Protein AF-0000000075408766 (afdb_homodimer)

InterPro domains:
  IPR004464 Fructose-1,6-bisphosphatase class 2/Sedoheputulose-1,7-bisphosphatase [PF03320] (15-309)
  IPR004464 Fructose-1,6-bisphosphatase class 2/Sedoheputulose-1,7-bisphosphatase [PIRSF004532] (16-310)
  IPR004464 Fructose-1,6-bisphosphatase class 2/Sedoheputulose-1,7-bisphosphatase [PTHR30447] (15-311)

Structure (mmCIF, N/CA/C/O backbone):
data_AF-0000000075408766-model_v1
#
loop_
_entity.id
_entity.type
_entity.pdbx_description
1 polymer Fructose-1,6-bisphosphatase
#
loop_
_atom_site.group_PDB
_atom_site.id
_atom_site.type_symbol
_atom_site.label_atom_id
_atom_site.label_alt_id
_atom_site.label_comp_id
_atom_site.label_asym_id
_atom_site.label_entity_id
_atom_site.label_seq_id
_atom_site.pdbx_PDB_ins_code
_atom_site.Cartn_x
_atom_site.Cartn_y
_atom_site.Cartn_z
_atom_site.occupancy
_atom_site.B_iso_or_equiv
_atom_site.auth_seq_id
_atom_site.auth_comp_id
_atom_site.auth_asym_id
_atom_site.auth_atom_id
_atom_site.pdbx_PDB_model_num
ATOM 1 N N . MET A 1 1 ? 1.16 -42.844 24.344 1 21.84 1 MET A N 1
ATOM 2 C CA . MET A 1 1 ? 1.312 -42.281 23 1 21.84 1 MET A CA 1
ATOM 3 C C . MET A 1 1 ? 1.013 -40.781 23.016 1 21.84 1 MET A C 1
ATOM 5 O O . MET A 1 1 ? -0.148 -40.375 23.109 1 21.84 1 MET A O 1
ATOM 9 N N . THR A 1 2 ? 1.805 -40.031 23.656 1 26.27 2 THR A N 1
ATOM 10 C CA . THR A 1 2 ? 1.662 -38.656 24.172 1 26.27 2 THR A CA 1
ATOM 11 C C . THR A 1 2 ? 1.447 -37.688 23.031 1 26.27 2 THR A C 1
ATOM 13 O O . THR A 1 2 ? 2.209 -37.688 22.062 1 26.27 2 THR A O 1
ATOM 16 N N . GLN A 1 3 ? 0.254 -37.344 22.75 1 24.95 3 GLN A N 1
ATOM 17 C CA . GLN A 1 3 ? -0.279 -36.469 21.688 1 24.95 3 GLN A CA 1
ATOM 18 C C . GLN A 1 3 ? 0.525 -35.188 21.562 1 24.95 3 GLN A C 1
ATOM 20 O O . GLN A 1 3 ? 0.655 -34.438 22.531 1 24.95 3 GLN A O 1
ATOM 25 N N . LEU A 1 4 ? 1.682 -35.312 20.906 1 26.72 4 LEU A N 1
ATOM 26 C CA . LEU A 1 4 ? 2.504 -34.156 20.594 1 26.72 4 LEU A CA 1
ATOM 27 C C . LEU A 1 4 ? 1.632 -32.938 20.297 1 26.72 4 LEU A C 1
ATOM 29 O O . LEU A 1 4 ? 0.835 -32.969 19.344 1 26.72 4 LEU A O 1
ATOM 33 N N . ARG A 1 5 ? 1.185 -32.375 21.312 1 32.34 5 ARG A N 1
ATOM 34 C CA . ARG A 1 5 ? 0.478 -31.094 21.188 1 32.34 5 ARG A CA 1
ATOM 35 C C . ARG A 1 5 ? 1.081 -30.234 20.094 1 32.34 5 ARG A C 1
ATOM 37 O O . ARG A 1 5 ? 2.291 -29.984 20.078 1 32.34 5 ARG A O 1
ATOM 44 N N . ASP A 1 6 ? 0.644 -30.406 18.812 1 32.69 6 ASP A N 1
ATOM 45 C CA . ASP A 1 6 ? 0.995 -29.781 17.531 1 32.69 6 ASP A CA 1
ATOM 46 C C . ASP A 1 6 ? 1.417 -28.328 17.734 1 32.69 6 ASP A C 1
ATOM 48 O O . ASP A 1 6 ? 0.569 -27.453 17.891 1 32.69 6 ASP A O 1
ATOM 52 N N . VAL A 1 7 ? 2.41 -28.078 18.5 1 34.94 7 VAL A N 1
ATOM 53 C CA . VAL A 1 7 ? 3.066 -26.844 18.922 1 34.94 7 VAL A CA 1
ATOM 54 C C . VAL A 1 7 ? 3.189 -25.891 17.734 1 34.94 7 VAL A C 1
ATOM 56 O O . VAL A 1 7 ? 3.598 -24.734 17.891 1 34.94 7 VAL A O 1
ATOM 59 N N . ARG A 1 8 ? 3.133 -26.281 16.438 1 40.62 8 ARG A N 1
ATOM 60 C CA . ARG A 1 8 ? 3.246 -25.688 15.117 1 40.62 8 ARG A CA 1
ATOM 61 C C . ARG A 1 8 ? 2.062 -24.766 14.828 1 40.62 8 ARG A C 1
ATOM 63 O O . ARG A 1 8 ? 1.98 -24.172 13.75 1 40.62 8 ARG A O 1
ATOM 70 N N . GLN A 1 9 ? 1.035 -24.828 15.422 1 44.72 9 GLN A N 1
ATOM 71 C CA . GLN A 1 9 ? -0.27 -24.188 15.258 1 44.72 9 GLN A CA 1
ATOM 72 C C . GLN A 1 9 ? -0.21 -22.703 15.617 1 44.72 9 GLN A C 1
ATOM 74 O O . GLN A 1 9 ? -1.104 -21.938 15.25 1 44.72 9 GLN A O 1
ATOM 79 N N . GLY A 1 10 ? 0.853 -22.234 16.25 1 50.66 10 GLY A N 1
ATOM 80 C CA . GLY A 1 10 ? 0.817 -20.906 16.859 1 50.66 10 GLY A CA 1
ATOM 81 C C . GLY A 1 10 ? 1.613 -19.875 16.078 1 50.66 10 GLY A C 1
ATOM 82 O O . GLY A 1 10 ? 1.681 -18.703 16.484 1 50.66 10 GLY A O 1
ATOM 83 N N . LEU A 1 11 ? 2.289 -20.359 14.969 1 60.34 11 LEU A N 1
ATOM 84 C CA . LEU A 1 11 ? 3.145 -19.344 14.344 1 60.34 11 LEU A CA 1
ATOM 85 C C . LEU A 1 11 ? 2.385 -18.578 13.273 1 60.34 11 LEU A C 1
ATOM 87 O O . LEU A 1 11 ? 1.728 -19.188 12.422 1 60.34 11 LEU A O 1
ATOM 91 N N . SER A 1 12 ? 2.131 -17.328 13.547 1 75.88 12 SER A N 1
ATOM 92 C CA . SER A 1 12 ? 1.455 -16.484 12.57 1 75.88 12 SER A CA 1
ATOM 93 C C . SER A 1 12 ? 2.459 -15.734 11.703 1 75.88 12 SER A C 1
ATOM 95 O O . SER A 1 12 ? 3.486 -15.266 12.195 1 75.88 12 SER A O 1
ATOM 97 N N . LEU A 1 13 ? 2.303 -15.977 10.352 1 85.44 13 LEU A N 1
ATOM 98 C CA . LEU A 1 13 ? 3.127 -15.273 9.375 1 85.44 13 LEU A CA 1
ATOM 99 C C . LEU A 1 13 ? 2.627 -13.844 9.172 1 85.44 13 LEU A C 1
ATOM 101 O O . LEU A 1 13 ? 1.419 -13.609 9.109 1 85.44 13 LEU A O 1
ATOM 105 N N . CYS A 1 14 ? 3.572 -12.945 9.227 1 93.12 14 CYS A N 1
ATOM 106 C CA . CYS A 1 14 ? 3.27 -11.547 8.945 1 93.12 14 CYS A CA 1
ATOM 107 C C . CYS A 1 14 ? 3.756 -11.148 7.559 1 93.12 14 CYS A C 1
ATOM 109 O O . CYS A 1 14 ? 4.957 -10.969 7.344 1 93.12 14 CYS A O 1
ATOM 111 N N . ALA A 1 15 ? 2.791 -11.023 6.625 1 97.75 15 ALA A N 1
ATOM 112 C CA . ALA A 1 15 ? 3.139 -10.664 5.254 1 97.75 15 ALA A CA 1
ATOM 113 C C . ALA A 1 15 ? 3.887 -9.328 5.211 1 97.75 15 ALA A C 1
ATOM 115 O O . ALA A 1 15 ? 4.816 -9.156 4.418 1 97.75 15 ALA A O 1
ATOM 116 N N . TYR A 1 16 ? 3.479 -8.391 6.07 1 98 16 TYR A N 1
ATOM 117 C CA . TYR A 1 16 ? 4.082 -7.066 6.098 1 98 16 TYR A CA 1
ATOM 118 C C . TYR A 1 16 ? 5.566 -7.148 6.434 1 98 16 TYR A C 1
ATOM 120 O O . TYR A 1 16 ? 6.387 -6.449 5.828 1 98 16 TYR A O 1
ATOM 128 N N . GLU A 1 17 ? 5.902 -7.973 7.352 1 96.44 17 GLU A N 1
ATOM 129 C CA . GLU A 1 17 ? 7.309 -8.148 7.699 1 96.44 17 GLU A CA 1
ATOM 130 C C . GLU A 1 17 ? 8.047 -8.93 6.617 1 96.44 17 GLU A C 1
ATOM 132 O O . GLU A 1 17 ? 9.172 -8.578 6.254 1 96.44 17 GLU A O 1
ATOM 137 N N . LEU A 1 18 ? 7.402 -9.938 6.102 1 96.38 18 LEU A N 1
ATOM 138 C CA . LEU A 1 18 ? 8.016 -10.82 5.117 1 96.38 18 LEU A CA 1
ATOM 139 C C . LEU A 1 18 ? 8.32 -10.07 3.824 1 96.38 18 LEU A C 1
ATOM 141 O O . LEU A 1 18 ? 9.281 -10.391 3.125 1 96.38 18 LEU A O 1
ATOM 145 N N . ARG A 1 19 ? 7.547 -8.984 3.57 1 98.12 19 ARG A N 1
ATOM 146 C CA . ARG A 1 19 ? 7.707 -8.25 2.32 1 98.12 19 ARG A CA 1
ATOM 147 C C . ARG A 1 19 ? 9.102 -7.633 2.219 1 98.12 19 ARG A C 1
ATOM 149 O O . ARG A 1 19 ? 9.594 -7.379 1.119 1 98.12 19 ARG A O 1
ATOM 156 N N . LYS A 1 20 ? 9.703 -7.441 3.381 1 98.06 20 LYS A N 1
ATOM 157 C CA . LYS A 1 20 ? 11.047 -6.867 3.387 1 98.06 20 LYS A CA 1
ATOM 158 C C . LYS A 1 20 ? 12.023 -7.742 2.611 1 98.06 20 LYS A C 1
ATOM 160 O O . LYS A 1 20 ? 12.984 -7.242 2.025 1 98.06 20 LYS A O 1
ATOM 165 N N . ALA A 1 21 ? 11.781 -9.039 2.611 1 97.5 21 ALA A N 1
ATOM 166 C CA . ALA A 1 21 ? 12.656 -9.961 1.885 1 97.5 21 ALA A CA 1
ATOM 167 C C . ALA A 1 21 ? 12.516 -9.773 0.377 1 97.5 21 ALA A C 1
ATOM 169 O O . ALA A 1 21 ? 13.516 -9.734 -0.346 1 97.5 21 ALA A O 1
ATOM 170 N N . SER A 1 22 ? 11.289 -9.672 -0.117 1 98.25 22 SER A N 1
ATOM 171 C CA . S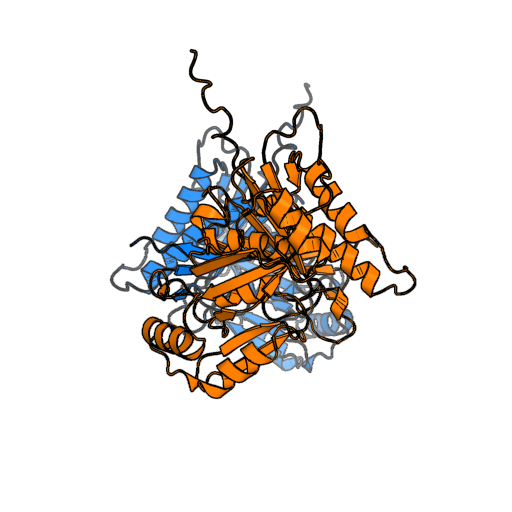ER A 1 22 ? 11.109 -9.43 -1.546 1 98.25 22 SER A CA 1
ATOM 172 C C . SER A 1 22 ? 11.617 -8.055 -1.945 1 98.25 22 SER A C 1
ATOM 174 O O . SER A 1 22 ? 12.18 -7.879 -3.029 1 98.25 22 SER A O 1
ATOM 176 N N . GLU A 1 23 ? 11.406 -7.059 -1.074 1 98.25 23 GLU A N 1
ATOM 177 C CA . GLU A 1 23 ? 11.922 -5.719 -1.347 1 98.25 23 GLU A CA 1
ATOM 178 C C . GLU A 1 23 ? 13.453 -5.727 -1.431 1 98.25 23 GLU A C 1
ATOM 180 O O . GLU A 1 23 ? 14.031 -5.109 -2.328 1 98.25 23 GLU A O 1
ATOM 185 N N . ALA A 1 24 ? 14.062 -6.422 -0.496 1 97 24 ALA A N 1
ATOM 186 C CA . ALA A 1 24 ? 15.523 -6.496 -0.491 1 97 24 ALA A CA 1
ATOM 187 C C . ALA A 1 24 ? 16.047 -7.133 -1.778 1 97 24 ALA A C 1
ATOM 189 O O . ALA A 1 24 ? 17 -6.637 -2.381 1 97 24 ALA A O 1
ATOM 190 N N . ALA A 1 25 ? 15.445 -8.188 -2.17 1 95.56 25 ALA A N 1
ATOM 191 C CA . ALA A 1 25 ? 15.852 -8.875 -3.393 1 95.56 25 ALA A CA 1
ATOM 192 C C . ALA A 1 25 ? 15.648 -7.988 -4.617 1 95.56 25 ALA A C 1
ATOM 194 O O . ALA A 1 25 ? 16.531 -7.891 -5.473 1 95.56 25 ALA A O 1
ATOM 195 N N . ALA A 1 26 ? 14.484 -7.348 -4.699 1 95.31 26 ALA A N 1
ATOM 196 C CA . ALA A 1 26 ? 14.188 -6.484 -5.836 1 95.31 26 ALA A CA 1
ATOM 197 C C . ALA A 1 26 ? 15.195 -5.344 -5.945 1 95.31 26 ALA A C 1
ATOM 199 O O . ALA A 1 26 ? 15.672 -5.035 -7.035 1 95.31 26 ALA A O 1
ATOM 200 N N . ARG A 1 27 ? 15.477 -4.727 -4.852 1 94.12 27 ARG A N 1
ATOM 201 C CA . ARG A 1 27 ? 16.422 -3.613 -4.836 1 94.12 27 ARG A CA 1
ATOM 202 C C . ARG A 1 27 ? 17.812 -4.074 -5.254 1 94.12 27 ARG A C 1
ATOM 204 O O . ARG A 1 27 ? 18.5 -3.385 -6.012 1 94.12 27 ARG A O 1
ATOM 211 N N . ALA A 1 28 ? 18.234 -5.254 -4.77 1 92 28 ALA A N 1
ATOM 212 C CA . ALA A 1 28 ? 19.531 -5.812 -5.164 1 92 28 ALA A CA 1
ATOM 213 C C . ALA A 1 28 ? 19.562 -6.117 -6.656 1 92 28 ALA A C 1
ATOM 215 O O . ALA A 1 28 ? 20.562 -5.848 -7.332 1 92 28 ALA A O 1
ATOM 216 N N . ALA A 1 29 ? 18.469 -6.668 -7.133 1 90.06 29 ALA A N 1
ATOM 217 C CA . ALA A 1 29 ? 18.375 -6.988 -8.555 1 90.06 29 ALA A CA 1
ATOM 218 C C . ALA A 1 29 ? 18.406 -5.727 -9.406 1 90.06 29 ALA A C 1
ATOM 220 O O . ALA A 1 29 ? 19.047 -5.707 -10.469 1 90.06 29 ALA A O 1
ATOM 221 N N . PHE A 1 30 ? 17.781 -4.684 -8.938 1 88.38 30 PHE A N 1
ATOM 222 C CA . PHE A 1 30 ? 17.719 -3.408 -9.648 1 88.38 30 PHE A CA 1
ATOM 223 C C . PHE A 1 30 ? 19.109 -2.816 -9.805 1 88.38 30 PHE A C 1
ATOM 225 O O . PHE A 1 30 ? 19.453 -2.285 -10.859 1 88.38 30 PHE A O 1
ATOM 232 N N . ILE A 1 31 ? 19.906 -2.865 -8.82 1 84.44 31 ILE A N 1
ATOM 233 C CA . ILE A 1 31 ? 21.266 -2.352 -8.859 1 84.44 31 ILE A CA 1
ATOM 234 C C . ILE A 1 31 ? 22.078 -3.1 -9.922 1 84.44 31 ILE A C 1
ATOM 236 O O . ILE A 1 31 ? 22.844 -2.492 -10.664 1 84.44 31 ILE A O 1
ATOM 240 N N . ARG A 1 32 ? 21.844 -4.324 -9.992 1 78.38 32 ARG A N 1
ATOM 241 C CA . ARG A 1 32 ? 22.562 -5.145 -10.969 1 78.38 32 ARG A CA 1
ATOM 242 C C . ARG A 1 32 ? 22.172 -4.781 -12.391 1 78.38 32 ARG A C 1
ATOM 244 O O . ARG A 1 32 ? 23 -4.801 -13.297 1 78.38 32 ARG A O 1
ATOM 251 N N . LEU A 1 33 ? 20.969 -4.574 -12.555 1 73.06 33 LEU A N 1
ATOM 252 C CA . LEU A 1 33 ? 20.469 -4.234 -13.883 1 73.06 33 LEU A CA 1
ATOM 253 C C . LEU A 1 33 ? 21.062 -2.918 -14.359 1 73.06 33 LEU A C 1
ATOM 255 O O . LEU A 1 33 ? 21.219 -2.705 -15.57 1 73.06 33 LEU A O 1
ATOM 259 N N . THR A 1 34 ? 21.391 -2.113 -13.438 1 66.44 34 THR A N 1
ATOM 260 C CA . THR A 1 34 ? 21.891 -0.796 -13.805 1 66.44 34 THR A CA 1
ATOM 261 C C . THR A 1 34 ? 23.422 -0.811 -13.891 1 66.44 34 THR A C 1
ATOM 263 O O . THR A 1 34 ? 24.031 0.172 -14.312 1 66.44 34 THR A O 1
ATOM 266 N N . ARG A 1 35 ? 24.047 -1.905 -13.453 1 66.19 35 ARG A N 1
ATOM 267 C CA . ARG A 1 35 ? 25.484 -2.061 -13.547 1 66.19 35 ARG A CA 1
ATOM 268 C C . ARG A 1 35 ? 25.859 -3.314 -14.328 1 66.19 35 ARG A C 1
ATOM 270 O O . ARG A 1 35 ? 26.156 -4.355 -13.742 1 66.19 35 ARG A O 1
ATOM 277 N N . PRO A 1 36 ? 25.859 -3.236 -15.633 1 56.41 36 PRO A N 1
ATOM 278 C CA . PRO A 1 36 ? 26.016 -4.387 -16.516 1 56.41 36 PRO A CA 1
ATOM 279 C C . PRO A 1 36 ? 27.344 -5.117 -16.297 1 56.41 36 PRO A C 1
ATOM 281 O O . PRO A 1 36 ? 27.5 -6.262 -16.734 1 56.41 36 PRO A O 1
ATOM 284 N N . GLU A 1 37 ? 28.25 -4.402 -15.656 1 57.34 37 GLU A N 1
ATOM 285 C CA . GLU A 1 37 ? 29.547 -5.043 -15.578 1 57.34 37 GLU A CA 1
ATOM 286 C C . GLU A 1 37 ? 29.516 -6.281 -14.68 1 57.34 37 GLU A C 1
ATOM 288 O O . GLU A 1 37 ? 30.453 -7.078 -14.672 1 57.34 37 GLU A O 1
ATOM 293 N N . ARG A 1 38 ? 28.391 -6.328 -14 1 53.91 38 ARG A N 1
ATOM 294 C CA . ARG A 1 38 ? 28.391 -7.492 -13.117 1 53.91 38 ARG A CA 1
ATOM 295 C C . ARG A 1 38 ? 27.891 -8.734 -13.852 1 53.91 38 ARG A C 1
ATOM 297 O O . ARG A 1 38 ? 26.938 -8.656 -14.625 1 53.91 38 ARG A O 1
ATOM 304 N N . GLY A 1 39 ? 28.766 -9.602 -14.219 1 53.25 39 GLY A N 1
ATOM 305 C CA . GLY A 1 39 ? 28.656 -10.852 -14.953 1 53.25 39 GLY A CA 1
ATOM 306 C C . GLY A 1 39 ? 27.375 -11.602 -14.672 1 53.25 39 GLY A C 1
ATOM 307 O O . GLY A 1 39 ? 26.625 -11.258 -13.742 1 53.25 39 GLY A O 1
ATOM 308 N N . PRO A 1 40 ? 27.125 -12.492 -15.602 1 53.72 40 PRO A N 1
ATOM 309 C CA . PRO A 1 40 ? 26.047 -13.477 -15.445 1 53.72 40 PRO A CA 1
ATOM 310 C C . PRO A 1 40 ? 26.188 -14.297 -14.164 1 53.72 40 PRO A C 1
ATOM 312 O O . PRO A 1 40 ? 27.297 -14.531 -13.695 1 53.72 40 PRO A O 1
ATOM 315 N N . GLY A 1 41 ? 25.25 -14.445 -13.336 1 58.12 41 GLY A N 1
ATOM 316 C CA . GLY A 1 41 ? 25.297 -15.32 -12.18 1 58.12 41 GLY A CA 1
ATOM 317 C C . GLY A 1 41 ? 25.234 -14.57 -10.859 1 58.12 41 GLY A C 1
ATOM 318 O O . GLY A 1 41 ? 25.625 -15.094 -9.82 1 58.12 41 GLY A O 1
ATOM 319 N N . ASP A 1 42 ? 25.125 -13.344 -10.992 1 66 42 ASP A N 1
ATOM 320 C CA . ASP A 1 42 ? 25.062 -12.547 -9.766 1 66 42 ASP A CA 1
ATOM 321 C C . ASP A 1 42 ? 23.859 -12.953 -8.906 1 66 42 ASP A C 1
ATOM 323 O O . ASP A 1 42 ? 22.719 -12.844 -9.344 1 66 42 ASP A O 1
ATOM 327 N N . ASP A 1 43 ? 24.172 -13.617 -7.801 1 84.62 43 ASP A N 1
ATOM 328 C CA . ASP A 1 43 ? 23.219 -14.148 -6.84 1 84.62 43 ASP A CA 1
ATOM 329 C C . ASP A 1 43 ? 22.859 -13.102 -5.785 1 84.62 43 ASP A C 1
ATOM 331 O O . ASP A 1 43 ? 22.391 -13.445 -4.695 1 84.62 43 ASP A O 1
ATOM 335 N N . SER A 1 44 ? 23.094 -11.828 -6.223 1 88.38 44 SER A N 1
ATOM 336 C CA . SER A 1 44 ? 22.906 -10.789 -5.223 1 88.38 44 SER A CA 1
ATOM 337 C C . SER A 1 44 ? 21.453 -10.719 -4.758 1 88.38 44 SER A C 1
ATOM 339 O O . SER A 1 44 ? 21.172 -10.516 -3.572 1 88.38 44 SER A O 1
ATOM 341 N N . ALA A 1 45 ? 20.547 -10.859 -5.691 1 91.81 45 ALA A N 1
ATOM 342 C CA . ALA A 1 45 ? 19.141 -10.82 -5.332 1 91.81 45 ALA A CA 1
ATOM 343 C C . ALA A 1 45 ? 18.781 -11.969 -4.395 1 91.81 45 ALA A C 1
ATOM 345 O O . ALA A 1 45 ? 18.109 -11.758 -3.381 1 91.81 45 ALA A O 1
ATOM 346 N N . ARG A 1 46 ? 19.234 -13.133 -4.715 1 91.31 46 ARG A N 1
ATOM 347 C CA . ARG A 1 46 ? 18.984 -14.305 -3.887 1 91.31 46 ARG A CA 1
ATOM 348 C C . ARG A 1 46 ? 19.578 -14.133 -2.496 1 91.31 46 ARG A C 1
ATOM 350 O O . ARG A 1 46 ? 18.922 -14.414 -1.491 1 91.31 46 ARG A O 1
ATOM 357 N N . LEU A 1 47 ? 20.781 -13.703 -2.459 1 92 47 LEU A N 1
ATOM 358 C CA . LEU A 1 47 ? 21.484 -13.523 -1.188 1 92 47 LEU A CA 1
ATOM 359 C C . LEU A 1 47 ? 20.781 -12.477 -0.33 1 92 47 LEU A C 1
ATOM 361 O O . LEU A 1 47 ? 20.656 -12.641 0.886 1 92 47 LEU A O 1
ATOM 365 N N . ALA A 1 48 ? 20.344 -11.438 -0.944 1 94.38 48 ALA A N 1
ATOM 366 C CA . ALA A 1 48 ? 19.656 -10.383 -0.212 1 94.38 48 ALA A CA 1
ATOM 367 C C . ALA A 1 48 ? 18.344 -10.906 0.384 1 94.38 48 ALA A C 1
ATOM 369 O O . ALA A 1 48 ? 18.016 -10.594 1.53 1 94.38 48 ALA A O 1
ATOM 370 N N . MET A 1 49 ? 17.625 -11.656 -0.363 1 95.25 49 MET A N 1
ATOM 371 C CA . MET A 1 49 ? 16.375 -12.25 0.119 1 95.25 49 MET A CA 1
ATOM 372 C C . MET A 1 49 ? 16.641 -13.18 1.296 1 95.25 49 MET A C 1
ATOM 374 O O . MET A 1 49 ? 15.992 -13.07 2.338 1 95.25 49 MET A O 1
ATOM 378 N N . GLU A 1 50 ? 17.609 -14.039 1.144 1 92.12 50 GLU A N 1
ATOM 379 C CA . GLU A 1 50 ? 17.938 -14.992 2.191 1 92.12 50 GLU A CA 1
ATOM 380 C C . GLU A 1 50 ? 18.422 -14.281 3.457 1 92.12 50 GLU A C 1
ATOM 382 O O . GLU A 1 50 ? 18.047 -14.672 4.566 1 92.12 50 GLU A O 1
ATOM 387 N N . ALA A 1 51 ? 19.219 -13.289 3.26 1 93.56 51 ALA A N 1
ATOM 388 C CA . ALA A 1 51 ? 19.719 -12.539 4.406 1 93.56 51 ALA A CA 1
ATOM 389 C C . ALA A 1 51 ? 18.578 -11.93 5.215 1 93.56 51 ALA A C 1
ATOM 391 O O . ALA A 1 51 ? 18.594 -11.961 6.449 1 93.56 51 ALA A O 1
ATOM 392 N N . GLU A 1 52 ? 17.641 -11.375 4.527 1 94.88 52 GLU A N 1
ATOM 393 C CA . GLU A 1 52 ? 16.5 -10.773 5.215 1 94.88 52 GLU A CA 1
ATOM 394 C C . GLU A 1 52 ? 15.672 -11.836 5.93 1 94.88 52 GLU A C 1
ATOM 396 O O . GLU A 1 52 ? 15.203 -11.625 7.051 1 94.88 52 GLU A O 1
ATOM 401 N N . LEU A 1 53 ? 15.445 -12.984 5.293 1 92.94 53 LEU A N 1
ATOM 402 C CA . LEU A 1 53 ? 14.695 -14.07 5.918 1 92.94 53 LEU A CA 1
ATOM 403 C C . LEU A 1 53 ? 15.398 -14.562 7.18 1 92.94 53 LEU A C 1
ATOM 405 O O . LEU A 1 53 ? 14.758 -14.781 8.211 1 92.94 53 LEU A O 1
ATOM 409 N N . ILE A 1 54 ? 16.688 -14.688 7.105 1 90 54 ILE A N 1
ATOM 410 C CA . ILE A 1 54 ? 17.484 -15.086 8.266 1 90 54 ILE A CA 1
ATOM 411 C C . ILE A 1 54 ? 17.359 -14.039 9.367 1 90 54 ILE A C 1
ATOM 413 O O . ILE A 1 54 ? 17.156 -14.383 10.539 1 90 54 ILE A O 1
ATOM 417 N N . HIS A 1 55 ? 17.453 -12.812 8.969 1 91.88 55 HIS A N 1
ATOM 418 C CA . HIS A 1 55 ? 17.328 -11.711 9.922 1 91.88 55 HIS A CA 1
ATOM 419 C C . HIS A 1 55 ? 15.992 -11.766 10.656 1 91.88 55 HIS A C 1
ATOM 421 O O . HIS A 1 55 ? 15.922 -11.461 11.844 1 91.88 55 HIS A O 1
ATOM 427 N N . GLN A 1 56 ? 14.992 -12.219 9.945 1 90.56 56 GLN A N 1
ATOM 428 C CA . GLN A 1 56 ? 13.656 -12.281 10.523 1 90.56 56 GLN A CA 1
ATOM 429 C C . GLN A 1 56 ? 13.469 -13.562 11.328 1 90.56 56 GLN A C 1
ATOM 431 O O . GLN A 1 56 ? 12.391 -13.805 11.875 1 90.56 56 GLN A O 1
ATOM 436 N N . GLY A 1 57 ? 14.422 -14.406 11.328 1 86.88 57 GLY A N 1
ATOM 437 C CA . GLY A 1 57 ? 14.359 -15.633 12.109 1 86.88 57 GLY A CA 1
ATOM 438 C C . GLY A 1 57 ? 13.578 -16.734 11.422 1 86.88 57 GLY A C 1
ATOM 439 O O . GLY A 1 57 ? 13.062 -17.641 12.078 1 86.88 57 GLY A O 1
ATOM 440 N N . ILE A 1 58 ? 13.461 -16.672 10.148 1 88.25 58 ILE A N 1
ATOM 441 C CA . ILE A 1 58 ? 12.711 -17.672 9.406 1 88.25 58 ILE A CA 1
ATOM 442 C C . ILE A 1 58 ? 13.57 -18.922 9.188 1 88.25 58 ILE A C 1
ATOM 444 O O . ILE A 1 58 ? 14.68 -18.828 8.664 1 88.25 58 ILE A O 1
ATOM 448 N N . GLN A 1 59 ? 13.102 -19.984 9.609 1 85.44 59 GLN A N 1
ATOM 449 C CA . GLN A 1 59 ? 13.672 -21.312 9.344 1 85.44 59 GLN A CA 1
ATOM 450 C C . GLN A 1 59 ? 12.797 -22.094 8.375 1 85.44 59 GLN A C 1
ATOM 452 O O . GLN A 1 59 ? 11.68 -22.484 8.711 1 85.44 59 GLN A O 1
ATOM 457 N N . ALA A 1 60 ? 13.43 -22.344 7.199 1 88.25 60 ALA A N 1
ATOM 458 C CA . ALA A 1 60 ? 12.547 -22.922 6.184 1 88.25 60 ALA A CA 1
ATOM 459 C C . ALA A 1 60 ? 13.305 -23.891 5.289 1 88.25 60 ALA A C 1
ATOM 461 O O . ALA A 1 60 ? 14.523 -23.766 5.113 1 88.25 60 ALA A O 1
ATOM 462 N N . ARG A 1 61 ? 12.562 -24.828 4.848 1 85.5 61 ARG A N 1
ATOM 463 C CA . ARG A 1 61 ? 12.992 -25.672 3.748 1 85.5 61 ARG A CA 1
ATOM 464 C C . ARG A 1 61 ? 12.648 -25.047 2.4 1 85.5 61 ARG A C 1
ATOM 466 O O . ARG A 1 61 ? 11.5 -24.688 2.152 1 85.5 61 ARG A O 1
ATOM 473 N N . ILE A 1 62 ? 13.625 -24.906 1.53 1 87.81 62 ILE A N 1
ATOM 474 C CA . ILE A 1 62 ? 13.375 -24.344 0.21 1 87.81 62 ILE A CA 1
ATOM 475 C C . ILE A 1 62 ? 12.883 -25.438 -0.736 1 87.81 62 ILE A C 1
ATOM 477 O O . ILE A 1 62 ? 13.539 -26.469 -0.902 1 87.81 62 ILE A O 1
ATOM 481 N N . ILE A 1 63 ? 11.727 -25.156 -1.318 1 86.88 63 ILE A N 1
ATOM 482 C CA . ILE A 1 63 ? 11.141 -26.094 -2.268 1 86.88 63 ILE A CA 1
ATOM 483 C C . ILE A 1 63 ? 11.672 -25.812 -3.67 1 86.88 63 ILE A C 1
ATOM 485 O O . ILE A 1 63 ? 11.875 -24.656 -4.043 1 86.88 63 ILE A O 1
ATOM 489 N N . ALA A 1 64 ? 11.688 -26.844 -4.664 1 66.31 64 ALA A N 1
ATOM 490 C CA . ALA A 1 64 ? 12 -26.828 -6.09 1 66.31 64 ALA A CA 1
ATOM 491 C C . ALA A 1 64 ? 13.32 -26.109 -6.352 1 66.31 64 ALA A C 1
ATOM 493 O O . ALA A 1 64 ? 13.648 -25.797 -7.5 1 66.31 64 ALA A O 1
ATOM 494 N N . GLY A 1 65 ? 14.086 -25.75 -5.32 1 58.44 65 GLY A N 1
ATOM 495 C CA . GLY A 1 65 ? 15.391 -25.125 -5.48 1 58.44 65 GLY A CA 1
ATOM 496 C C . GLY A 1 65 ? 16.5 -25.875 -4.754 1 58.44 65 GLY A C 1
ATOM 497 O O . GLY A 1 65 ? 16.281 -26.984 -4.273 1 58.44 65 GLY A O 1
ATOM 498 N N . SER A 1 66 ? 17.734 -25.234 -4.941 1 48.59 66 SER A N 1
ATOM 499 C CA . SER A 1 66 ? 18.828 -25.766 -4.145 1 48.59 66 SER A CA 1
ATOM 500 C C . SER A 1 66 ? 18.516 -25.719 -2.654 1 48.59 66 SER A C 1
ATOM 502 O O . SER A 1 66 ? 17.812 -24.812 -2.186 1 48.59 66 SER A O 1
ATOM 504 N N . THR A 1 67 ? 18.266 -26.875 -2.139 1 45.12 67 THR A N 1
ATOM 505 C CA . THR A 1 67 ? 17.953 -27.109 -0.732 1 45.12 67 THR A CA 1
ATOM 506 C C . THR A 1 67 ? 18.734 -26.156 0.163 1 45.12 67 THR A C 1
ATOM 508 O O . THR A 1 67 ? 19.938 -26.375 0.402 1 45.12 67 THR A O 1
ATOM 511 N N . VAL A 1 68 ? 18.719 -24.875 -0.173 1 48.41 68 VAL A N 1
ATOM 512 C CA . VAL A 1 68 ? 19.422 -24.141 0.877 1 48.41 68 VAL A CA 1
ATOM 513 C C . VAL A 1 68 ? 18.516 -23.984 2.094 1 48.41 68 VAL A C 1
ATOM 515 O O . VAL A 1 68 ? 17.312 -23.734 1.955 1 48.41 68 VAL A O 1
ATOM 518 N N . ARG A 1 69 ? 18.922 -24.688 3.096 1 56.66 69 ARG A N 1
ATOM 519 C CA . ARG A 1 69 ? 18.297 -24.531 4.402 1 56.66 69 ARG A CA 1
ATOM 520 C C . ARG A 1 69 ? 18.641 -23.188 5.031 1 56.66 69 ARG A C 1
ATOM 522 O O . ARG A 1 69 ? 19.812 -22.781 5.035 1 56.66 69 ARG A O 1
ATOM 529 N N . LEU A 1 70 ? 17.516 -22.375 5.008 1 63.19 70 LEU A N 1
ATOM 530 C CA . LEU A 1 70 ? 17.75 -21.141 5.742 1 63.19 70 LEU A CA 1
ATOM 531 C C . LEU A 1 70 ? 17.672 -21.359 7.246 1 63.19 70 LEU A C 1
ATOM 533 O O . LEU A 1 70 ? 16.734 -22 7.727 1 63.19 70 LEU A O 1
ATOM 537 N N . GLY A 1 71 ? 18.688 -20.922 7.883 1 58.91 71 GLY A N 1
ATOM 538 C CA . GLY A 1 71 ? 18.734 -20.984 9.336 1 58.91 71 GLY A CA 1
ATOM 539 C C . GLY A 1 71 ? 19.406 -22.234 9.859 1 58.91 71 GLY A C 1
ATOM 540 O O . GLY A 1 71 ? 20.25 -22.828 9.18 1 58.91 71 GLY A O 1
ATOM 541 N N . ASP A 1 72 ? 19.125 -22.453 11.133 1 56.88 72 ASP A N 1
ATOM 542 C CA . ASP A 1 72 ? 19.75 -23.578 11.797 1 56.88 72 ASP A CA 1
ATOM 543 C C . ASP A 1 72 ? 19.203 -24.906 11.266 1 56.88 72 ASP A C 1
ATOM 545 O O . ASP A 1 72 ? 18.031 -25.219 11.445 1 56.88 72 ASP A O 1
ATOM 549 N N . PRO A 1 73 ? 19.984 -25.562 10.406 1 56.78 73 PRO A N 1
ATOM 550 C CA . PRO A 1 73 ? 19.547 -26.828 9.828 1 56.78 73 PRO A CA 1
ATOM 551 C C . PRO A 1 73 ? 18.875 -27.75 10.844 1 56.78 73 PRO A C 1
ATOM 553 O O . PRO A 1 73 ? 18 -28.547 10.484 1 56.78 73 PRO A O 1
ATOM 556 N N . ALA A 1 74 ? 19.312 -27.609 12.102 1 54.72 74 ALA A N 1
ATOM 557 C CA . ALA A 1 74 ? 18.781 -28.484 13.148 1 54.72 74 ALA A CA 1
ATOM 558 C C . ALA A 1 74 ? 17.359 -28.094 13.523 1 54.72 74 ALA A C 1
ATOM 560 O O . ALA A 1 74 ? 16.641 -28.859 14.156 1 54.72 74 ALA A O 1
ATOM 561 N N . ARG A 1 75 ? 16.953 -26.906 13.086 1 55.62 75 ARG A N 1
ATOM 562 C CA . ARG A 1 75 ? 15.656 -26.422 13.516 1 55.62 75 ARG A CA 1
ATOM 563 C C . ARG A 1 75 ? 14.758 -26.109 12.328 1 55.62 75 ARG A C 1
ATOM 565 O O . ARG A 1 75 ? 13.82 -25.328 12.438 1 55.62 75 ARG A O 1
ATOM 572 N N . LEU A 1 76 ? 15.211 -26.641 11.102 1 56.62 76 LEU A N 1
ATOM 573 C CA . LEU A 1 76 ? 14.375 -26.391 9.93 1 56.62 76 LEU A CA 1
ATOM 574 C C . LEU A 1 76 ? 12.977 -26.969 10.125 1 56.62 76 LEU A C 1
ATOM 576 O O . LEU A 1 76 ? 12.656 -28.016 9.578 1 56.62 76 LEU A O 1
ATOM 580 N N . ASP A 1 77 ? 12.352 -26.438 10.984 1 64.44 77 ASP A N 1
ATOM 581 C CA . ASP A 1 77 ? 11.133 -27.188 11.273 1 64.44 77 ASP A CA 1
ATOM 582 C C . ASP A 1 77 ? 9.906 -26.281 11.266 1 64.44 77 ASP A C 1
ATOM 584 O O . ASP A 1 77 ? 8.812 -26.688 11.656 1 64.44 77 ASP A O 1
ATOM 588 N N . GLN A 1 78 ? 10.133 -25.188 10.367 1 82.44 78 GLN A N 1
ATOM 589 C CA . GLN A 1 78 ? 8.898 -24.453 10.648 1 82.44 78 GLN A CA 1
ATOM 590 C C . GLN A 1 78 ? 8.102 -24.203 9.367 1 82.44 78 GLN A C 1
ATOM 592 O O . GLN A 1 78 ? 6.891 -24.422 9.328 1 82.44 78 GLN A O 1
ATOM 597 N N . TRP A 1 79 ? 8.922 -23.922 8.242 1 90.81 79 TRP A N 1
ATOM 598 C CA . TRP A 1 79 ? 8.18 -23.438 7.082 1 90.81 79 TRP A CA 1
ATOM 599 C C . TRP A 1 79 ? 8.672 -24.109 5.805 1 90.81 79 TRP A C 1
ATOM 601 O O . TRP A 1 79 ? 9.828 -24.547 5.727 1 90.81 79 TRP A O 1
ATOM 611 N N . ASP A 1 80 ? 7.84 -24.359 4.852 1 92 80 ASP A N 1
ATOM 612 C CA . ASP A 1 80 ? 8.211 -24.516 3.447 1 92 80 ASP A CA 1
ATOM 613 C C . ASP A 1 80 ? 8.344 -23.156 2.764 1 92 80 ASP A C 1
ATOM 615 O O . ASP A 1 80 ? 7.52 -22.266 2.979 1 92 80 ASP A O 1
ATOM 619 N N . LEU A 1 81 ? 9.422 -23.016 2.051 1 94.12 81 LEU A N 1
ATOM 620 C CA . LEU A 1 81 ? 9.695 -21.766 1.339 1 94.12 81 LEU A CA 1
ATOM 621 C C . LEU A 1 81 ? 9.852 -22.016 -0.156 1 94.12 81 LEU A C 1
ATOM 623 O O . LEU A 1 81 ? 10.57 -22.938 -0.56 1 94.12 81 LEU A O 1
ATOM 627 N N . VAL A 1 82 ? 9.141 -21.328 -0.96 1 95.06 82 VAL A N 1
ATOM 628 C CA . VAL A 1 82 ? 9.414 -21.219 -2.389 1 95.06 82 VAL A CA 1
ATOM 629 C C . VAL A 1 82 ? 9.758 -19.766 -2.734 1 95.06 82 VAL A C 1
ATOM 631 O O . VAL A 1 82 ? 9.117 -18.844 -2.242 1 95.06 82 VAL A O 1
ATOM 634 N N . MET A 1 83 ? 10.805 -19.531 -3.525 1 94.19 83 MET A N 1
ATOM 635 C CA . MET A 1 83 ? 11.203 -18.156 -3.814 1 94.19 83 MET A CA 1
ATOM 636 C C . MET A 1 83 ? 11.758 -18.047 -5.227 1 94.19 83 MET A C 1
ATOM 638 O O . MET A 1 83 ? 12.273 -19.016 -5.781 1 94.19 83 MET A O 1
ATOM 642 N N . ASP A 1 84 ? 11.609 -16.984 -5.801 1 93.12 84 ASP A N 1
ATOM 643 C CA . ASP A 1 84 ? 12.211 -16.531 -7.051 1 93.12 84 ASP A CA 1
ATOM 644 C C . ASP A 1 84 ? 12.633 -15.062 -6.957 1 93.12 84 ASP A C 1
ATOM 646 O O . ASP A 1 84 ? 11.828 -14.1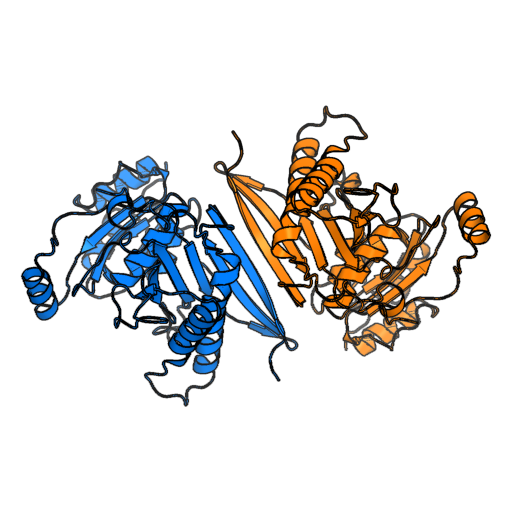64 -7.207 1 93.12 84 ASP A O 1
ATOM 650 N N . PRO A 1 85 ? 13.883 -14.82 -6.648 1 92.81 85 PRO A N 1
ATOM 651 C CA . PRO A 1 85 ? 14.344 -13.453 -6.406 1 92.81 85 PRO A CA 1
ATOM 652 C C . PRO A 1 85 ? 14.406 -12.617 -7.68 1 92.81 85 PRO A C 1
ATOM 654 O O . PRO A 1 85 ? 14.555 -11.391 -7.609 1 92.81 85 PRO A O 1
ATOM 657 N N . THR A 1 86 ? 14.297 -13.242 -8.836 1 90.56 86 THR A N 1
ATOM 658 C CA . THR A 1 86 ? 14.422 -12.492 -10.086 1 90.56 86 THR A CA 1
ATOM 659 C C . THR A 1 86 ? 13.461 -13.039 -11.141 1 90.56 86 THR A C 1
ATOM 661 O O . THR A 1 86 ? 13.859 -13.266 -12.281 1 90.56 86 THR A O 1
ATOM 664 N N . GLU A 1 87 ? 12.258 -13.234 -10.758 1 87.25 87 GLU A N 1
ATOM 665 C CA . GLU A 1 87 ? 11.227 -13.727 -11.664 1 87.25 87 GLU A CA 1
ATOM 666 C C . GLU A 1 87 ? 11.055 -12.805 -12.867 1 87.25 87 GLU A C 1
ATOM 668 O O . GLU A 1 87 ? 10.828 -11.602 -12.711 1 87.25 87 GLU A O 1
ATOM 673 N N . GLY A 1 88 ? 11.242 -13.383 -14.062 1 80.75 88 GLY A N 1
ATOM 674 C CA . GLY A 1 88 ? 11.031 -12.625 -15.289 1 80.75 88 GLY A CA 1
ATOM 675 C C . GLY A 1 88 ? 12.195 -11.711 -15.625 1 80.75 88 GLY A C 1
ATOM 676 O O . GLY A 1 88 ? 12.133 -10.953 -16.594 1 80.75 88 GLY A O 1
ATOM 677 N N . ALA A 1 89 ? 13.289 -11.695 -14.875 1 73.94 89 ALA A N 1
ATOM 678 C CA . ALA A 1 89 ? 14.344 -10.703 -15.023 1 73.94 89 ALA A CA 1
ATOM 679 C C . ALA A 1 89 ? 15.25 -11.031 -16.203 1 73.94 89 ALA A C 1
ATOM 681 O O . ALA A 1 89 ? 15.945 -10.156 -16.719 1 73.94 89 ALA A O 1
ATOM 682 N N . ALA A 1 90 ? 15.188 -12.266 -16.562 1 67.69 90 ALA A N 1
ATOM 683 C CA . ALA A 1 90 ? 16.031 -12.648 -17.688 1 67.69 90 ALA A CA 1
ATOM 684 C C . ALA A 1 90 ? 15.625 -11.906 -18.969 1 67.69 90 ALA A C 1
ATOM 686 O O . ALA A 1 90 ? 16.438 -11.75 -19.891 1 67.69 90 ALA A O 1
ATOM 687 N N . CYS A 1 91 ? 14.477 -11.367 -18.953 1 63 91 CYS A N 1
ATOM 688 C CA . CYS A 1 91 ? 13.977 -10.758 -20.172 1 63 91 CYS A CA 1
ATOM 689 C C . CYS A 1 91 ? 14 -9.242 -20.078 1 63 91 CYS A C 1
ATOM 691 O O . CYS A 1 91 ? 13.367 -8.555 -20.891 1 63 91 CYS A O 1
ATOM 693 N N . LEU A 1 92 ? 14.555 -8.727 -19.078 1 64.5 92 LEU A N 1
ATOM 694 C CA . LEU A 1 92 ? 14.562 -7.281 -18.891 1 64.5 92 LEU A CA 1
ATOM 695 C C . LEU A 1 92 ? 15.125 -6.582 -20.125 1 64.5 92 LEU A C 1
ATOM 697 O O . LEU A 1 92 ? 14.68 -5.484 -20.469 1 64.5 92 LEU A O 1
ATOM 701 N N . THR A 1 93 ? 15.945 -7.309 -20.75 1 56.47 93 THR A N 1
ATOM 702 C CA . THR A 1 93 ? 16.578 -6.719 -21.922 1 56.47 93 THR A CA 1
ATOM 703 C C . THR A 1 93 ? 15.562 -6.594 -23.062 1 56.47 93 THR A C 1
ATOM 705 O O . THR A 1 93 ? 15.766 -5.809 -24 1 56.47 93 THR A O 1
ATOM 708 N N . LYS A 1 94 ? 14.555 -7.344 -23.031 1 56.62 94 LYS A N 1
ATOM 709 C CA . LYS A 1 94 ? 13.602 -7.328 -24.141 1 56.62 94 LYS A CA 1
ATOM 710 C C . LYS A 1 94 ? 12.461 -6.348 -23.859 1 56.62 94 LYS A C 1
ATOM 712 O O . LYS A 1 94 ? 11.453 -6.348 -24.578 1 56.62 94 LYS A O 1
ATOM 717 N N . GLY A 1 95 ? 12.617 -5.445 -22.969 1 55.78 95 GLY A N 1
ATOM 718 C CA . GLY A 1 95 ? 11.594 -4.445 -22.688 1 55.78 95 GLY A CA 1
ATOM 719 C C . GLY A 1 95 ? 10.438 -4.988 -21.875 1 55.78 95 GLY A C 1
ATOM 720 O O . GLY A 1 95 ? 9.555 -4.23 -21.453 1 55.78 95 GLY A O 1
ATOM 721 N N . LEU A 1 96 ? 10.188 -6.324 -22.078 1 56.31 96 LEU A N 1
ATOM 722 C CA . LEU A 1 96 ? 9.016 -6.898 -21.438 1 56.31 96 LEU A CA 1
ATOM 723 C C . LEU A 1 96 ? 9.258 -7.105 -19.953 1 56.31 96 LEU A C 1
ATOM 725 O O . LEU A 1 96 ? 10.273 -7.695 -19.562 1 56.31 96 LEU A O 1
ATOM 729 N N . THR A 1 97 ? 8.461 -6.227 -18.906 1 68 97 THR A N 1
ATOM 730 C CA . THR A 1 97 ? 9.094 -5.859 -17.641 1 68 97 THR A CA 1
ATOM 731 C C . THR A 1 97 ? 8.297 -6.395 -16.453 1 68 97 THR A C 1
ATOM 733 O O . THR A 1 97 ? 8.188 -5.73 -15.422 1 68 97 THR A O 1
ATOM 736 N N . ASN A 1 98 ? 7.816 -7.75 -16.578 1 80.88 98 ASN A N 1
ATOM 737 C CA . ASN A 1 98 ? 7.16 -8.305 -15.391 1 80.88 98 ASN A CA 1
ATOM 738 C C . ASN A 1 98 ? 8.172 -8.859 -14.391 1 80.88 98 ASN A C 1
ATOM 740 O O . ASN A 1 98 ? 7.887 -9.828 -13.688 1 80.88 98 ASN A O 1
ATOM 744 N N . ALA A 1 99 ? 9.312 -8.227 -14.406 1 90.31 99 ALA A N 1
ATOM 745 C CA . ALA A 1 99 ? 10.328 -8.727 -13.484 1 90.31 99 ALA A CA 1
ATOM 746 C C . ALA A 1 99 ? 9.984 -8.359 -12.039 1 90.31 99 ALA A C 1
ATOM 748 O O . ALA A 1 99 ? 9.703 -7.199 -11.742 1 90.31 99 ALA A O 1
ATOM 749 N N . MET A 1 100 ? 10.008 -9.414 -11.227 1 94.94 100 MET A N 1
ATOM 750 C CA . MET A 1 100 ? 9.695 -9.188 -9.82 1 94.94 100 MET A CA 1
ATOM 751 C C . MET A 1 100 ? 10.438 -10.188 -8.938 1 94.94 100 MET A C 1
ATOM 753 O O . MET A 1 100 ? 10.922 -11.211 -9.422 1 94.94 100 MET A O 1
ATOM 757 N N . ALA A 1 101 ? 10.641 -9.844 -7.703 1 95.69 101 ALA A N 1
ATOM 758 C CA . ALA A 1 101 ? 11.086 -10.766 -6.66 1 95.69 101 ALA A CA 1
ATOM 759 C C . ALA A 1 101 ? 9.898 -11.297 -5.855 1 95.69 101 ALA A C 1
ATOM 761 O O . ALA A 1 101 ? 9.07 -10.523 -5.383 1 95.69 101 ALA A O 1
ATOM 762 N N . CYS A 1 102 ? 9.812 -12.602 -5.723 1 97.12 102 CYS A N 1
ATOM 763 C CA . CYS A 1 102 ? 8.648 -13.109 -5.004 1 97.12 102 CYS A CA 1
ATOM 764 C C . CYS A 1 102 ? 9.023 -14.32 -4.156 1 97.12 102 CYS A C 1
ATOM 766 O O . CYS A 1 102 ? 10.023 -14.984 -4.422 1 97.12 102 CYS A O 1
ATOM 768 N N . LEU A 1 103 ? 8.273 -14.562 -3.141 1 96.75 103 LEU A N 1
ATOM 769 C CA . LEU A 1 103 ? 8.414 -15.703 -2.246 1 96.75 103 LEU A CA 1
ATOM 770 C C . LEU A 1 103 ? 7.074 -16.078 -1.619 1 96.75 103 LEU A C 1
ATOM 772 O O . LEU A 1 103 ? 6.145 -15.258 -1.604 1 96.75 103 LEU A O 1
ATOM 776 N N . ALA A 1 104 ? 7.012 -17.281 -1.153 1 97 104 ALA A N 1
ATOM 777 C CA . ALA A 1 104 ? 5.848 -17.75 -0.406 1 97 104 ALA A CA 1
ATOM 778 C C . ALA A 1 104 ? 6.27 -18.703 0.714 1 97 104 ALA A C 1
ATOM 780 O O . ALA A 1 104 ? 7.223 -19.469 0.564 1 97 104 ALA A O 1
ATOM 781 N N . LEU A 1 105 ? 5.605 -18.594 1.812 1 95.38 105 LEU A N 1
ATOM 782 C CA . LEU A 1 105 ? 5.82 -19.453 2.965 1 95.38 105 LEU A CA 1
ATOM 783 C C . LEU A 1 105 ? 4.527 -20.156 3.367 1 95.38 105 LEU A C 1
ATOM 785 O O . LEU A 1 105 ? 3.453 -19.547 3.336 1 95.38 105 LEU A O 1
ATOM 789 N N . ALA A 1 106 ? 4.641 -21.344 3.719 1 94.94 106 ALA A N 1
ATOM 790 C CA . ALA A 1 106 ? 3.586 -22.156 4.305 1 94.94 106 ALA A CA 1
ATOM 791 C C . ALA A 1 106 ? 4.152 -23.141 5.336 1 94.94 106 ALA A C 1
ATOM 793 O O . ALA A 1 106 ? 5.359 -23.391 5.359 1 94.94 106 ALA A O 1
ATOM 794 N N . PRO A 1 107 ? 3.303 -23.641 6.234 1 92.88 107 PRO A N 1
ATOM 795 C CA . PRO A 1 107 ? 3.838 -24.594 7.207 1 92.88 107 PRO A CA 1
ATOM 796 C C . PRO A 1 107 ? 4.559 -25.766 6.543 1 92.88 107 PRO A C 1
ATOM 798 O O . PRO A 1 107 ? 4.141 -26.234 5.484 1 92.88 107 PRO A O 1
ATOM 801 N N . ILE A 1 108 ? 5.605 -26.25 7.211 1 90.25 108 ILE A N 1
ATOM 802 C CA . ILE A 1 108 ? 6.453 -27.312 6.68 1 90.25 108 ILE A CA 1
ATOM 803 C C . ILE A 1 108 ? 5.598 -28.516 6.285 1 90.25 108 ILE A C 1
ATOM 805 O O . ILE A 1 108 ? 4.715 -28.922 7.039 1 90.25 108 ILE A O 1
ATOM 809 N N . GLY A 1 109 ? 5.801 -28.984 5.074 1 91.62 109 GLY A N 1
ATOM 810 C CA . GLY A 1 109 ? 5.105 -30.156 4.59 1 91.62 109 GLY A CA 1
ATOM 811 C C . GLY A 1 109 ? 3.793 -29.844 3.896 1 91.62 109 GLY A C 1
ATOM 812 O O . GLY A 1 109 ? 3.127 -30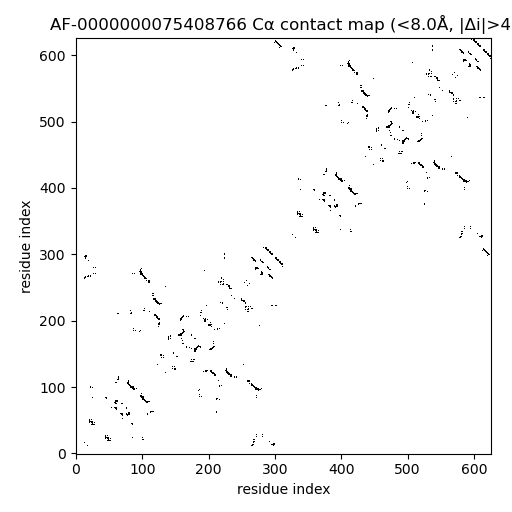.734 3.373 1 91.62 109 GLY A O 1
ATOM 813 N N . SER A 1 110 ? 3.469 -28.594 3.803 1 95.06 110 SER A N 1
ATOM 814 C CA . SER A 1 110 ? 2.15 -28.25 3.277 1 95.06 110 SER A CA 1
ATOM 815 C C . SER A 1 110 ? 2.219 -27.906 1.791 1 95.06 110 SER A C 1
ATOM 817 O O . SER A 1 110 ? 1.19 -27.844 1.115 1 95.06 110 SER A O 1
ATOM 819 N N . LEU A 1 111 ? 3.348 -27.672 1.257 1 95.38 111 LEU A N 1
ATOM 820 C CA . LEU A 1 111 ? 3.482 -27.406 -0.172 1 95.38 111 LEU A CA 1
ATOM 821 C C . LEU A 1 111 ? 3.832 -28.688 -0.929 1 95.38 111 LEU A C 1
ATOM 823 O O . LEU A 1 111 ? 4.625 -29.5 -0.45 1 95.38 111 LEU A O 1
ATOM 827 N N . PHE A 1 112 ? 3.199 -28.812 -2.043 1 95.94 112 PHE A N 1
ATOM 828 C CA . PHE A 1 112 ? 3.576 -29.906 -2.941 1 95.94 112 PHE A CA 1
ATOM 829 C C . PHE A 1 112 ? 5.062 -29.844 -3.273 1 95.94 112 PHE A C 1
ATOM 831 O O . PHE A 1 112 ? 5.605 -28.766 -3.514 1 95.94 112 PHE A O 1
ATOM 838 N N . ASP A 1 113 ? 5.707 -30.969 -3.244 1 92.69 113 ASP A N 1
ATOM 839 C CA . ASP A 1 113 ? 7.113 -31.062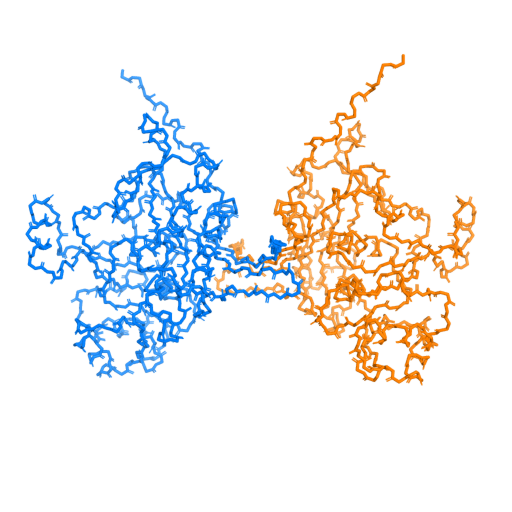 -3.621 1 92.69 113 ASP A CA 1
ATOM 840 C C . ASP A 1 113 ? 7.266 -31.641 -5.023 1 92.69 113 ASP A C 1
ATOM 842 O O . ASP A 1 113 ? 7.043 -32.844 -5.234 1 92.69 113 ASP A O 1
ATOM 846 N N . PRO A 1 114 ? 7.695 -30.828 -5.969 1 93.62 114 PRO A N 1
ATOM 847 C CA . PRO A 1 114 ? 7.812 -31.312 -7.344 1 93.62 114 PRO A CA 1
ATOM 848 C C . PRO A 1 114 ? 9.031 -32.219 -7.555 1 93.62 114 PRO A C 1
ATOM 850 O O . PRO A 1 114 ? 9.203 -32.781 -8.633 1 93.62 114 PRO A O 1
ATOM 853 N N . GLY A 1 115 ? 9.875 -32.312 -6.543 1 90.25 115 GLY A N 1
ATOM 854 C CA . GLY A 1 115 ? 11.062 -33.156 -6.672 1 90.25 115 GLY A CA 1
ATOM 855 C C . GLY A 1 115 ? 11.969 -32.75 -7.812 1 90.25 115 GLY A C 1
ATOM 856 O O . GLY A 1 115 ? 12.367 -31.578 -7.898 1 90.25 115 GLY A O 1
ATOM 857 N N . PRO A 1 116 ? 12.25 -33.719 -8.695 1 90.88 116 PRO A N 1
ATOM 858 C CA . PRO A 1 116 ? 13.18 -33.375 -9.773 1 90.88 116 PRO A CA 1
ATOM 859 C C . PRO A 1 116 ? 12.492 -32.688 -10.953 1 90.88 116 PRO A C 1
ATOM 861 O O . PRO A 1 116 ? 13.148 -32.344 -11.945 1 90.88 116 PRO A O 1
ATOM 864 N N . ALA A 1 117 ? 11.18 -32.562 -10.875 1 93.06 117 ALA A N 1
ATOM 865 C CA . ALA A 1 117 ? 10.461 -31.938 -11.977 1 93.06 117 ALA A CA 1
ATOM 866 C C . ALA A 1 117 ? 10.734 -30.438 -12.023 1 93.06 117 ALA A C 1
ATOM 868 O O . ALA A 1 117 ? 10.633 -29.75 -11.008 1 93.06 117 ALA A O 1
ATOM 869 N N . PHE A 1 118 ? 10.977 -29.938 -13.203 1 92.44 118 PHE A N 1
ATOM 870 C CA . PHE A 1 118 ? 11.258 -28.516 -13.375 1 92.44 118 PHE A CA 1
ATOM 871 C C . PHE A 1 118 ? 10.039 -27.781 -13.914 1 92.44 118 PHE A C 1
ATOM 873 O O . PHE A 1 118 ? 9.883 -26.578 -13.688 1 92.44 118 PHE A O 1
ATOM 880 N N . TYR A 1 119 ? 9.172 -28.516 -14.586 1 95.69 119 TYR A N 1
ATOM 881 C CA . TYR A 1 119 ? 8.086 -27.844 -15.297 1 95.69 119 TYR A CA 1
ATOM 882 C C . TYR A 1 119 ? 6.734 -28.406 -14.883 1 95.69 119 TYR A C 1
ATOM 884 O O . TYR A 1 119 ? 6.629 -29.578 -14.508 1 95.69 119 TYR A O 1
ATOM 892 N N . MET A 1 120 ? 5.82 -27.531 -14.93 1 96.38 120 MET A N 1
ATOM 893 C CA . MET A 1 120 ? 4.426 -27.906 -14.711 1 96.38 120 MET A CA 1
ATOM 894 C C . MET A 1 120 ? 3.51 -27.172 -15.688 1 96.38 120 MET A C 1
ATOM 896 O O . MET A 1 120 ? 3.74 -26 -16 1 96.38 120 MET A O 1
ATOM 900 N N . GLU A 1 121 ? 2.523 -27.875 -16.188 1 98.5 121 GLU A N 1
ATOM 901 C CA . GLU A 1 121 ? 1.456 -27.234 -16.969 1 98.5 121 GLU A CA 1
ATOM 902 C C . GLU A 1 121 ? 0.388 -26.641 -16.062 1 98.5 121 GLU A C 1
ATOM 904 O O . GLU A 1 121 ? 0.004 -27.25 -15.055 1 98.5 121 GLU A O 1
ATOM 909 N N . LYS A 1 122 ? -0.056 -25.469 -16.391 1 98.62 122 LYS A N 1
ATOM 910 C CA . LYS A 1 122 ? -0.958 -24.719 -15.508 1 98.62 122 LYS A CA 1
ATOM 911 C C . LYS A 1 122 ? -2.205 -24.266 -16.266 1 98.62 122 LYS A C 1
ATOM 913 O O . LYS A 1 122 ? -2.133 -23.922 -17.438 1 98.62 122 LYS A O 1
ATOM 918 N N . LEU A 1 123 ? -3.275 -24.297 -15.648 1 98.88 123 LEU A N 1
ATOM 919 C CA . LEU A 1 123 ? -4.531 -23.641 -16.016 1 98.88 123 LEU A CA 1
ATOM 920 C C . LEU A 1 123 ? -5.086 -22.828 -14.859 1 98.88 123 LEU A C 1
ATOM 922 O O . LEU A 1 123 ? -5.5 -23.375 -13.844 1 98.88 123 LEU A O 1
ATOM 926 N N . VAL A 1 124 ? -5.055 -21.516 -14.992 1 98.81 124 VAL A N 1
ATOM 927 C CA . VAL A 1 124 ? -5.469 -20.594 -13.938 1 98.81 124 VAL A CA 1
ATOM 928 C C . VAL A 1 124 ? -6.613 -19.719 -14.438 1 98.81 124 VAL A C 1
ATOM 930 O O . VAL A 1 124 ? -6.617 -19.281 -15.594 1 98.81 124 VAL A O 1
ATOM 933 N N . ALA A 1 125 ? -7.562 -19.453 -13.641 1 98.62 125 ALA A N 1
ATOM 934 C CA . ALA A 1 125 ? -8.742 -18.656 -13.969 1 98.62 125 ALA A CA 1
ATOM 935 C C . ALA A 1 125 ? -9.344 -18.031 -12.711 1 98.62 125 ALA A C 1
ATOM 937 O O . ALA A 1 125 ? -8.914 -18.328 -11.594 1 98.62 125 ALA A O 1
ATOM 938 N N . PRO A 1 126 ? -10.281 -17.156 -12.867 1 97.12 126 PRO A N 1
ATOM 939 C CA . PRO A 1 126 ? -10.93 -16.531 -11.703 1 97.12 126 PRO A CA 1
ATOM 940 C C . PRO A 1 126 ? -11.773 -17.516 -10.906 1 97.12 126 PRO A C 1
ATOM 942 O O . PRO A 1 126 ? -12 -18.641 -11.352 1 97.12 126 PRO A O 1
ATOM 945 N N . PRO A 1 127 ? -12.195 -17.094 -9.734 1 95 127 PRO A N 1
ATOM 946 C CA . PRO A 1 127 ? -12.945 -17.984 -8.844 1 95 127 PRO A CA 1
ATOM 947 C C . PRO A 1 127 ? -14.266 -18.453 -9.445 1 95 127 PRO A C 1
ATOM 949 O O . PRO A 1 127 ? -14.727 -19.547 -9.141 1 95 127 PRO A O 1
ATOM 952 N N . GLN A 1 128 ? -14.82 -17.781 -10.32 1 95.19 128 GLN A N 1
ATOM 953 C CA . GLN A 1 128 ? -16.094 -18.125 -10.953 1 95.19 128 GLN A CA 1
ATOM 954 C C . GLN A 1 128 ? -15.969 -19.422 -11.734 1 95.19 128 GLN A C 1
ATOM 956 O O . GLN A 1 128 ? -16.969 -20.094 -11.984 1 95.19 128 GLN A O 1
ATOM 961 N N . ALA A 1 129 ? -14.797 -19.766 -12.086 1 97.31 129 ALA A N 1
ATOM 962 C CA . ALA A 1 129 ? -14.578 -20.922 -12.953 1 97.31 129 ALA A CA 1
ATOM 963 C C . ALA A 1 129 ? -14.32 -22.188 -12.125 1 97.31 129 ALA A C 1
ATOM 965 O O . ALA A 1 129 ? -14.18 -23.281 -12.68 1 97.31 129 ALA A O 1
ATOM 966 N N . ALA A 1 130 ? -14.344 -22.047 -10.852 1 95.69 130 ALA A N 1
ATOM 967 C CA . ALA A 1 130 ? -14.016 -23.172 -9.984 1 95.69 130 ALA A CA 1
ATOM 968 C C . ALA A 1 130 ? -14.977 -24.344 -10.211 1 95.69 130 ALA A C 1
ATOM 970 O O . ALA A 1 130 ? -16.188 -24.172 -10.195 1 95.69 130 ALA A O 1
ATOM 971 N N . GLY A 1 131 ? -14.391 -25.438 -10.477 1 95.44 131 GLY A N 1
ATOM 972 C CA . GLY A 1 131 ? -15.188 -26.641 -10.625 1 95.44 131 GLY A CA 1
ATOM 973 C C . GLY A 1 131 ? -15.781 -26.797 -12.016 1 95.44 131 GLY A C 1
ATOM 974 O O . GLY A 1 131 ? -16.453 -27.797 -12.305 1 95.44 131 GLY A O 1
ATOM 975 N N . HIS A 1 132 ? -15.453 -25.922 -12.898 1 97.06 132 HIS A N 1
ATOM 976 C CA . HIS A 1 132 ? -16.141 -25.938 -14.18 1 97.06 132 HIS A CA 1
ATOM 977 C C . HIS A 1 132 ? -15.172 -26.156 -15.336 1 97.06 132 HIS A C 1
ATOM 979 O O . HIS A 1 132 ? -15.586 -26.266 -16.484 1 97.06 132 HIS A O 1
ATOM 985 N N . LEU A 1 133 ? -13.945 -26.172 -15.016 1 97.81 133 LEU A N 1
ATOM 986 C CA . LEU A 1 133 ? -12.945 -26.328 -16.062 1 97.81 133 LEU A CA 1
ATOM 987 C C . LEU A 1 133 ? -12.312 -27.719 -16.016 1 97.81 133 LEU A C 1
ATOM 989 O O . LEU A 1 133 ? -11.891 -28.172 -14.953 1 97.81 133 LEU A O 1
ATOM 993 N N . ASP A 1 134 ? -12.32 -28.344 -17.141 1 97.88 134 ASP A N 1
ATOM 994 C CA . ASP A 1 134 ? -11.57 -29.578 -17.344 1 97.88 134 ASP A CA 1
ATOM 995 C C . ASP A 1 134 ? -10.258 -29.312 -18.078 1 97.88 134 ASP A C 1
ATOM 997 O O . ASP A 1 134 ? -10.258 -29.031 -19.281 1 97.88 134 ASP A O 1
ATOM 1001 N N . PRO A 1 135 ? -9.211 -29.453 -17.344 1 97.81 135 PRO A N 1
ATOM 1002 C CA . PRO A 1 135 ? -7.938 -29.094 -17.984 1 97.81 135 PRO A CA 1
ATOM 1003 C C . PRO A 1 135 ? -7.527 -30.078 -19.062 1 97.81 135 PRO A C 1
ATOM 1005 O O . PRO A 1 135 ? -6.621 -29.797 -19.859 1 97.81 135 PRO A O 1
ATOM 1008 N N . THR A 1 136 ? -8.133 -31.203 -19.141 1 97.5 136 THR A N 1
ATOM 1009 C CA . THR A 1 136 ? -7.789 -32.219 -20.125 1 97.5 136 THR A CA 1
ATOM 1010 C C . THR A 1 136 ? -8.602 -32.031 -21.406 1 97.5 136 THR A C 1
ATOM 1012 O O . THR A 1 136 ? -8.289 -32.625 -22.438 1 97.5 136 THR A O 1
ATOM 1015 N N . ALA A 1 137 ? -9.609 -31.234 -21.375 1 98 137 ALA A N 1
ATOM 1016 C CA . ALA A 1 137 ? -10.445 -30.984 -22.547 1 98 137 ALA A CA 1
ATOM 1017 C C . ALA A 1 137 ? -9.688 -30.188 -23.594 1 98 137 ALA A C 1
ATOM 1019 O O . ALA A 1 137 ? -8.719 -29.5 -23.281 1 98 137 ALA A O 1
ATOM 1020 N N . PRO A 1 138 ? -10.141 -30.328 -24.875 1 98.12 138 PRO A N 1
ATOM 1021 C CA . PRO A 1 138 ? -9.555 -29.469 -25.906 1 98.12 138 PRO A CA 1
ATOM 1022 C C . PRO A 1 138 ? -9.664 -27.984 -25.562 1 98.12 138 PRO A C 1
ATOM 1024 O O . PRO A 1 138 ? -10.602 -27.562 -24.875 1 98.12 138 PRO A O 1
ATOM 1027 N N . VAL A 1 139 ? -8.734 -27.219 -26.047 1 98.5 139 VAL A N 1
ATOM 1028 C CA . VAL A 1 139 ? -8.617 -25.797 -25.719 1 98.5 139 VAL A CA 1
ATOM 1029 C C . VAL A 1 139 ? -9.938 -25.078 -26.016 1 98.5 139 VAL A C 1
ATOM 1031 O O . VAL A 1 139 ? -10.406 -24.281 -25.203 1 98.5 139 VAL A O 1
ATOM 1034 N N . ALA A 1 140 ? -10.539 -25.375 -27.141 1 98.38 140 ALA A N 1
ATOM 1035 C CA . ALA A 1 140 ? -11.789 -24.734 -27.516 1 98.38 140 ALA A CA 1
ATOM 1036 C C . ALA A 1 140 ? -12.883 -24.969 -26.484 1 98.38 140 ALA A C 1
ATOM 1038 O O . ALA A 1 140 ? -13.648 -24.062 -26.156 1 98.38 140 ALA A O 1
ATOM 1039 N N . GLU A 1 141 ? -12.914 -26.156 -25.984 1 98.38 141 GLU A N 1
ATOM 1040 C CA . GLU A 1 141 ? -13.906 -26.516 -24.969 1 98.38 141 GLU A CA 1
ATOM 1041 C C . GLU A 1 141 ? -13.617 -25.812 -23.641 1 98.38 141 GLU A C 1
ATOM 1043 O O . GLU A 1 141 ? -14.539 -25.359 -22.969 1 98.38 141 GLU A O 1
ATOM 1048 N N . ARG A 1 142 ? -12.359 -25.734 -23.203 1 98.62 142 ARG A N 1
ATOM 1049 C CA . ARG A 1 142 ? -11.961 -25.016 -22 1 98.62 142 ARG A CA 1
ATOM 1050 C C . ARG A 1 142 ? -12.383 -23.547 -22.078 1 98.62 142 ARG A C 1
ATOM 1052 O O . ARG A 1 142 ? -12.93 -23.016 -21.125 1 98.62 142 ARG A O 1
ATOM 1059 N N . LEU A 1 143 ? -12.172 -22.969 -23.219 1 98.69 143 LEU A N 1
ATOM 1060 C CA . LEU A 1 143 ? -12.469 -21.562 -23.406 1 98.69 143 LEU A CA 1
ATOM 1061 C C . LEU A 1 143 ? -13.977 -21.312 -23.453 1 98.69 143 LEU A C 1
ATOM 1063 O O . LEU A 1 143 ? -14.453 -20.297 -22.953 1 98.69 143 LEU A O 1
ATOM 1067 N N . THR A 1 144 ? -14.688 -22.281 -24.031 1 98.62 144 THR A N 1
ATOM 1068 C CA . THR A 1 144 ? -16.141 -22.172 -24.031 1 98.62 144 THR A CA 1
ATOM 1069 C C . THR A 1 144 ? -16.688 -22.234 -22.609 1 98.62 144 THR A C 1
ATOM 1071 O O . THR A 1 144 ? -17.531 -21.422 -22.234 1 98.62 144 THR A O 1
ATOM 1074 N N . ALA A 1 145 ? -16.188 -23.156 -21.844 1 98.5 145 ALA A N 1
ATOM 1075 C CA . ALA A 1 145 ? -16.609 -23.281 -20.438 1 98.5 145 ALA A CA 1
ATOM 1076 C C . ALA A 1 145 ? -16.266 -22 -19.672 1 98.5 145 ALA A C 1
ATOM 1078 O O . ALA A 1 145 ? -17.078 -21.516 -18.891 1 98.5 145 ALA A O 1
ATOM 1079 N N . LEU A 1 146 ? -15.062 -21.5 -19.891 1 98.5 146 LEU A N 1
ATOM 1080 C CA . LEU A 1 146 ? -14.625 -20.281 -19.219 1 98.5 146 LEU A CA 1
ATOM 1081 C C . LEU A 1 146 ? -15.523 -19.094 -19.594 1 98.5 146 LEU A C 1
ATOM 1083 O O . LEU A 1 146 ? -15.93 -18.312 -18.734 1 98.5 146 LEU A O 1
ATOM 1087 N N . ALA A 1 147 ? -15.789 -18.938 -20.844 1 98.5 147 ALA A N 1
ATOM 1088 C CA . ALA A 1 147 ? -16.672 -17.875 -21.328 1 98.5 147 ALA A CA 1
ATOM 1089 C C . ALA A 1 147 ? -18.016 -17.922 -20.609 1 98.5 147 ALA A C 1
ATOM 1091 O O . ALA A 1 147 ? -18.547 -16.891 -20.203 1 98.5 147 ALA A O 1
ATOM 1092 N N . HIS A 1 148 ? -18.516 -19.156 -20.469 1 98.12 148 HIS A N 1
ATOM 1093 C CA . HIS A 1 148 ? -19.797 -19.328 -19.797 1 98.12 148 HIS A CA 1
ATOM 1094 C C . HIS A 1 148 ? -19.703 -18.938 -18.328 1 98.12 148 HIS A C 1
ATOM 1096 O O . HIS A 1 148 ? -20.562 -18.219 -17.812 1 98.12 148 HIS A O 1
ATOM 1102 N N . CYS A 1 149 ? -18.656 -19.375 -17.656 1 97.31 149 CYS A N 1
ATOM 1103 C CA . CYS A 1 149 ? -18.469 -19.094 -16.25 1 97.31 149 CYS A CA 1
ATOM 1104 C C . CYS A 1 149 ? -18.344 -17.594 -16 1 97.31 149 CYS A C 1
ATOM 1106 O O . CYS A 1 149 ? -18.828 -17.094 -14.984 1 97.31 149 CYS A O 1
ATOM 1108 N N . LEU A 1 150 ? -17.719 -16.875 -16.891 1 97.06 150 LEU A N 1
ATOM 1109 C CA . LEU A 1 150 ? -17.422 -15.453 -16.703 1 97.06 150 LEU A CA 1
ATOM 1110 C C . LEU A 1 150 ? -18.5 -14.586 -17.344 1 97.06 150 LEU A C 1
ATOM 1112 O O . LEU A 1 150 ? -18.453 -13.359 -17.25 1 97.06 150 LEU A O 1
ATOM 1116 N N . ASP A 1 151 ? -19.438 -15.211 -17.984 1 96.56 151 ASP A N 1
ATOM 1117 C CA . ASP A 1 151 ? -20.453 -14.492 -18.75 1 96.56 151 ASP A CA 1
ATOM 1118 C C . ASP A 1 151 ? -19.812 -13.484 -19.703 1 96.56 151 ASP A C 1
ATOM 1120 O O . ASP A 1 151 ? -20.156 -12.297 -19.688 1 96.56 151 ASP A O 1
ATOM 1124 N N . LYS A 1 152 ? -18.875 -13.914 -20.438 1 96.38 152 LYS A N 1
ATOM 1125 C CA . LYS A 1 152 ? -18.094 -13.156 -21.406 1 96.38 152 LYS A CA 1
ATOM 1126 C C . LYS A 1 152 ? -17.969 -13.914 -22.734 1 96.38 152 LYS A C 1
ATOM 1128 O O . LYS A 1 152 ? -17.719 -15.117 -22.734 1 96.38 152 LYS A O 1
ATOM 1133 N N . PRO A 1 153 ? -18.219 -13.203 -23.828 1 97.81 153 PRO A N 1
ATOM 1134 C CA . PRO A 1 153 ? -18 -13.891 -25.109 1 97.81 153 PRO A CA 1
ATOM 1135 C C . PRO A 1 153 ? -16.547 -14.328 -25.297 1 97.81 153 PRO A C 1
ATOM 1137 O O . PRO A 1 153 ? -15.633 -13.664 -24.812 1 97.81 153 PRO A O 1
ATOM 1140 N N . ILE A 1 154 ? -16.328 -15.359 -26.031 1 98.19 154 ILE A N 1
ATOM 1141 C CA . ILE A 1 154 ? -15.023 -15.977 -26.203 1 98.19 154 ILE A CA 1
ATOM 1142 C C . ILE A 1 154 ? -14.047 -14.961 -26.797 1 98.19 154 ILE A C 1
ATOM 1144 O O . ILE A 1 154 ? -12.867 -14.93 -26.422 1 98.19 154 ILE A O 1
ATOM 1148 N N . ASN A 1 155 ? -14.562 -14.062 -27.656 1 98.06 155 ASN A N 1
ATOM 1149 C CA . ASN A 1 155 ? -13.68 -13.125 -28.344 1 98.06 155 ASN A CA 1
ATOM 1150 C C . ASN A 1 155 ? -13.227 -12 -27.406 1 98.06 155 ASN A C 1
ATOM 1152 O O . ASN A 1 155 ? -12.391 -11.18 -27.781 1 98.06 155 ASN A O 1
ATOM 1156 N N . GLN A 1 156 ? -13.75 -11.977 -26.203 1 97.88 156 GLN A N 1
ATOM 1157 C CA . GLN A 1 156 ? -13.336 -10.992 -25.203 1 97.88 156 GLN A CA 1
ATOM 1158 C C . GLN A 1 156 ? -12.461 -11.633 -24.125 1 97.88 156 GLN A C 1
ATOM 1160 O O . GLN A 1 156 ? -12.008 -10.953 -23.203 1 97.88 156 GLN A O 1
ATOM 1165 N N . LEU A 1 157 ? -12.266 -12.922 -24.281 1 98.44 157 LEU A N 1
ATOM 1166 C CA . LEU A 1 157 ? -11.359 -13.594 -23.359 1 98.44 157 LEU A CA 1
ATOM 1167 C C . LEU A 1 157 ? -9.906 -13.32 -23.734 1 98.44 157 LEU A C 1
ATOM 1169 O O . LEU A 1 157 ? -9.547 -13.328 -24.906 1 98.44 157 LEU A O 1
ATOM 1173 N N . THR A 1 158 ? -9.141 -13.047 -22.75 1 98.62 158 THR A N 1
ATOM 1174 C CA . THR A 1 158 ? -7.699 -12.891 -22.922 1 98.62 158 THR A CA 1
ATOM 1175 C C . THR A 1 158 ? -6.938 -13.953 -22.141 1 98.62 158 THR A C 1
ATOM 1177 O O . THR A 1 158 ? -7.09 -14.062 -20.922 1 98.62 158 THR A O 1
ATOM 1180 N N . VAL A 1 159 ? -6.102 -14.688 -22.875 1 98.75 159 VAL A N 1
ATOM 1181 C CA . VAL A 1 159 ? -5.355 -15.781 -22.25 1 98.75 159 VAL A CA 1
ATOM 1182 C C . VAL A 1 159 ? -3.867 -15.43 -22.219 1 98.75 159 VAL A C 1
ATOM 1184 O O . VAL A 1 159 ? -3.277 -15.078 -23.234 1 98.75 159 VAL A O 1
ATOM 1187 N N . TYR A 1 160 ? -3.273 -15.508 -21.031 1 98 160 TYR A N 1
ATOM 1188 C CA . TYR A 1 160 ? -1.837 -15.328 -20.844 1 98 160 TYR A CA 1
ATOM 1189 C C . TYR A 1 160 ? -1.082 -16.609 -21.156 1 98 160 TYR A C 1
ATOM 1191 O O . TYR A 1 160 ? -1.373 -17.672 -20.594 1 98 160 TYR A O 1
ATOM 1199 N N . VAL A 1 161 ? -0.095 -16.547 -22.078 1 98.12 161 VAL A N 1
ATOM 1200 C CA . VAL A 1 161 ? 0.72 -17.703 -22.453 1 98.12 161 VAL A CA 1
ATOM 1201 C C . VAL A 1 161 ? 2.188 -17.297 -22.531 1 98.12 161 VAL A C 1
ATOM 1203 O O . VAL A 1 161 ? 2.51 -16.219 -23.047 1 98.12 161 VAL A O 1
ATOM 1206 N N . LEU A 1 162 ? 3.078 -18.109 -21.984 1 95.25 162 LEU A N 1
ATOM 1207 C CA . LEU A 1 162 ? 4.504 -17.859 -22.172 1 95.25 162 LEU A CA 1
ATOM 1208 C C . LEU A 1 162 ? 4.895 -18.047 -23.641 1 95.25 162 LEU A C 1
ATOM 1210 O O . LEU A 1 162 ? 4.523 -19.047 -24.266 1 95.25 162 LEU A O 1
ATOM 1214 N N . GLU A 1 163 ? 5.598 -17.109 -24.109 1 94.5 163 GLU A N 1
ATOM 1215 C CA . GLU A 1 163 ? 6.086 -17.188 -25.484 1 94.5 163 GLU A CA 1
ATOM 1216 C C . GLU A 1 163 ? 7.27 -18.141 -25.594 1 94.5 163 GLU A C 1
ATOM 1218 O O . GLU A 1 163 ? 8.43 -17.719 -25.516 1 94.5 163 GLU A O 1
ATOM 1223 N N . LYS A 1 164 ? 7.027 -19.375 -25.781 1 95 164 LYS A N 1
ATOM 1224 C CA . LYS A 1 164 ? 7.988 -20.453 -25.922 1 95 164 LYS A CA 1
ATOM 1225 C C . LYS A 1 164 ? 7.621 -21.359 -27.094 1 95 164 LYS A C 1
ATOM 1227 O O . LYS A 1 164 ? 6.445 -21.516 -27.422 1 95 164 LYS A O 1
ATOM 1232 N N . PRO A 1 165 ? 8.586 -21.984 -27.688 1 96.31 165 PRO A N 1
ATOM 1233 C CA . PRO A 1 165 ? 8.281 -22.906 -28.797 1 96.31 165 PRO A CA 1
ATOM 1234 C C . PRO A 1 165 ? 7.285 -24 -28.391 1 96.31 165 PRO A C 1
ATOM 1236 O O . PRO A 1 165 ? 6.43 -24.375 -29.203 1 96.31 165 PRO A O 1
ATOM 1239 N N . ARG A 1 166 ? 7.344 -24.422 -27.219 1 96.75 166 ARG A N 1
ATOM 1240 C CA . ARG A 1 166 ? 6.484 -25.5 -26.75 1 96.75 166 ARG A CA 1
ATOM 1241 C C . ARG A 1 166 ? 5.023 -25.078 -26.719 1 96.75 166 ARG A C 1
ATOM 1243 O O . ARG A 1 166 ? 4.121 -25.906 -26.609 1 96.75 166 ARG A O 1
ATOM 1250 N N . HIS A 1 167 ? 4.734 -23.766 -26.875 1 98.19 167 HIS A N 1
ATOM 1251 C CA . HIS A 1 167 ? 3.369 -23.281 -26.719 1 98.19 167 HIS A CA 1
ATOM 1252 C C . HIS A 1 167 ? 2.773 -22.891 -28.062 1 98.19 167 HIS A C 1
ATOM 1254 O O . HIS A 1 167 ? 1.692 -22.297 -28.125 1 98.19 167 HIS A O 1
ATOM 1260 N N . ARG A 1 168 ? 3.383 -23.203 -29.156 1 98.06 168 ARG A N 1
ATOM 1261 C CA . ARG A 1 168 ? 2.914 -22.812 -30.484 1 98.06 168 ARG A CA 1
ATOM 1262 C C . ARG A 1 168 ? 1.524 -23.375 -30.766 1 98.06 168 ARG A C 1
ATOM 1264 O O . ARG A 1 168 ? 0.621 -22.641 -31.172 1 98.06 168 ARG A O 1
ATOM 1271 N N . ASN A 1 169 ? 1.388 -24.656 -30.562 1 98.25 169 ASN A N 1
ATOM 1272 C CA . ASN A 1 169 ? 0.098 -25.297 -30.812 1 98.25 169 ASN A CA 1
ATOM 1273 C C . ASN A 1 169 ? -0.988 -24.734 -29.906 1 98.25 169 ASN A C 1
ATOM 1275 O O . ASN A 1 169 ? -2.137 -24.578 -30.312 1 98.25 169 ASN A O 1
ATOM 1279 N N . LEU A 1 170 ? -0.634 -24.5 -28.641 1 98.56 170 LEU A N 1
ATOM 1280 C CA . LEU A 1 170 ? -1.576 -23.922 -27.703 1 98.56 170 LEU A CA 1
ATOM 1281 C C . LEU A 1 170 ? -2.066 -22.562 -28.172 1 98.56 170 LEU A C 1
ATOM 1283 O O . LEU A 1 170 ? -3.27 -22.297 -28.188 1 98.56 170 LEU A O 1
ATOM 1287 N N . VAL A 1 171 ? -1.152 -21.703 -28.594 1 98.75 171 VAL A N 1
ATOM 1288 C CA . VAL A 1 171 ? -1.466 -20.375 -29.078 1 98.75 171 VAL A CA 1
ATOM 1289 C C . VAL A 1 171 ? -2.398 -20.469 -30.297 1 98.75 171 VAL A C 1
ATOM 1291 O O . VAL A 1 171 ? -3.414 -19.766 -30.359 1 98.75 171 VAL A O 1
ATOM 1294 N N . GLU A 1 172 ? -2.076 -21.344 -31.203 1 98.62 172 GLU A N 1
ATOM 1295 C CA . GLU A 1 172 ? -2.895 -21.531 -32.406 1 98.62 172 GLU A CA 1
ATOM 1296 C C . GLU A 1 172 ? -4.305 -21.984 -32.031 1 98.62 172 GLU A C 1
ATOM 1298 O O . GLU A 1 172 ? -5.285 -21.5 -32.594 1 98.62 172 GLU A O 1
ATOM 1303 N N . ALA A 1 173 ? -4.398 -22.891 -31.156 1 98.69 173 ALA A N 1
ATOM 1304 C CA . ALA A 1 173 ? -5.691 -23.406 -30.734 1 98.69 173 ALA A CA 1
ATOM 1305 C C . ALA A 1 173 ? -6.539 -22.328 -30.078 1 98.69 173 ALA A C 1
ATOM 1307 O O . ALA A 1 173 ? -7.75 -22.266 -30.281 1 98.69 173 ALA A O 1
ATOM 1308 N N . ILE A 1 174 ? -5.961 -21.484 -29.219 1 98.81 174 ILE A N 1
ATOM 1309 C CA . ILE A 1 174 ? -6.664 -20.375 -28.578 1 98.81 174 ILE A CA 1
ATOM 1310 C C . ILE A 1 174 ? -7.203 -19.422 -29.625 1 98.81 174 ILE A C 1
ATOM 1312 O O . ILE A 1 174 ? -8.375 -19.031 -29.578 1 98.81 174 ILE A O 1
ATOM 1316 N N . GLN A 1 175 ? -6.328 -19.094 -30.547 1 98.44 175 GLN A N 1
ATOM 1317 C CA . GLN A 1 175 ? -6.715 -18.172 -31.609 1 98.44 175 GLN A CA 1
ATOM 1318 C C . GLN A 1 175 ? -7.816 -18.766 -32.469 1 98.44 175 GLN A C 1
ATOM 1320 O O . GLN A 1 175 ? -8.758 -18.078 -32.875 1 98.44 175 GLN A O 1
ATOM 1325 N N . ALA A 1 176 ? -7.676 -20 -32.781 1 98.5 176 ALA A N 1
ATOM 1326 C CA . ALA A 1 176 ? -8.68 -20.688 -33.562 1 98.5 176 ALA A CA 1
ATOM 1327 C C . ALA A 1 176 ? -10.039 -20.703 -32.875 1 98.5 176 ALA A C 1
ATOM 1329 O O . ALA A 1 176 ? -11.078 -20.641 -33.531 1 98.5 176 ALA A O 1
ATOM 1330 N N . ALA A 1 177 ? -10.023 -20.781 -31.594 1 98.44 177 ALA A N 1
ATOM 1331 C CA . ALA A 1 177 ? -11.25 -20.766 -30.812 1 98.44 177 ALA A CA 1
ATOM 1332 C C . ALA A 1 177 ? -11.852 -19.359 -30.766 1 98.44 177 ALA A C 1
ATOM 1334 O O . ALA A 1 177 ? -13.008 -19.188 -30.375 1 98.44 177 ALA A O 1
ATOM 1335 N N . GLY A 1 178 ? -11.047 -18.344 -31.094 1 98.44 178 GLY A N 1
ATOM 1336 C CA . GLY A 1 178 ? -11.539 -16.984 -31.203 1 98.44 178 GLY A CA 1
ATOM 1337 C C . GLY A 1 178 ? -11.133 -16.109 -30.031 1 98.44 178 GLY A C 1
ATOM 1338 O O . GLY A 1 178 ? -11.523 -14.938 -29.953 1 98.44 178 GLY A O 1
ATOM 1339 N N . ALA A 1 179 ? -10.391 -16.656 -29.109 1 98.69 179 ALA A N 1
ATOM 1340 C CA . ALA A 1 179 ? -9.969 -15.891 -27.938 1 98.69 179 ALA A CA 1
ATOM 1341 C C . ALA A 1 179 ? -8.688 -15.117 -28.219 1 98.69 179 ALA A C 1
ATOM 1343 O O . ALA A 1 179 ? -7.973 -15.422 -29.188 1 98.69 179 ALA A O 1
ATOM 1344 N N . ARG A 1 180 ? -8.438 -14.078 -27.422 1 98.38 180 ARG A N 1
ATOM 1345 C CA . ARG A 1 180 ? -7.207 -13.297 -27.516 1 98.38 180 ARG A CA 1
ATOM 1346 C C . ARG A 1 180 ? -6.082 -13.953 -26.719 1 98.38 180 ARG A C 1
ATOM 1348 O O . ARG A 1 180 ? -6.328 -14.586 -25.688 1 98.38 180 ARG A O 1
ATOM 1355 N N . VAL A 1 181 ? -4.855 -13.789 -27.219 1 98.06 181 VAL A N 1
ATOM 1356 C CA . VAL A 1 181 ? -3.682 -14.297 -26.516 1 98.06 181 VAL A CA 1
ATOM 1357 C C . VAL A 1 181 ? -2.719 -13.156 -26.219 1 98.06 181 VAL A C 1
ATOM 1359 O O . VAL A 1 181 ? -2.496 -12.281 -27.062 1 98.06 181 VAL A O 1
ATOM 1362 N N . THR A 1 182 ? -2.289 -13.031 -25.031 1 95.62 182 THR A N 1
ATOM 1363 C CA . THR A 1 182 ? -1.166 -12.164 -24.688 1 95.62 182 THR A CA 1
ATOM 1364 C C . THR A 1 182 ? 0.08 -12.992 -24.375 1 95.62 182 THR A C 1
ATOM 1366 O O . THR A 1 182 ? 0.056 -13.859 -23.5 1 95.62 182 THR A O 1
ATOM 1369 N N . LEU A 1 183 ? 1.148 -12.703 -25.109 1 93.88 183 LEU A N 1
ATOM 1370 C CA . LEU A 1 183 ? 2.381 -13.477 -25.031 1 93.88 183 LEU A CA 1
ATOM 1371 C C . LEU A 1 183 ? 3.453 -12.719 -24.266 1 93.88 183 LEU A C 1
ATOM 1373 O O . LEU A 1 183 ? 3.662 -11.523 -24.484 1 93.88 183 LEU A O 1
ATOM 1377 N N . TYR A 1 184 ? 4.016 -13.422 -23.344 1 90.94 184 TYR A N 1
ATOM 1378 C CA . TYR A 1 184 ? 5.156 -12.875 -22.609 1 90.94 184 TYR A CA 1
ATOM 1379 C C . TYR A 1 184 ? 6.312 -13.867 -22.594 1 90.94 184 TYR A C 1
ATOM 1381 O O . TYR A 1 184 ? 6.098 -15.078 -22.438 1 90.94 184 TYR A O 1
ATOM 1389 N N . PRO A 1 185 ? 7.512 -13.43 -22.672 1 88.62 185 PRO A N 1
ATOM 1390 C CA . PRO A 1 185 ? 8.656 -14.344 -22.703 1 88.62 185 PRO A CA 1
ATOM 1391 C C . PRO A 1 185 ? 8.891 -15.023 -21.359 1 88.62 185 PRO A C 1
ATOM 1393 O O . PRO A 1 185 ? 9.484 -16.109 -21.297 1 88.62 185 PRO A O 1
ATOM 1396 N N . ALA A 1 186 ? 8.57 -14.383 -20.25 1 87.5 186 ALA A N 1
ATOM 1397 C CA . ALA A 1 186 ? 8.695 -14.891 -18.891 1 87.5 186 ALA A CA 1
ATOM 1398 C C . ALA A 1 186 ? 7.672 -14.242 -17.969 1 87.5 186 ALA A C 1
ATOM 1400 O O . ALA A 1 186 ? 6.84 -13.445 -18.406 1 87.5 186 ALA A O 1
ATOM 1401 N N . GLY A 1 187 ? 7.617 -14.727 -16.719 1 89.56 187 GLY A N 1
ATOM 1402 C CA . GLY A 1 187 ? 6.801 -14.031 -15.742 1 89.56 187 GLY A CA 1
ATOM 1403 C C . GLY A 1 187 ? 5.418 -14.633 -15.578 1 89.56 187 GLY A C 1
ATOM 1404 O O . GLY A 1 187 ? 4.43 -13.906 -15.477 1 89.56 187 GLY A O 1
ATOM 1405 N N . ASP A 1 188 ? 5.344 -15.914 -15.594 1 92.81 188 ASP A N 1
ATOM 1406 C CA . ASP A 1 188 ? 4.012 -16.5 -15.547 1 92.81 188 ASP A CA 1
ATOM 1407 C C . ASP A 1 188 ? 3.443 -16.484 -14.133 1 92.81 188 ASP A C 1
ATOM 1409 O O . ASP A 1 188 ? 2.266 -16.781 -13.922 1 92.81 188 ASP A O 1
ATOM 1413 N N . VAL A 1 189 ? 4.289 -16.062 -13.109 1 96.38 189 VAL A N 1
ATOM 1414 C CA . VAL A 1 189 ? 3.717 -15.852 -11.781 1 96.38 189 VAL A CA 1
ATOM 1415 C C . VAL A 1 189 ? 2.74 -14.68 -11.828 1 96.38 189 VAL A C 1
ATOM 1417 O O . VAL A 1 189 ? 1.593 -14.797 -11.398 1 96.38 189 VAL A O 1
ATOM 1420 N N . ALA A 1 190 ? 3.209 -13.562 -12.391 1 95.75 190 ALA A N 1
ATOM 1421 C CA . ALA A 1 190 ? 2.334 -12.398 -12.539 1 95.75 190 ALA A CA 1
ATOM 1422 C C . ALA A 1 190 ? 1.101 -12.742 -13.367 1 95.75 190 ALA A C 1
ATOM 1424 O O . ALA A 1 190 ? -0.018 -12.359 -13.016 1 95.75 190 ALA A O 1
ATOM 1425 N N . GLY A 1 191 ? 1.309 -13.438 -14.453 1 96 191 GLY A N 1
ATOM 1426 C CA . GLY A 1 191 ? 0.195 -13.852 -15.289 1 96 191 GLY A CA 1
ATOM 1427 C C . GLY A 1 191 ? -0.838 -14.672 -14.547 1 96 191 GLY A C 1
ATOM 1428 O O . GLY A 1 191 ? -2.041 -14.461 -14.703 1 96 191 GLY A O 1
ATOM 1429 N N . ALA A 1 192 ? -0.337 -15.609 -13.781 1 97.88 192 ALA A N 1
ATOM 1430 C CA . ALA A 1 192 ? -1.229 -16.484 -13.016 1 97.88 192 ALA A CA 1
ATOM 1431 C C . ALA A 1 192 ? -2.02 -15.688 -11.984 1 97.88 192 ALA A C 1
ATOM 1433 O O . ALA A 1 192 ? -3.221 -15.906 -11.805 1 97.88 192 ALA A O 1
ATOM 1434 N N . ILE A 1 193 ? -1.363 -14.789 -11.32 1 97.5 193 ILE A N 1
ATOM 1435 C CA . ILE A 1 193 ? -2.023 -13.969 -10.312 1 97.5 193 ILE A CA 1
ATOM 1436 C C . ILE A 1 193 ? -3.104 -13.109 -10.969 1 97.5 193 ILE A C 1
ATOM 1438 O O . ILE A 1 193 ? -4.23 -13.039 -10.477 1 97.5 193 ILE A O 1
ATOM 1442 N N . LEU A 1 194 ? -2.795 -12.508 -12.047 1 97.12 194 LEU A N 1
ATOM 1443 C CA . LEU A 1 194 ? -3.76 -11.672 -12.758 1 97.12 194 LEU A CA 1
ATOM 1444 C C . LEU A 1 194 ? -4.945 -12.508 -13.242 1 97.12 194 LEU A C 1
ATOM 1446 O O . LEU A 1 194 ? -6.09 -12.062 -13.164 1 97.12 194 LEU A O 1
ATOM 1450 N N . ALA A 1 195 ? -4.672 -13.734 -13.695 1 97.88 195 ALA A N 1
ATOM 1451 C CA . ALA A 1 195 ? -5.73 -14.625 -14.172 1 97.88 195 ALA A CA 1
ATOM 1452 C C . ALA A 1 195 ? -6.668 -15.016 -13.031 1 97.88 195 ALA A C 1
ATOM 1454 O O . ALA A 1 195 ? -7.863 -15.242 -13.25 1 97.88 195 ALA A O 1
ATOM 1455 N N . ALA A 1 196 ? -6.102 -15.062 -11.836 1 96.69 196 ALA A N 1
ATOM 1456 C CA . ALA A 1 196 ? -6.891 -15.469 -10.672 1 96.69 196 ALA A CA 1
ATOM 1457 C C . ALA A 1 196 ? -7.742 -14.312 -10.156 1 96.69 196 ALA A C 1
ATOM 1459 O O . ALA A 1 196 ? -8.664 -14.516 -9.367 1 96.69 196 ALA A O 1
ATOM 1460 N N . LEU A 1 197 ? -7.457 -13.125 -10.578 1 92.69 197 LEU A N 1
ATOM 1461 C CA . LEU A 1 197 ? -8.141 -11.93 -10.094 1 92.69 197 LEU A CA 1
ATOM 1462 C C . LEU A 1 197 ? -9.227 -11.492 -11.07 1 92.69 197 LEU A C 1
ATOM 1464 O O . LEU A 1 197 ? -8.922 -11.094 -12.203 1 92.69 197 LEU A O 1
ATOM 1468 N N . PRO A 1 198 ? -10.43 -11.422 -10.57 1 87.56 198 PRO A N 1
ATOM 1469 C CA . PRO A 1 198 ? -11.484 -10.945 -11.461 1 87.56 198 PRO A CA 1
ATOM 1470 C C . PRO A 1 198 ? -11.266 -9.508 -11.922 1 87.56 198 PRO A C 1
ATOM 1472 O O . PRO A 1 198 ? -10.891 -8.648 -11.117 1 87.56 198 PRO A O 1
ATOM 1475 N N . GLY A 1 199 ? -11.414 -9.289 -13.219 1 87.19 199 GLY A N 1
ATOM 1476 C CA . GLY A 1 199 ? -11.367 -7.938 -13.758 1 87.19 199 GLY A CA 1
ATOM 1477 C C . GLY A 1 199 ? -9.953 -7.445 -13.992 1 87.19 199 GLY A C 1
ATOM 1478 O O . GLY A 1 199 ? -9.734 -6.25 -14.203 1 87.19 199 GLY A O 1
ATOM 1479 N N . SER A 1 200 ? -8.961 -8.219 -13.906 1 92.38 200 SER A N 1
ATOM 1480 C CA . SER A 1 200 ? -7.562 -7.828 -14.062 1 92.38 200 SER A CA 1
ATOM 1481 C C . SER A 1 200 ? -7.227 -7.555 -15.523 1 92.38 200 SER A C 1
ATOM 1483 O O . SER A 1 200 ? -6.188 -6.961 -15.828 1 92.38 200 SER A O 1
ATOM 1485 N N . GLY A 1 201 ? -8.047 -8.008 -16.422 1 94.5 201 GLY A N 1
ATOM 1486 C CA . GLY A 1 201 ? -7.766 -7.941 -17.844 1 94.5 201 GLY A CA 1
ATOM 1487 C C . GLY A 1 201 ? -7.234 -9.25 -18.406 1 94.5 201 GLY A C 1
ATOM 1488 O O . GLY A 1 201 ? -7.184 -9.43 -19.625 1 94.5 201 GLY A O 1
ATOM 1489 N N . ILE A 1 202 ? -6.793 -10.188 -17.562 1 97.38 202 ILE A N 1
ATOM 1490 C CA . ILE A 1 202 ? -6.398 -11.539 -17.938 1 97.38 202 ILE A CA 1
ATOM 1491 C C . ILE A 1 202 ? -7.438 -12.539 -17.438 1 97.38 202 ILE A C 1
ATOM 1493 O O . ILE A 1 202 ? -7.727 -12.586 -16.234 1 97.38 202 ILE A O 1
ATOM 1497 N N . ASP A 1 203 ? -7.934 -13.352 -18.344 1 98.25 203 ASP A N 1
ATOM 1498 C CA . ASP A 1 203 ? -9.055 -14.211 -17.969 1 98.25 203 ASP A CA 1
ATOM 1499 C C . ASP A 1 203 ? -8.578 -15.625 -17.656 1 98.25 203 ASP A C 1
ATOM 1501 O O . ASP A 1 203 ? -9.297 -16.406 -17.016 1 98.25 203 ASP A O 1
ATOM 1505 N N . ALA A 1 204 ? -7.391 -15.914 -18.172 1 98.75 204 ALA A N 1
ATOM 1506 C CA . ALA A 1 204 ? -6.816 -17.219 -17.875 1 98.75 204 ALA A CA 1
ATOM 1507 C C . ALA A 1 204 ? -5.316 -17.234 -18.172 1 98.75 204 ALA A C 1
ATOM 1509 O O . ALA A 1 204 ? -4.82 -16.406 -18.938 1 98.75 204 ALA A O 1
ATOM 1510 N N . LEU A 1 205 ? -4.66 -18.109 -17.531 1 98.75 205 LEU A N 1
ATOM 1511 C CA . LEU A 1 205 ? -3.312 -18.531 -17.906 1 98.75 205 LEU A CA 1
ATOM 1512 C C . LEU A 1 205 ? -3.289 -20.016 -18.281 1 98.75 205 LEU A C 1
ATOM 1514 O O . LEU A 1 205 ? -3.891 -20.844 -17.594 1 98.75 205 LEU A O 1
ATOM 1518 N N . MET A 1 206 ? -2.682 -20.328 -19.391 1 98.81 206 MET A N 1
ATOM 1519 C CA . MET A 1 206 ? -2.535 -21.703 -19.844 1 98.81 206 MET A CA 1
ATOM 1520 C C . MET A 1 206 ? -1.113 -21.984 -20.328 1 98.81 206 MET A C 1
ATOM 1522 O O . MET A 1 206 ? -0.47 -21.094 -20.891 1 98.81 206 MET A O 1
ATOM 1526 N N . GLY A 1 207 ? -0.702 -23.172 -20.078 1 98.56 207 GLY A N 1
ATOM 1527 C CA . GLY A 1 207 ? 0.566 -23.594 -20.641 1 98.56 207 GLY A CA 1
ATOM 1528 C C . GLY A 1 207 ? 1.545 -24.109 -19.594 1 98.56 207 GLY A C 1
ATOM 1529 O O . GLY A 1 207 ? 1.187 -24.266 -18.422 1 98.56 207 GLY A O 1
ATOM 1530 N N . THR A 1 208 ? 2.734 -24.422 -20.062 1 98.25 208 THR A N 1
ATOM 1531 C CA . THR A 1 208 ? 3.76 -25.031 -19.219 1 98.25 208 THR A CA 1
ATOM 1532 C C . THR A 1 208 ? 4.824 -24 -18.844 1 98.25 208 THR A C 1
ATOM 1534 O O . THR A 1 208 ? 5.316 -23.266 -19.688 1 98.25 208 THR A O 1
ATOM 1537 N N . GLY A 1 209 ? 5.074 -23.891 -17.547 1 95.5 209 GLY A N 1
ATOM 1538 C CA . GLY A 1 209 ? 6.148 -23.078 -17 1 95.5 209 GLY A CA 1
ATOM 1539 C C . GLY A 1 209 ? 6.844 -23.734 -15.82 1 95.5 209 GLY A C 1
ATOM 1540 O O . GLY A 1 209 ? 6.719 -24.938 -15.609 1 95.5 209 GLY A O 1
ATOM 1541 N N . GLY A 1 210 ? 7.645 -22.984 -15.125 1 93.94 210 GLY A N 1
ATOM 1542 C CA . GLY A 1 210 ? 8.391 -23.516 -14 1 93.94 210 GLY A CA 1
ATOM 1543 C C . GLY A 1 210 ? 7.5 -24.016 -12.875 1 93.94 210 GLY A C 1
ATOM 1544 O O . GLY A 1 210 ? 6.477 -23.406 -12.57 1 93.94 210 GLY A O 1
ATOM 1545 N N . ALA A 1 211 ? 7.949 -25.172 -12.273 1 94.69 211 ALA A N 1
ATOM 1546 C CA . ALA A 1 211 ? 7.184 -25.75 -11.172 1 94.69 211 ALA A CA 1
ATOM 1547 C C . ALA A 1 211 ? 7.234 -24.859 -9.938 1 94.69 211 ALA A C 1
ATOM 1549 O O . ALA A 1 211 ? 6.227 -24.688 -9.242 1 94.69 211 ALA A O 1
ATOM 1550 N N . ALA A 1 212 ? 8.406 -24.281 -9.664 1 92.94 212 ALA A N 1
ATOM 1551 C CA . ALA A 1 212 ? 8.531 -23.359 -8.523 1 92.94 212 ALA A CA 1
ATOM 1552 C C . ALA A 1 212 ? 7.613 -22.156 -8.688 1 92.94 212 ALA A C 1
ATOM 1554 O O . ALA A 1 212 ? 6.906 -21.781 -7.758 1 92.94 212 ALA A O 1
ATOM 1555 N N . GLU A 1 213 ? 7.645 -21.625 -9.875 1 94.19 213 GLU A N 1
ATOM 1556 C CA . GLU A 1 213 ? 6.785 -20.484 -10.195 1 94.19 213 GLU A CA 1
ATOM 1557 C C . GLU A 1 213 ? 5.312 -20.859 -10.078 1 94.19 213 GLU A C 1
ATOM 1559 O O . GLU A 1 213 ? 4.492 -20.047 -9.641 1 94.19 213 GLU A O 1
ATOM 1564 N N . GLY A 1 214 ? 5.039 -22.062 -10.492 1 96.38 214 GLY A N 1
ATOM 1565 C CA . GLY A 1 214 ? 3.68 -22.547 -10.312 1 96.38 214 GLY A CA 1
ATOM 1566 C C . GLY A 1 214 ? 3.248 -22.609 -8.859 1 96.38 214 GLY A C 1
ATOM 1567 O O . GLY A 1 214 ? 2.127 -22.219 -8.531 1 96.38 214 GLY A O 1
ATOM 1568 N N . LEU A 1 215 ? 4.105 -23.062 -8.016 1 96.62 215 LEU A N 1
ATOM 1569 C CA . LEU A 1 215 ? 3.797 -23.156 -6.594 1 96.62 215 LEU A CA 1
ATOM 1570 C C . LEU A 1 215 ? 3.635 -21.766 -5.984 1 96.62 215 LEU A C 1
ATOM 1572 O O . LEU A 1 215 ? 2.764 -21.562 -5.137 1 96.62 215 LEU A O 1
ATOM 1576 N N . LEU A 1 216 ? 4.492 -20.828 -6.398 1 96.81 216 LEU A N 1
ATOM 1577 C CA . LEU A 1 216 ? 4.348 -19.438 -5.957 1 96.81 216 LEU A CA 1
ATOM 1578 C C . LEU A 1 216 ? 2.957 -18.906 -6.285 1 96.81 216 LEU A C 1
ATOM 1580 O O . LEU A 1 216 ? 2.256 -18.406 -5.406 1 96.81 216 LEU A O 1
ATOM 1584 N N . ALA A 1 217 ? 2.605 -19.078 -7.5 1 97.69 217 ALA A N 1
ATOM 1585 C CA . ALA A 1 217 ? 1.306 -18.578 -7.957 1 97.69 217 ALA A CA 1
ATOM 1586 C C . ALA A 1 217 ? 0.167 -19.312 -7.242 1 97.69 217 ALA A C 1
ATOM 1588 O O . ALA A 1 217 ? -0.854 -18.688 -6.914 1 97.69 217 ALA A O 1
ATOM 1589 N N . ALA A 1 218 ? 0.329 -20.609 -7.039 1 98.31 218 ALA A N 1
ATOM 1590 C CA . ALA A 1 218 ? -0.691 -21.391 -6.348 1 98.31 218 ALA A CA 1
ATOM 1591 C C . ALA A 1 218 ? -0.903 -20.875 -4.926 1 98.31 218 ALA A C 1
ATOM 1593 O O . ALA A 1 218 ? -2.035 -20.828 -4.438 1 98.31 218 ALA A O 1
ATOM 1594 N N . CYS A 1 219 ? 0.16 -20.531 -4.238 1 97.88 219 CYS A N 1
ATOM 1595 C CA . CYS A 1 219 ? 0.056 -19.969 -2.895 1 97.88 219 CYS A CA 1
ATOM 1596 C C . CYS A 1 219 ? -0.777 -18.703 -2.895 1 97.88 219 CYS A C 1
ATOM 1598 O O . CYS A 1 219 ? -1.67 -18.531 -2.062 1 97.88 219 CYS A O 1
ATOM 1600 N N . ALA A 1 220 ? -0.487 -17.812 -3.822 1 98 220 ALA A N 1
ATOM 1601 C CA . ALA A 1 220 ? -1.258 -16.578 -3.932 1 98 220 ALA A CA 1
ATOM 1602 C C . ALA A 1 220 ? -2.719 -16.875 -4.262 1 98 220 ALA A C 1
ATOM 1604 O O . ALA A 1 220 ? -3.625 -16.312 -3.633 1 98 220 ALA A O 1
ATOM 1605 N N . ALA A 1 221 ? -2.908 -17.75 -5.195 1 97.5 221 ALA A N 1
ATOM 1606 C CA . ALA A 1 221 ? -4.262 -18.094 -5.633 1 97.5 221 ALA A CA 1
ATOM 1607 C C . ALA A 1 221 ? -5.062 -18.734 -4.5 1 97.5 221 ALA A C 1
ATOM 1609 O O . ALA A 1 221 ? -6.266 -18.5 -4.383 1 97.5 221 ALA A O 1
ATOM 1610 N N . LYS A 1 222 ? -4.414 -19.547 -3.713 1 96.69 222 LYS A N 1
ATOM 1611 C CA . LYS A 1 222 ? -5.066 -20.203 -2.582 1 96.69 222 LYS A CA 1
ATOM 1612 C C . LYS A 1 222 ? -5.719 -19.172 -1.657 1 96.69 222 LYS A C 1
ATOM 1614 O O . LYS A 1 222 ? -6.863 -19.359 -1.232 1 96.69 222 LYS A O 1
ATOM 1619 N N . VAL A 1 223 ? -5.051 -18.141 -1.417 1 95.69 223 VAL A N 1
ATOM 1620 C CA . VAL A 1 223 ? -5.52 -17.125 -0.483 1 95.69 223 VAL A CA 1
ATOM 1621 C C . VAL A 1 223 ? -6.578 -16.25 -1.157 1 95.69 223 VAL A C 1
ATOM 1623 O O . VAL A 1 223 ? -7.625 -15.969 -0.571 1 95.69 223 VAL A O 1
ATOM 1626 N N . MET A 1 224 ? -6.355 -15.852 -2.361 1 93.44 224 MET A N 1
ATOM 1627 C CA . MET A 1 224 ? -7.215 -14.898 -3.066 1 93.44 224 MET A CA 1
ATOM 1628 C C . MET A 1 224 ? -8.469 -15.586 -3.586 1 93.44 224 MET A C 1
ATOM 1630 O O . MET A 1 224 ? -9.453 -14.922 -3.924 1 93.44 224 MET A O 1
ATOM 1634 N N . GLY A 1 225 ? -8.445 -16.906 -3.73 1 90.31 225 GLY A N 1
ATOM 1635 C CA . GLY A 1 225 ? -9.602 -17.656 -4.172 1 90.31 225 GLY A CA 1
ATOM 1636 C C . GLY A 1 225 ? -9.641 -17.875 -5.676 1 90.31 225 GLY A C 1
ATOM 1637 O O . GLY A 1 225 ? -10.719 -17.938 -6.27 1 90.31 225 GLY A O 1
ATOM 1638 N N . GLY A 1 226 ? -8.648 -18 -6.332 1 94.69 226 GLY A N 1
ATOM 1639 C CA . GLY A 1 226 ? -8.609 -18.266 -7.762 1 94.69 226 GLY A CA 1
ATOM 1640 C C . GLY A 1 226 ? -8.719 -19.734 -8.102 1 94.69 226 GLY A C 1
ATOM 1641 O O . GLY A 1 226 ? -8.719 -20.578 -7.207 1 94.69 226 GLY A O 1
ATOM 1642 N N . THR A 1 227 ? -9 -20.047 -9.359 1 97.56 227 THR A N 1
ATOM 1643 C CA . THR A 1 227 ? -8.938 -21.406 -9.891 1 97.56 227 THR A CA 1
ATOM 1644 C C . THR A 1 227 ? -7.531 -21.719 -10.391 1 97.56 227 THR A C 1
ATOM 1646 O O . THR A 1 227 ? -6.941 -20.938 -11.141 1 97.56 227 THR A O 1
ATOM 1649 N N . PHE A 1 228 ? -7.051 -22.844 -9.891 1 98.62 228 PHE A N 1
ATOM 1650 C CA . PHE A 1 228 ? -5.688 -23.219 -10.242 1 98.62 228 PHE A CA 1
ATOM 1651 C C . PHE A 1 228 ? -5.559 -24.734 -10.383 1 98.62 228 PHE A C 1
ATOM 1653 O O . PHE A 1 228 ? -5.773 -25.469 -9.422 1 98.62 228 PHE A O 1
ATOM 1660 N N . LEU A 1 229 ? -5.254 -25.141 -11.562 1 98.75 229 LEU A N 1
ATOM 1661 C CA . LEU A 1 229 ? -5 -26.547 -11.875 1 98.75 229 LEU A CA 1
ATOM 1662 C C . LEU A 1 229 ? -3.615 -26.719 -12.5 1 98.75 229 LEU A C 1
ATOM 1664 O O . LEU A 1 229 ? -3.188 -25.891 -13.312 1 98.75 229 LEU A O 1
ATOM 1668 N N . ALA A 1 230 ? -2.938 -27.766 -12.031 1 98.56 230 ALA A N 1
ATOM 1669 C CA . ALA A 1 230 ? -1.593 -27.969 -12.562 1 98.56 230 ALA A CA 1
ATOM 1670 C C . ALA A 1 230 ? -1.227 -29.453 -12.578 1 98.56 230 ALA A C 1
ATOM 1672 O O . ALA A 1 230 ? -1.795 -30.25 -11.828 1 98.56 230 ALA A O 1
ATOM 1673 N N . ARG A 1 231 ? -0.34 -29.828 -13.406 1 98.38 231 ARG A N 1
ATOM 1674 C CA . ARG A 1 231 ? 0.288 -31.141 -13.445 1 98.38 231 ARG A CA 1
ATOM 1675 C C . ARG A 1 231 ? 1.759 -31.031 -13.828 1 98.38 231 ARG A C 1
ATOM 1677 O O . ARG A 1 231 ? 2.15 -30.125 -14.555 1 98.38 231 ARG A O 1
ATOM 1684 N N . LEU A 1 232 ? 2.539 -31.969 -13.289 1 97.31 232 LEU A N 1
ATOM 1685 C CA . LEU A 1 232 ? 3.938 -32 -13.695 1 97.31 232 LEU A CA 1
ATOM 1686 C C . LEU A 1 232 ? 4.059 -32.281 -15.195 1 97.31 232 LEU A C 1
ATOM 1688 O O . LEU A 1 232 ? 3.322 -33.125 -15.734 1 97.31 232 LEU A O 1
ATOM 1692 N N . ASP A 1 233 ? 4.859 -31.5 -15.875 1 97.81 233 ASP A N 1
ATOM 1693 C CA . ASP A 1 233 ? 5.031 -31.625 -17.312 1 97.81 233 ASP A CA 1
ATOM 1694 C C . ASP A 1 233 ? 6.504 -31.516 -17.703 1 97.81 233 ASP A C 1
ATOM 1696 O O . ASP A 1 233 ? 6.922 -30.531 -18.328 1 97.81 233 ASP A O 1
ATOM 1700 N N . PRO A 1 234 ? 7.285 -32.625 -17.406 1 96.69 234 PRO A N 1
ATOM 1701 C CA . PRO A 1 234 ? 8.695 -32.594 -17.812 1 96.69 234 PRO A CA 1
ATOM 1702 C C . PRO A 1 234 ? 8.891 -32.312 -19.297 1 96.69 234 PRO A C 1
ATOM 1704 O O . PRO A 1 234 ? 8.148 -32.844 -20.125 1 96.69 234 PRO A O 1
ATOM 1707 N N . GLN A 1 235 ? 9.836 -31.516 -19.641 1 95.19 235 GLN A N 1
ATOM 1708 C CA . GLN A 1 235 ? 10.023 -31.031 -21 1 95.19 235 GLN A CA 1
ATOM 1709 C C . GLN A 1 235 ? 11.195 -31.75 -21.672 1 95.19 235 GLN A C 1
ATOM 1711 O O . GLN A 1 235 ? 11.227 -31.875 -22.906 1 95.19 235 GLN A O 1
ATOM 1716 N N . LEU A 1 236 ? 12.141 -32.25 -20.922 1 94.81 236 LEU A N 1
ATOM 1717 C CA . LEU A 1 236 ? 13.305 -32.938 -21.453 1 94.81 236 LEU A CA 1
ATOM 1718 C C . LEU A 1 236 ? 13.258 -34.406 -21.094 1 94.81 236 LEU A C 1
ATOM 1720 O O . LEU A 1 236 ? 12.648 -34.812 -20.094 1 94.81 236 LEU A O 1
ATOM 1724 N N . THR A 1 237 ? 13.953 -35.156 -21.906 1 95.62 237 THR A N 1
ATOM 1725 C CA . THR A 1 237 ? 14 -36.594 -21.688 1 95.62 237 THR A CA 1
ATOM 1726 C C . THR A 1 237 ? 14.656 -36.906 -20.344 1 95.62 237 THR A C 1
ATOM 1728 O O . THR A 1 237 ? 14.211 -37.781 -19.609 1 95.62 237 THR A O 1
ATOM 1731 N N . THR A 1 238 ? 15.75 -36.188 -20.031 1 96.25 238 THR A N 1
ATOM 1732 C CA . THR A 1 238 ? 16.453 -36.375 -18.766 1 96.25 238 THR A CA 1
ATOM 1733 C C . THR A 1 238 ? 15.531 -36.062 -17.594 1 96.25 238 THR A C 1
ATOM 1735 O O . THR A 1 238 ? 15.523 -36.781 -16.594 1 96.25 238 THR A O 1
ATOM 1738 N N . GLU A 1 239 ? 14.781 -35.031 -17.734 1 93.88 239 GLU A N 1
ATOM 1739 C CA . GLU A 1 239 ? 13.828 -34.656 -16.688 1 93.88 239 GLU A CA 1
ATOM 1740 C C . GLU A 1 239 ? 12.734 -35.719 -16.531 1 93.88 239 GLU A C 1
ATOM 1742 O O . GLU A 1 239 ? 12.375 -36.062 -15.414 1 93.88 239 GLU A O 1
ATOM 1747 N N . ARG A 1 240 ? 12.242 -36.219 -17.578 1 96.06 240 ARG A N 1
ATOM 1748 C CA . ARG A 1 240 ? 11.195 -37.25 -17.562 1 96.06 240 ARG A CA 1
ATOM 1749 C C . ARG A 1 240 ? 11.656 -38.5 -16.828 1 96.06 240 ARG A C 1
ATOM 1751 O O . ARG A 1 240 ? 10.914 -39.062 -16.016 1 96.06 240 ARG A O 1
ATOM 1758 N N . ARG A 1 241 ? 12.789 -38.938 -17.141 1 96.62 241 ARG A N 1
ATOM 1759 C CA . ARG A 1 241 ? 13.352 -40.094 -16.484 1 96.62 241 ARG A CA 1
ATOM 1760 C C . ARG A 1 241 ? 13.477 -39.875 -14.977 1 96.62 241 ARG A C 1
ATOM 1762 O O . ARG A 1 241 ? 13.102 -40.75 -14.188 1 96.62 241 ARG A O 1
ATOM 1769 N N . ALA A 1 242 ? 14.008 -38.75 -14.602 1 95.25 242 ALA A N 1
ATOM 1770 C CA . ALA A 1 242 ? 14.188 -38.438 -13.188 1 95.25 242 ALA A CA 1
ATOM 1771 C C . ALA A 1 242 ? 12.844 -38.406 -12.461 1 95.25 242 ALA A C 1
ATOM 1773 O O . ALA A 1 242 ? 12.742 -38.875 -11.328 1 95.25 242 ALA A O 1
ATOM 1774 N N . VAL A 1 243 ? 11.836 -37.844 -13.086 1 95.31 243 VAL A N 1
ATOM 1775 C CA . VAL A 1 243 ? 10.5 -37.75 -12.508 1 95.31 243 VAL A CA 1
ATOM 1776 C C . VAL A 1 243 ? 9.898 -39.125 -12.344 1 95.31 243 VAL A C 1
ATOM 1778 O O . VAL A 1 243 ? 9.32 -39.469 -11.305 1 95.31 243 VAL A O 1
ATOM 1781 N N . ASP A 1 244 ? 10.086 -39.969 -13.32 1 95.81 244 ASP A N 1
ATOM 1782 C CA . ASP A 1 244 ? 9.609 -41.344 -13.273 1 95.81 244 ASP A CA 1
ATOM 1783 C C . ASP A 1 244 ? 10.297 -42.125 -12.156 1 95.81 244 ASP A C 1
ATOM 1785 O O . ASP A 1 244 ? 9.633 -42.844 -11.406 1 95.81 244 ASP A O 1
ATOM 1789 N N . GLU A 1 245 ? 11.547 -41.969 -12.102 1 96.75 245 GLU A N 1
ATOM 1790 C CA . GLU A 1 245 ? 12.336 -42.656 -11.086 1 96.75 245 GLU A CA 1
ATOM 1791 C C . GLU A 1 245 ? 11.914 -42.25 -9.68 1 96.75 245 GLU A C 1
ATOM 1793 O O . GLU A 1 245 ? 11.977 -43.031 -8.742 1 96.75 245 GLU A O 1
ATOM 1798 N N . ALA A 1 246 ? 11.516 -41.031 -9.5 1 94.56 246 ALA A N 1
ATOM 1799 C CA . ALA A 1 246 ? 11.086 -40.5 -8.211 1 94.56 246 ALA A CA 1
ATOM 1800 C C . ALA A 1 246 ? 9.656 -40.938 -7.887 1 94.56 246 ALA A C 1
ATOM 1802 O O . ALA A 1 246 ? 9.156 -40.688 -6.793 1 94.56 246 ALA A O 1
ATOM 1803 N N . GLY A 1 247 ? 8.93 -41.562 -8.883 1 95.19 247 GLY A N 1
ATOM 1804 C CA . GLY A 1 247 ? 7.586 -42.094 -8.672 1 95.19 247 GLY A CA 1
ATOM 1805 C C . GLY A 1 247 ? 6.52 -41 -8.727 1 95.19 247 GLY A C 1
ATOM 1806 O O . GLY A 1 247 ? 5.461 -41.156 -8.109 1 95.19 247 GLY A O 1
ATOM 1807 N N . LEU A 1 248 ? 6.844 -39.938 -9.352 1 94.44 248 LEU A N 1
ATOM 1808 C CA . LEU A 1 248 ? 5.898 -38.812 -9.43 1 94.44 248 LEU A CA 1
ATOM 1809 C C . LEU A 1 248 ? 4.949 -39 -10.609 1 94.44 248 LEU A C 1
ATOM 1811 O O . LEU A 1 248 ? 5.367 -39.438 -11.688 1 94.44 248 LEU A O 1
ATOM 1815 N N . ASP A 1 249 ? 3.746 -38.656 -10.383 1 94.25 249 ASP A N 1
ATOM 1816 C CA . ASP A 1 249 ? 2.686 -38.75 -11.375 1 94.25 249 ASP A CA 1
ATOM 1817 C C . ASP A 1 249 ? 2.645 -37.5 -12.266 1 94.25 249 ASP A C 1
ATOM 1819 O O . ASP A 1 249 ? 2.639 -36.375 -11.758 1 94.25 249 ASP A O 1
ATOM 1823 N N . THR A 1 250 ? 2.621 -37.688 -13.602 1 96.44 250 THR A N 1
ATOM 1824 C CA . THR A 1 250 ? 2.609 -36.562 -14.531 1 96.44 250 THR A CA 1
ATOM 1825 C C . THR A 1 250 ? 1.256 -36.469 -15.227 1 96.44 250 THR A C 1
ATOM 1827 O O . THR A 1 250 ? 1.041 -35.562 -16.031 1 96.44 250 THR A O 1
ATOM 1830 N N . SER A 1 251 ? 0.313 -37.344 -14.961 1 95.38 251 SER A N 1
ATOM 1831 C CA . SER A 1 251 ? -0.956 -37.406 -15.68 1 95.38 251 SER A CA 1
ATOM 1832 C C . SER A 1 251 ? -2.076 -36.75 -14.875 1 95.38 251 SER A C 1
ATOM 1834 O O . SER A 1 251 ? -3.064 -36.281 -15.438 1 95.38 251 SER A O 1
ATOM 1836 N N . THR A 1 252 ? -1.943 -36.75 -13.641 1 95.56 252 THR A N 1
ATOM 1837 C CA . THR A 1 252 ? -3.016 -36.281 -12.773 1 95.56 252 THR A CA 1
ATOM 1838 C C . THR A 1 252 ? -2.916 -34.75 -12.555 1 95.56 252 THR A C 1
ATOM 1840 O O . THR A 1 252 ? -1.852 -34.25 -12.203 1 95.56 252 THR A O 1
ATOM 1843 N N . TRP A 1 253 ? -3.986 -34.062 -12.781 1 98.19 253 TRP A N 1
ATOM 1844 C CA . TRP A 1 253 ? -4.086 -32.625 -12.5 1 98.19 253 TRP A CA 1
ATOM 1845 C C . TRP A 1 253 ? -4.41 -32.406 -11.031 1 98.19 253 TRP A C 1
ATOM 1847 O O . TRP A 1 253 ? -5.297 -33.031 -10.469 1 98.19 253 TRP A O 1
ATOM 1857 N N . MET A 1 254 ? -3.662 -31.531 -10.43 1 98.19 254 MET A N 1
ATOM 1858 C CA . MET A 1 254 ? -3.846 -31.156 -9.031 1 98.19 254 MET A CA 1
ATOM 1859 C C . MET A 1 254 ? -4.531 -29.797 -8.914 1 98.19 254 MET A C 1
ATOM 1861 O O . MET A 1 254 ? -4.262 -28.891 -9.703 1 98.19 254 MET A O 1
ATOM 1865 N N . GLY A 1 255 ? -5.406 -29.688 -7.961 1 97.88 255 GLY A N 1
ATOM 1866 C CA . GLY A 1 255 ? -5.977 -28.406 -7.586 1 97.88 255 GLY A CA 1
ATOM 1867 C C . GLY A 1 255 ? -5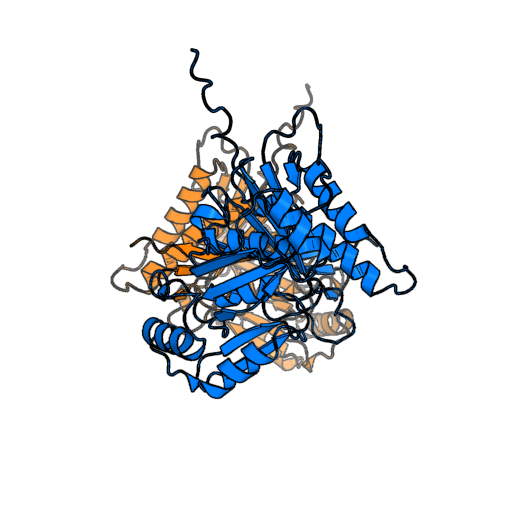.234 -27.734 -6.449 1 97.88 255 GLY A C 1
ATOM 1868 O O . GLY A 1 255 ? -4.168 -28.203 -6.035 1 97.88 255 GLY A O 1
ATOM 1869 N N . LEU A 1 256 ? -5.785 -26.672 -5.98 1 97.5 256 LEU A N 1
ATOM 1870 C CA . LEU A 1 256 ? -5.133 -25.844 -4.973 1 97.5 256 LEU A CA 1
ATOM 1871 C C . LEU A 1 256 ? -4.941 -26.625 -3.672 1 97.5 256 LEU A C 1
ATOM 1873 O O . LEU A 1 256 ? -3.91 -26.484 -3.01 1 97.5 256 LEU A O 1
ATOM 1877 N N . ASP A 1 257 ? -5.883 -27.453 -3.342 1 96.5 257 ASP A N 1
ATOM 1878 C CA . ASP A 1 257 ? -5.824 -28.141 -2.057 1 96.5 257 ASP A CA 1
ATOM 1879 C C . ASP A 1 257 ? -4.746 -29.219 -2.059 1 96.5 257 ASP A C 1
ATOM 1881 O O . ASP A 1 257 ? -4.297 -29.672 -0.999 1 96.5 257 ASP A O 1
ATOM 1885 N N . GLN A 1 258 ? -4.406 -29.672 -3.229 1 97.06 258 GLN A N 1
ATOM 1886 C CA . GLN A 1 258 ? -3.322 -30.641 -3.334 1 97.06 258 GLN A CA 1
ATOM 1887 C C . GLN A 1 258 ? -1.968 -29.938 -3.414 1 97.06 258 GLN A C 1
ATOM 1889 O O . GLN A 1 258 ? -0.977 -30.438 -2.867 1 97.06 258 GLN A O 1
ATOM 1894 N N . LEU A 1 259 ? -1.892 -28.781 -3.992 1 97.81 259 LEU A N 1
ATOM 1895 C CA . LEU A 1 259 ? -0.646 -28.047 -4.188 1 97.81 259 LEU A CA 1
ATOM 1896 C C . LEU A 1 259 ? -0.233 -27.328 -2.91 1 97.81 259 LEU A C 1
ATOM 1898 O O . LEU A 1 259 ? 0.956 -27.234 -2.596 1 97.81 259 LEU A O 1
ATOM 1902 N N . VAL A 1 260 ? -1.18 -26.781 -2.26 1 97.81 260 VAL A N 1
ATOM 1903 C CA . VAL A 1 260 ? -1.005 -26.031 -1.025 1 97.81 260 VAL A CA 1
ATOM 1904 C C . VAL A 1 260 ? -1.979 -26.531 0.035 1 97.81 260 VAL A C 1
ATOM 1906 O O . VAL A 1 260 ? -3.137 -26.109 0.077 1 97.81 260 VAL A O 1
ATOM 1909 N N . ARG A 1 261 ? -1.546 -27.266 0.96 1 97.19 261 ARG A N 1
ATOM 1910 C CA . ARG A 1 261 ? -2.43 -28.016 1.844 1 97.19 261 ARG A CA 1
ATOM 1911 C C . ARG A 1 261 ? -2.705 -27.25 3.131 1 97.19 261 ARG A C 1
ATOM 1913 O O . ARG A 1 261 ? -3.256 -27.797 4.086 1 97.19 261 ARG A O 1
ATOM 1920 N N . SER A 1 262 ? -2.334 -26.016 3.227 1 95 262 SER A N 1
ATOM 1921 C CA . SER A 1 262 ? -2.611 -25.156 4.383 1 95 262 SER A CA 1
ATOM 1922 C C . SER A 1 262 ? -3.225 -23.828 3.957 1 95 262 SER A C 1
ATOM 1924 O O . SER A 1 262 ? -2.955 -23.344 2.859 1 95 262 SER A O 1
ATOM 1926 N N . ASP A 1 263 ? -4.004 -23.297 4.848 1 93.12 263 ASP A N 1
ATOM 1927 C CA . ASP A 1 263 ? -4.551 -21.953 4.621 1 93.12 263 ASP A CA 1
ATOM 1928 C C . ASP A 1 263 ? -3.654 -20.891 5.242 1 93.12 263 ASP A C 1
ATOM 1930 O O . ASP A 1 263 ? -3.848 -19.688 5 1 93.12 263 ASP A O 1
ATOM 1934 N N . ASN A 1 264 ? -2.766 -21.328 6.078 1 94.19 264 ASN A N 1
ATOM 1935 C CA . ASN A 1 264 ? -1.778 -20.406 6.645 1 94.19 264 ASN A CA 1
ATOM 1936 C C . ASN A 1 264 ? -0.617 -20.172 5.684 1 94.19 264 ASN A C 1
ATOM 1938 O O . ASN A 1 264 ? 0.471 -20.734 5.871 1 94.19 264 ASN A O 1
ATOM 1942 N N . VAL A 1 265 ? -0.863 -19.406 4.66 1 96.19 265 VAL A N 1
ATOM 1943 C CA . VAL A 1 265 ? 0.076 -19.172 3.568 1 96.19 265 VAL A CA 1
ATOM 1944 C C . VAL A 1 265 ? 0.259 -17.656 3.371 1 96.19 265 VAL A C 1
ATOM 1946 O O . VAL A 1 265 ? -0.701 -16.891 3.479 1 96.19 265 VAL A O 1
ATOM 1949 N N . VAL A 1 266 ? 1.481 -17.234 3.154 1 97.62 266 VAL A N 1
ATOM 1950 C CA . VAL A 1 266 ? 1.782 -15.859 2.799 1 97.62 266 VAL A CA 1
ATOM 1951 C C . VAL A 1 266 ? 2.578 -15.82 1.496 1 97.62 266 VAL A C 1
ATOM 1953 O O . VAL A 1 266 ? 3.471 -16.641 1.282 1 97.62 266 VAL A O 1
ATOM 1956 N N . PHE A 1 267 ? 2.217 -14.961 0.646 1 98.38 267 PHE A N 1
ATOM 1957 C CA . PHE A 1 267 ? 2.928 -14.672 -0.594 1 98.38 267 PHE A CA 1
ATOM 1958 C C . PHE A 1 267 ? 3.283 -13.188 -0.678 1 98.38 267 PHE A C 1
ATOM 1960 O O . PHE A 1 267 ? 2.443 -12.328 -0.407 1 98.38 267 PHE A O 1
ATOM 1967 N N . CYS A 1 268 ? 4.523 -12.852 -1.016 1 98.69 268 CYS A N 1
ATOM 1968 C CA . CYS A 1 268 ? 4.973 -11.484 -1.235 1 98.69 268 CYS A CA 1
ATOM 1969 C C . CYS A 1 268 ? 5.68 -11.352 -2.58 1 98.69 268 CYS A C 1
ATOM 1971 O O . CYS A 1 268 ? 6.434 -12.242 -2.98 1 98.69 268 CYS A O 1
ATOM 1973 N N . ALA A 1 269 ? 5.449 -10.281 -3.217 1 98.5 269 ALA A N 1
ATOM 1974 C CA . ALA A 1 269 ? 6.137 -9.953 -4.465 1 98.5 269 ALA A CA 1
ATOM 1975 C C . ALA A 1 269 ? 6.461 -8.469 -4.535 1 98.5 269 ALA A C 1
ATOM 1977 O O . ALA A 1 269 ? 5.664 -7.629 -4.113 1 98.5 269 ALA A O 1
ATOM 1978 N N . THR A 1 270 ? 7.621 -8.109 -5.023 1 98.31 270 THR A N 1
ATOM 1979 C CA . THR A 1 270 ? 8.039 -6.73 -5.246 1 98.31 270 THR A CA 1
ATOM 1980 C C . THR A 1 270 ? 8.539 -6.539 -6.676 1 98.31 270 THR A C 1
ATOM 1982 O O . THR A 1 270 ? 9.352 -7.332 -7.164 1 98.31 270 THR A O 1
ATOM 1985 N N . GLY A 1 271 ? 8.047 -5.516 -7.379 1 96.25 271 GLY A N 1
ATOM 1986 C CA . GLY A 1 271 ? 8.438 -5.246 -8.75 1 96.25 271 GLY A CA 1
ATOM 1987 C C . GLY A 1 271 ? 9.883 -4.809 -8.883 1 96.25 271 GLY A C 1
ATOM 1988 O O . GLY A 1 271 ? 10.375 -4.008 -8.086 1 96.25 271 GLY A O 1
ATOM 1989 N N . ILE A 1 272 ? 10.578 -5.402 -9.812 1 93.31 272 ILE A N 1
ATOM 1990 C CA . ILE A 1 272 ? 11.914 -4.973 -10.188 1 93.31 272 ILE A CA 1
ATOM 1991 C C . ILE A 1 272 ? 11.844 -4.004 -11.367 1 93.31 272 ILE A C 1
ATOM 1993 O O . ILE A 1 272 ? 12.414 -2.916 -11.328 1 93.31 272 ILE A O 1
ATOM 1997 N N . ALA A 1 273 ? 11.133 -4.391 -12.375 1 91.06 273 ALA A N 1
ATOM 1998 C CA . ALA A 1 273 ? 10.766 -3.572 -13.531 1 91.06 273 ALA A CA 1
ATOM 1999 C C . ALA A 1 273 ? 9.258 -3.531 -13.719 1 91.06 273 ALA A C 1
ATOM 2001 O O . ALA A 1 273 ? 8.555 -4.496 -13.398 1 91.06 273 ALA A O 1
ATOM 2002 N N . SER A 1 274 ? 8.82 -2.4 -14.266 1 91.31 274 SER A N 1
ATOM 2003 C CA . SER A 1 274 ? 7.375 -2.203 -14.367 1 91.31 274 SER A CA 1
ATOM 2004 C C . SER A 1 274 ? 6.734 -3.258 -15.266 1 91.31 274 SER A C 1
ATOM 2006 O O . SER A 1 274 ? 7.273 -3.59 -16.328 1 91.31 274 SER A O 1
ATOM 2008 N N . GLY A 1 275 ? 5.641 -3.82 -14.758 1 90.19 275 GLY A N 1
ATOM 2009 C CA . GLY A 1 275 ? 4.875 -4.805 -15.508 1 90.19 275 GLY A CA 1
ATOM 2010 C C . GLY A 1 275 ? 3.377 -4.668 -15.312 1 90.19 275 GLY A C 1
ATOM 2011 O O . GLY A 1 275 ? 2.887 -3.598 -14.953 1 90.19 275 GLY A O 1
ATOM 2012 N N . LEU A 1 276 ? 2.693 -5.738 -15.656 1 88.19 276 LEU A N 1
ATOM 2013 C CA . LEU A 1 276 ? 1.235 -5.711 -15.609 1 88.19 276 LEU A CA 1
ATOM 2014 C C . LEU A 1 276 ? 0.742 -5.66 -14.164 1 88.19 276 LEU A C 1
ATOM 2016 O O . LEU A 1 276 ? -0.301 -5.066 -13.883 1 88.19 276 LEU A O 1
ATOM 2020 N N . LEU A 1 277 ? 1.552 -6.262 -13.305 1 94.38 277 LEU A N 1
ATOM 2021 C CA . LEU A 1 277 ? 1.067 -6.457 -11.945 1 94.38 277 LEU A CA 1
ATOM 2022 C C . LEU A 1 277 ? 1.678 -5.434 -10.992 1 94.38 277 LEU A C 1
ATOM 2024 O O . LEU A 1 277 ? 0.973 -4.844 -10.172 1 94.38 277 LEU A O 1
ATOM 2028 N N . LEU A 1 278 ? 2.934 -5.156 -11.148 1 96.5 278 LEU A N 1
ATOM 2029 C CA . LEU A 1 278 ? 3.645 -4.297 -10.211 1 96.5 278 LEU A CA 1
ATOM 2030 C C . LEU A 1 278 ? 4.469 -3.246 -10.953 1 96.5 278 LEU A C 1
ATOM 2032 O O . LEU A 1 278 ? 4.992 -3.514 -12.031 1 96.5 278 LEU A O 1
ATOM 2036 N N . ASP A 1 279 ? 4.609 -2.064 -10.352 1 95.69 279 ASP A N 1
ATOM 2037 C CA . ASP A 1 279 ? 5.531 -1.047 -10.844 1 95.69 279 ASP A CA 1
ATOM 2038 C C . ASP A 1 279 ? 6.977 -1.408 -10.508 1 95.69 279 ASP A C 1
ATOM 2040 O O . ASP A 1 279 ? 7.242 -2.059 -9.492 1 95.69 279 ASP A O 1
ATOM 2044 N N . GLY A 1 280 ? 7.859 -0.993 -11.375 1 93.31 280 GLY A N 1
ATOM 2045 C CA . GLY A 1 280 ? 9.273 -1.193 -11.117 1 93.31 280 GLY A CA 1
ATOM 2046 C C . GLY A 1 280 ? 9.852 -0.192 -10.133 1 93.31 280 GLY A C 1
ATOM 2047 O O . GLY A 1 280 ? 9.195 0.796 -9.789 1 93.31 280 GLY A O 1
ATOM 2048 N N . ILE A 1 281 ? 11.047 -0.479 -9.695 1 93.81 281 ILE A N 1
ATOM 2049 C CA . ILE A 1 281 ? 11.766 0.385 -8.766 1 93.81 281 ILE A CA 1
ATOM 2050 C C . ILE A 1 281 ? 12.07 1.726 -9.438 1 93.81 281 ILE A C 1
ATOM 2052 O O . ILE A 1 281 ? 12.453 1.772 -10.609 1 93.81 281 ILE A O 1
ATOM 2056 N N . GLU A 1 282 ? 11.844 2.771 -8.727 1 93.06 282 GLU A N 1
ATOM 2057 C CA . GLU A 1 282 ? 12.141 4.129 -9.172 1 93.06 282 GLU A CA 1
ATOM 2058 C C . GLU A 1 282 ? 12.977 4.875 -8.141 1 93.06 282 GLU A C 1
ATOM 2060 O O . GLU A 1 282 ? 12.742 4.758 -6.938 1 93.06 282 GLU A O 1
ATOM 2065 N N . ARG A 1 283 ? 13.93 5.602 -8.625 1 91.06 283 ARG A N 1
ATOM 2066 C CA . ARG A 1 283 ? 14.734 6.461 -7.77 1 91.06 283 ARG A CA 1
ATOM 2067 C C . ARG A 1 283 ? 14.578 7.926 -8.156 1 91.06 283 ARG A C 1
ATOM 2069 O O . ARG A 1 283 ? 14.781 8.289 -9.32 1 91.06 283 ARG A O 1
ATOM 2076 N N . ARG A 1 284 ? 14.086 8.648 -7.203 1 87.06 284 ARG A N 1
ATOM 2077 C CA . ARG A 1 284 ? 13.898 10.078 -7.418 1 87.06 284 ARG A CA 1
ATOM 2078 C C . ARG A 1 284 ? 14.117 10.859 -6.125 1 87.06 284 ARG A C 1
ATOM 2080 O O . ARG A 1 284 ? 13.602 10.477 -5.07 1 87.06 284 ARG A O 1
ATOM 2087 N N . ASP A 1 285 ? 14.844 11.992 -6.227 1 81.88 285 ASP A N 1
ATOM 2088 C CA . ASP A 1 285 ? 14.969 12.953 -5.137 1 81.88 285 ASP A CA 1
ATOM 2089 C C . ASP A 1 285 ? 15.445 12.273 -3.855 1 81.88 285 ASP A C 1
ATOM 2091 O O . ASP A 1 285 ? 14.875 12.484 -2.783 1 81.88 285 ASP A O 1
ATOM 2095 N N . GLY A 1 286 ? 16.359 11.328 -3.996 1 87 286 GLY A N 1
ATOM 2096 C CA . GLY A 1 286 ? 16.969 10.695 -2.838 1 87 286 GLY A CA 1
ATOM 2097 C C . GLY A 1 286 ? 16.125 9.594 -2.24 1 87 286 GLY A C 1
ATOM 2098 O O . GLY A 1 286 ? 16.422 9.094 -1.156 1 87 286 GLY A O 1
ATOM 2099 N N . LEU A 1 287 ? 15.039 9.297 -2.961 1 92.12 287 LEU A N 1
ATOM 2100 C CA . LEU A 1 287 ? 14.164 8.227 -2.494 1 92.12 287 LEU A CA 1
ATOM 2101 C C . LEU A 1 287 ? 14.102 7.094 -3.516 1 92.12 287 LEU A C 1
ATOM 2103 O O . LEU A 1 287 ? 14.242 7.328 -4.719 1 92.12 287 LEU A O 1
ATOM 2107 N N . GLU A 1 288 ? 14.023 5.914 -3.021 1 95.25 288 GLU A N 1
ATOM 2108 C CA . GLU A 1 288 ? 13.758 4.719 -3.816 1 95.25 288 GLU A CA 1
ATOM 2109 C C . GLU A 1 288 ? 12.367 4.172 -3.537 1 95.25 288 GLU A C 1
ATOM 2111 O O . GLU A 1 288 ? 12.008 3.912 -2.385 1 95.25 288 GLU A O 1
ATOM 2116 N N . ARG A 1 289 ? 11.633 4.039 -4.586 1 96.81 289 ARG A N 1
ATOM 2117 C CA . ARG A 1 289 ? 10.25 3.588 -4.438 1 96.81 289 ARG A CA 1
ATOM 2118 C C . ARG A 1 289 ? 10.102 2.127 -4.852 1 96.81 289 ARG A C 1
ATOM 2120 O O . ARG A 1 289 ? 10.547 1.735 -5.934 1 96.81 289 ARG A O 1
ATOM 2127 N N . THR A 1 290 ? 9.523 1.292 -4.035 1 98 290 THR A N 1
ATOM 2128 C CA . THR A 1 290 ? 9.195 -0.092 -4.359 1 98 290 THR A CA 1
ATOM 2129 C C . THR A 1 290 ? 7.684 -0.307 -4.332 1 98 290 THR A C 1
ATOM 2131 O O . THR A 1 290 ? 6.957 0.434 -3.668 1 98 290 THR A O 1
ATOM 2134 N N . HIS A 1 291 ? 7.234 -1.203 -5.09 1 98.56 291 HIS A N 1
ATOM 2135 C CA . HIS A 1 291 ? 5.84 -1.614 -5.16 1 98.56 291 HIS A CA 1
ATOM 2136 C C . HIS A 1 291 ? 5.691 -3.111 -4.91 1 98.56 291 HIS A C 1
ATOM 2138 O O . HIS A 1 291 ? 6.309 -3.924 -5.605 1 98.56 291 HIS A O 1
ATOM 2144 N N . SER A 1 292 ? 4.867 -3.465 -3.908 1 98.75 292 SER A N 1
ATOM 2145 C CA . SER A 1 292 ? 4.816 -4.852 -3.453 1 98.75 292 SER A CA 1
ATOM 2146 C C . SER A 1 292 ? 3.379 -5.34 -3.33 1 98.75 292 SER A C 1
ATOM 2148 O O . SER A 1 292 ? 2.484 -4.574 -2.971 1 98.75 292 SER A O 1
ATOM 2150 N N . LEU A 1 293 ? 3.186 -6.578 -3.654 1 98.69 293 LEU A N 1
ATOM 2151 C CA . LEU A 1 293 ? 1.948 -7.305 -3.395 1 98.69 293 LEU A CA 1
ATOM 2152 C C . LEU A 1 293 ? 2.098 -8.211 -2.18 1 98.69 293 LEU A C 1
ATOM 2154 O O . LEU A 1 293 ? 3.047 -8.992 -2.098 1 98.69 293 LEU A O 1
ATOM 2158 N N . LEU A 1 294 ? 1.242 -8.062 -1.183 1 98.75 294 LEU A N 1
ATOM 2159 C CA . LEU A 1 294 ? 1.155 -8.906 0.003 1 98.75 294 LEU A CA 1
ATOM 2160 C C . LEU A 1 294 ? -0.134 -9.719 -0.004 1 98.75 294 LEU A C 1
ATOM 2162 O O . LEU A 1 294 ? -1.226 -9.164 -0.133 1 98.75 294 LEU A O 1
ATOM 2166 N N . VAL A 1 295 ? 0.024 -11.031 0.143 1 98.12 295 VAL A N 1
ATOM 2167 C CA . VAL A 1 295 ? -1.137 -11.914 0.113 1 98.12 295 VAL A CA 1
ATOM 2168 C C . VAL A 1 295 ? -1.113 -12.836 1.328 1 98.12 295 VAL A C 1
ATOM 2170 O O . VAL A 1 295 ? -0.091 -13.461 1.621 1 98.12 295 VAL A O 1
ATOM 2173 N N . GLY A 1 296 ? -2.242 -12.898 2.037 1 97.06 296 GLY A N 1
ATOM 2174 C CA . GLY A 1 296 ? -2.348 -13.797 3.174 1 97.06 296 GLY A CA 1
ATOM 2175 C C . GLY A 1 296 ? -1.873 -13.172 4.473 1 97.06 296 GLY A C 1
ATOM 2176 O O . GLY A 1 296 ? -1.489 -12 4.504 1 97.06 296 GLY A O 1
ATOM 2177 N N . GLY A 1 297 ? -1.954 -13.984 5.617 1 95.19 297 GLY A N 1
ATOM 2178 C CA . GLY A 1 297 ? -1.548 -13.469 6.914 1 95.19 297 GLY A CA 1
ATOM 2179 C C . GLY A 1 297 ? -2.297 -12.211 7.32 1 95.19 297 GLY A C 1
ATOM 2180 O O . GLY A 1 297 ? -3.527 -12.172 7.273 1 95.19 297 GLY A O 1
ATOM 2181 N N . ASP A 1 298 ? -1.547 -11.219 7.715 1 94.5 298 ASP A N 1
ATOM 2182 C CA . ASP A 1 298 ? -2.119 -9.945 8.141 1 94.5 298 ASP A CA 1
ATOM 2183 C C . ASP A 1 298 ? -2.617 -9.141 6.938 1 94.5 298 ASP A C 1
ATOM 2185 O O . ASP A 1 298 ? -3.348 -8.164 7.098 1 94.5 298 ASP A O 1
ATOM 2189 N N . ALA A 1 299 ? -2.324 -9.539 5.766 1 96.31 299 ALA A N 1
ATOM 2190 C CA . ALA A 1 299 ? -2.738 -8.852 4.543 1 96.31 299 ALA A CA 1
ATOM 2191 C C . ALA A 1 299 ? -3.932 -9.555 3.898 1 96.31 299 ALA A C 1
ATOM 2193 O O . ALA A 1 299 ? -4.34 -9.203 2.789 1 96.31 299 ALA A O 1
ATOM 2194 N N . ASN A 1 300 ? -4.547 -10.484 4.531 1 93.81 300 ASN A N 1
ATOM 2195 C CA . ASN A 1 300 ? -5.609 -11.32 3.975 1 93.81 300 ASN A CA 1
ATOM 2196 C C . ASN A 1 300 ? -6.812 -10.484 3.557 1 93.81 300 ASN A C 1
ATOM 2198 O O . ASN A 1 300 ? -7.359 -9.727 4.359 1 93.81 300 ASN A O 1
ATOM 2202 N N . PRO A 1 301 ? -7.324 -10.609 2.303 1 95 301 PRO A N 1
ATOM 2203 C CA . PRO A 1 301 ? -6.762 -11.547 1.323 1 95 301 PRO A CA 1
ATOM 2204 C C . PRO A 1 301 ? -5.543 -10.977 0.598 1 95 301 PRO A C 1
ATOM 2206 O O . PRO A 1 301 ? -4.715 -11.742 0.092 1 95 301 PRO A O 1
ATOM 2209 N N . ARG A 1 302 ? -5.535 -9.617 0.487 1 96.81 302 ARG A N 1
ATOM 2210 C CA . ARG A 1 302 ? -4.367 -9.062 -0.189 1 96.81 302 ARG A CA 1
ATOM 2211 C C . ARG A 1 302 ? -4.23 -7.566 0.095 1 96.81 302 ARG A C 1
ATOM 2213 O O . ARG A 1 302 ? -5.211 -6.898 0.421 1 96.81 302 ARG A O 1
ATOM 2220 N N . GLN A 1 303 ? -3.037 -7.062 -0.08 1 98.44 303 GLN A N 1
ATOM 2221 C CA . GLN A 1 303 ? -2.664 -5.652 -0.002 1 98.44 303 GLN A CA 1
ATOM 2222 C C . GLN A 1 303 ? -1.629 -5.301 -1.065 1 98.44 303 GLN A C 1
ATOM 2224 O O . GLN A 1 303 ? -0.857 -6.16 -1.499 1 98.44 303 GLN A O 1
ATOM 2229 N N . MET A 1 304 ? -1.699 -4.125 -1.542 1 98.56 304 MET A N 1
ATOM 2230 C CA . MET A 1 304 ? -0.642 -3.535 -2.359 1 98.56 304 MET A CA 1
ATOM 2231 C C . MET A 1 304 ? 0.05 -2.396 -1.618 1 98.56 304 MET A C 1
ATOM 2233 O O . MET A 1 304 ? -0.612 -1.515 -1.068 1 98.56 304 MET A O 1
ATOM 2237 N N . LEU A 1 305 ? 1.337 -2.432 -1.628 1 98.81 305 LEU A N 1
ATOM 2238 C CA . LEU A 1 305 ? 2.105 -1.503 -0.808 1 98.81 305 LEU A CA 1
ATOM 2239 C C . LEU A 1 305 ? 3.137 -0.76 -1.65 1 98.81 305 LEU A C 1
ATOM 2241 O O . LEU A 1 305 ? 3.955 -1.384 -2.33 1 98.81 305 LEU A O 1
ATOM 2245 N N . THR A 1 306 ? 3.031 0.548 -1.655 1 98.62 306 THR A N 1
ATOM 2246 C CA . THR A 1 306 ? 4.109 1.388 -2.164 1 98.62 306 THR A CA 1
ATOM 2247 C C . THR A 1 306 ? 4.961 1.927 -1.018 1 98.62 306 THR A C 1
ATOM 2249 O O . THR A 1 306 ? 4.434 2.508 -0.066 1 98.62 306 THR A O 1
ATOM 2252 N N . THR A 1 307 ? 6.238 1.728 -1.097 1 98.19 307 THR A N 1
ATOM 2253 C CA . THR A 1 307 ? 7.152 2.162 -0.047 1 98.19 307 THR A CA 1
ATOM 2254 C C . THR A 1 307 ? 8.203 3.115 -0.605 1 98.19 307 THR A C 1
ATOM 2256 O O . THR A 1 307 ? 8.797 2.848 -1.65 1 98.19 307 THR A O 1
ATOM 2259 N N . TRP A 1 308 ? 8.383 4.258 0.038 1 96.38 308 TRP A N 1
ATOM 2260 C CA . TRP A 1 308 ? 9.516 5.141 -0.234 1 96.38 308 TRP A CA 1
ATOM 2261 C C . TRP A 1 308 ? 10.633 4.926 0.783 1 96.38 308 TRP A C 1
ATOM 2263 O O . TRP A 1 308 ? 10.422 5.102 1.986 1 96.38 308 TRP A O 1
ATOM 2273 N N . HIS A 1 309 ? 11.766 4.465 0.267 1 94.12 309 HIS A N 1
ATOM 2274 C CA . HIS A 1 309 ? 12.961 4.242 1.069 1 94.12 309 HIS A CA 1
ATOM 2275 C C . HIS A 1 309 ? 13.953 5.391 0.914 1 94.12 309 HIS A C 1
ATOM 2277 O O . HIS A 1 309 ? 14.117 5.926 -0.184 1 94.12 309 HIS A O 1
ATOM 2283 N N . ARG A 1 310 ? 14.531 5.812 2.051 1 89.12 310 ARG A N 1
ATOM 2284 C CA . ARG A 1 310 ? 15.641 6.75 1.907 1 89.12 310 ARG A CA 1
ATOM 2285 C C . ARG A 1 310 ? 16.828 6.082 1.229 1 89.12 310 ARG A C 1
ATOM 2287 O O . ARG A 1 310 ? 17.25 4.992 1.626 1 89.12 310 ARG A O 1
ATOM 2294 N N . ALA A 1 311 ? 17.203 6.629 0.106 1 77.31 311 ALA A N 1
ATOM 2295 C CA . ALA A 1 311 ? 18.281 6.035 -0.677 1 77.31 311 ALA A CA 1
ATOM 2296 C C . ALA A 1 311 ? 19.609 6.109 0.076 1 77.31 311 ALA A C 1
ATOM 2298 O O . ALA A 1 311 ? 19.875 7.09 0.775 1 77.31 311 ALA A O 1
ATOM 2299 N N . GLU A 1 312 ? 20.266 4.945 0.451 1 60.94 312 GLU A N 1
ATOM 2300 C CA . GLU A 1 312 ? 21.609 4.969 1.045 1 60.94 312 GLU A CA 1
ATOM 2301 C C . GLU A 1 312 ? 22.594 5.695 0.142 1 60.94 312 GLU A C 1
ATOM 2303 O O . GLU A 1 312 ? 22.547 5.555 -1.082 1 60.94 312 GLU A O 1
ATOM 2308 N N . GLY A 1 313 ? 22.984 7.004 0.517 1 46.91 313 GLY A N 1
ATOM 2309 C CA . GLY A 1 313 ? 24.125 7.613 -0.156 1 46.91 313 GLY A CA 1
ATOM 2310 C C . GLY A 1 313 ? 25.25 6.641 -0.422 1 46.91 313 GLY A C 1
ATOM 2311 O O . GLY A 1 313 ? 25.328 5.578 0.202 1 46.91 313 GLY A O 1
ATOM 2312 N N . MET B 1 1 ? 18.766 11.617 44.094 1 21.81 1 MET B N 1
ATOM 2313 C CA . MET B 1 1 ? 17.875 12.086 43.031 1 21.81 1 MET B CA 1
ATOM 2314 C C . MET B 1 1 ? 17.891 11.133 41.844 1 21.81 1 MET B C 1
ATOM 2316 O O . MET B 1 1 ? 18.859 11.117 41.094 1 21.81 1 MET B O 1
ATOM 2320 N N . THR B 1 2 ? 17.422 9.961 42 1 26.95 2 THR B N 1
ATOM 2321 C CA . THR B 1 2 ? 17.578 8.727 41.25 1 26.95 2 THR B CA 1
ATOM 2322 C C . THR B 1 2 ? 17.016 8.875 39.844 1 26.95 2 THR B C 1
ATOM 2324 O O . THR B 1 2 ? 15.891 9.328 39.656 1 26.95 2 THR B O 1
ATOM 2327 N N . GLN B 1 3 ? 17.812 9.102 38.844 1 25.34 3 GLN B N 1
ATOM 2328 C CA . GLN B 1 3 ? 17.578 9.414 37.438 1 25.34 3 GLN B CA 1
ATOM 2329 C C . GLN B 1 3 ? 16.578 8.445 36.812 1 25.34 3 GLN B C 1
ATOM 2331 O O . GLN B 1 3 ? 16.797 7.234 36.844 1 25.34 3 GLN B O 1
ATOM 2336 N N . LEU B 1 4 ? 15.297 8.742 37.031 1 26.72 4 LEU B N 1
ATOM 2337 C CA . LEU B 1 4 ? 14.219 7.973 36.438 1 26.72 4 LEU B CA 1
ATOM 2338 C C . LEU B 1 4 ? 14.594 7.508 35.031 1 26.72 4 LEU B C 1
ATOM 2340 O O . LEU B 1 4 ? 14.852 8.336 34.156 1 26.72 4 LEU B O 1
ATOM 2344 N N . ARG B 1 5 ? 15.312 6.492 34.969 1 32.38 5 ARG B N 1
ATOM 2345 C CA . ARG B 1 5 ? 15.625 5.82 33.719 1 32.38 5 ARG B CA 1
ATOM 2346 C C . ARG B 1 5 ? 14.43 5.844 32.781 1 32.38 5 ARG B C 1
ATOM 2348 O O . ARG B 1 5 ? 13.328 5.418 33.125 1 32.38 5 ARG B O 1
ATOM 2355 N N . ASP B 1 6 ? 14.234 6.949 31.969 1 32.69 6 ASP B N 1
ATOM 2356 C CA . ASP B 1 6 ? 13.203 7.328 31.016 1 32.69 6 ASP B CA 1
ATOM 2357 C C . ASP B 1 6 ? 12.641 6.098 30.297 1 32.69 6 ASP B C 1
ATOM 2359 O O . ASP B 1 6 ? 13.273 5.559 29.391 1 32.69 6 ASP B O 1
ATOM 2363 N N . VAL B 1 7 ? 12.062 5.203 30.984 1 34.91 7 VAL B N 1
ATOM 2364 C CA . VAL B 1 7 ? 11.453 3.916 30.656 1 34.91 7 VAL B CA 1
ATOM 2365 C C . VAL B 1 7 ? 10.633 4.039 29.375 1 34.91 7 VAL B C 1
ATOM 2367 O O . VAL B 1 7 ? 10.141 3.035 28.844 1 34.91 7 VAL B O 1
ATOM 2370 N N . ARG B 1 8 ? 10.164 5.199 28.891 1 40.88 8 ARG B N 1
ATOM 2371 C CA . ARG B 1 8 ? 9.352 5.668 27.766 1 40.88 8 ARG B CA 1
ATOM 2372 C C . ARG B 1 8 ? 10.086 5.48 26.453 1 40.88 8 ARG B C 1
ATOM 2374 O O . ARG B 1 8 ? 9.562 5.828 25.391 1 40.88 8 ARG B O 1
ATOM 2381 N N . GLN B 1 9 ? 11.258 5.332 26.375 1 44.66 9 GLN B N 1
ATOM 2382 C CA . GLN B 1 9 ? 12.211 5.27 25.266 1 44.66 9 GLN B CA 1
ATOM 2383 C C . GLN B 1 9 ? 12.023 3.994 24.453 1 44.66 9 GLN B C 1
ATOM 2385 O O . GLN B 1 9 ? 12.516 3.898 23.312 1 44.66 9 GLN B O 1
ATOM 2390 N N . GLY B 1 10 ? 11.273 3.018 24.922 1 50.38 10 GLY B N 1
ATOM 2391 C CA . GLY B 1 10 ? 11.312 1.702 24.312 1 50.38 10 GLY B CA 1
ATOM 2392 C C . GLY B 1 10 ? 10.078 1.393 23.484 1 50.38 10 GLY B C 1
ATOM 2393 O O . GLY B 1 10 ? 9.977 0.312 22.891 1 50.38 10 GLY B O 1
ATOM 2394 N N . LEU B 1 11 ? 9.086 2.357 23.5 1 59.59 11 LEU B N 1
ATOM 2395 C CA . LEU B 1 11 ? 7.871 1.941 22.797 1 59.59 11 LEU B CA 1
ATOM 2396 C C . LEU B 1 11 ? 7.926 2.34 21.328 1 59.59 11 LEU B C 1
ATOM 2398 O O . LEU B 1 11 ? 8.25 3.484 21 1 59.59 11 LEU B O 1
ATOM 2402 N N . SER B 1 12 ? 8.023 1.353 20.469 1 75.38 12 SER B N 1
ATOM 2403 C CA . SER B 1 12 ? 8.023 1.617 19.047 1 75.38 12 SER B CA 1
ATOM 2404 C C . SER B 1 12 ? 6.613 1.53 18.469 1 75.38 12 SER B C 1
ATOM 2406 O O . SER B 1 12 ? 5.832 0.656 18.844 1 75.38 12 SER B O 1
ATOM 2408 N N . LEU B 1 13 ? 6.219 2.689 17.828 1 85.25 13 LEU B N 1
ATOM 2409 C CA . LEU B 1 13 ? 4.93 2.748 17.141 1 85.25 13 LEU B CA 1
ATOM 2410 C C . LEU B 1 13 ? 5 2.039 15.797 1 85.25 13 LEU B C 1
ATOM 2412 O O . LEU B 1 13 ? 5.984 2.176 15.062 1 85.25 13 LEU B O 1
ATOM 2416 N N . CYS B 1 14 ? 4.016 1.19 15.586 1 93.06 14 CYS B N 1
ATOM 2417 C CA . CYS B 1 14 ? 3.887 0.513 14.297 1 93.06 14 CYS B CA 1
ATOM 2418 C C . CYS B 1 14 ? 2.781 1.145 13.461 1 93.06 14 CYS B C 1
ATOM 2420 O O . CYS B 1 14 ? 1.596 0.943 13.734 1 93.06 14 CYS B O 1
ATOM 2422 N N . ALA B 1 15 ? 3.203 1.917 12.438 1 97.75 15 ALA B N 1
ATOM 2423 C CA . ALA B 1 15 ? 2.232 2.58 11.57 1 97.75 15 ALA B CA 1
ATOM 2424 C C . ALA B 1 15 ? 1.295 1.565 10.922 1 97.75 15 ALA B C 1
ATOM 2426 O O . ALA B 1 15 ? 0.101 1.83 10.758 1 97.75 15 ALA B O 1
ATOM 2427 N N . TYR B 1 16 ? 1.835 0.399 10.562 1 98 16 TYR B N 1
ATOM 2428 C CA . TYR B 1 16 ? 1.054 -0.634 9.891 1 98 16 TYR B CA 1
ATOM 2429 C C . TYR B 1 16 ? -0.09 -1.114 10.781 1 98 16 TYR B C 1
ATOM 2431 O O . TYR B 1 16 ? -1.209 -1.318 10.305 1 98 16 TYR B O 1
ATOM 2439 N N . GLU B 1 17 ? 0.175 -1.271 12.008 1 96.44 17 GLU B N 1
ATOM 2440 C CA . GLU B 1 17 ? -0.877 -1.676 12.938 1 96.44 17 GLU B CA 1
ATOM 2441 C C . GLU B 1 17 ? -1.845 -0.528 13.211 1 96.44 17 GLU B C 1
ATOM 2443 O O . GLU B 1 17 ? -3.061 -0.729 13.242 1 96.44 17 GLU B O 1
ATOM 2448 N N . LEU B 1 18 ? -1.297 0.642 13.367 1 96.31 18 LEU B N 1
ATOM 2449 C CA . LEU B 1 18 ? -2.086 1.817 13.719 1 96.31 18 LEU B CA 1
ATOM 2450 C C . LEU B 1 18 ? -3.062 2.17 12.602 1 96.31 18 LEU B C 1
ATOM 2452 O O . LEU B 1 18 ? -4.148 2.689 12.859 1 96.31 18 LEU B O 1
ATOM 2456 N N . ARG B 1 19 ? -2.705 1.768 11.359 1 98.12 19 ARG B N 1
ATOM 2457 C CA . ARG B 1 19 ? -3.531 2.133 10.211 1 98.12 19 ARG B CA 1
ATOM 2458 C C . ARG B 1 19 ? -4.922 1.519 10.32 1 98.12 19 ARG B C 1
ATOM 2460 O O . ARG B 1 19 ? -5.883 2.033 9.742 1 98.12 19 ARG B O 1
ATOM 2467 N N . LYS B 1 20 ? -5 0.447 11.078 1 98.06 20 LYS B N 1
ATOM 2468 C CA . LYS B 1 20 ? -6.293 -0.209 11.258 1 98.06 20 LYS B CA 1
ATOM 2469 C C . LYS B 1 20 ? -7.312 0.743 11.875 1 98.06 20 LYS B C 1
ATOM 2471 O O . LYS B 1 20 ? -8.508 0.634 11.609 1 98.06 20 LYS B O 1
ATOM 2476 N N . ALA B 1 21 ? -6.844 1.667 12.688 1 97.44 21 ALA B N 1
ATOM 2477 C CA . ALA B 1 21 ? -7.742 2.635 13.32 1 97.44 21 ALA B CA 1
ATOM 2478 C C . ALA B 1 21 ? -8.305 3.611 12.289 1 97.44 21 ALA B C 1
ATOM 2480 O O . ALA B 1 21 ? -9.5 3.9 12.289 1 97.44 21 ALA B O 1
ATOM 2481 N N . SER B 1 22 ? -7.457 4.133 11.414 1 98.19 22 SER B N 1
ATOM 2482 C CA . SER B 1 22 ? -7.961 5.027 10.375 1 98.19 22 SER B CA 1
ATOM 2483 C C . SER B 1 22 ? -8.852 4.281 9.391 1 98.19 22 SER B C 1
ATOM 2485 O O . SER B 1 22 ? -9.852 4.828 8.914 1 98.19 22 SER B O 1
ATOM 2487 N N . GLU B 1 23 ? -8.492 3.031 9.078 1 98.25 23 GLU B N 1
ATOM 2488 C CA . GLU B 1 23 ? -9.328 2.223 8.195 1 98.25 23 GLU B CA 1
ATOM 2489 C C . GLU B 1 23 ? -10.703 1.982 8.812 1 98.25 23 GLU B C 1
ATOM 2491 O O . GLU B 1 23 ? -11.727 2.092 8.125 1 98.25 23 GLU B O 1
ATOM 2496 N N . ALA B 1 24 ? -10.711 1.66 10.094 1 97 24 ALA B N 1
ATOM 2497 C CA . ALA B 1 24 ? -11.977 1.421 10.781 1 97 24 ALA B CA 1
ATOM 2498 C C . ALA B 1 24 ? -12.867 2.662 10.742 1 97 24 ALA B C 1
ATOM 2500 O O . ALA B 1 24 ? -14.062 2.568 10.461 1 97 24 ALA B O 1
ATOM 2501 N N . ALA B 1 25 ? -12.297 3.773 11.023 1 95.5 25 ALA B N 1
ATOM 2502 C CA . ALA B 1 25 ? -13.039 5.027 11.008 1 95.5 25 ALA B CA 1
ATOM 2503 C C . ALA B 1 25 ? -13.57 5.34 9.609 1 95.5 25 ALA B C 1
ATOM 2505 O O . ALA B 1 25 ? -14.734 5.711 9.445 1 95.5 25 ALA B O 1
ATOM 2506 N N . ALA B 1 26 ? -12.711 5.199 8.602 1 95.25 26 ALA B N 1
ATOM 2507 C CA . ALA B 1 26 ? -13.109 5.488 7.227 1 95.25 26 ALA B CA 1
ATOM 2508 C C . ALA B 1 26 ? -14.273 4.598 6.793 1 95.25 26 ALA B C 1
ATOM 2510 O O . ALA B 1 26 ? -15.227 5.07 6.172 1 95.25 26 ALA B O 1
ATOM 2511 N N . ARG B 1 27 ? -14.164 3.342 7.086 1 94 27 ARG B N 1
ATOM 2512 C CA . ARG B 1 27 ? -15.211 2.395 6.707 1 94 27 ARG B CA 1
ATOM 2513 C C . ARG B 1 27 ? -16.531 2.727 7.406 1 94 27 ARG B C 1
ATOM 2515 O O . ARG B 1 27 ? -17.594 2.67 6.789 1 94 27 ARG B O 1
ATOM 2522 N N . ALA B 1 28 ? -16.453 3.094 8.703 1 91.88 28 ALA B N 1
ATOM 2523 C CA . ALA B 1 28 ? -17.656 3.496 9.438 1 91.88 28 ALA B CA 1
ATOM 2524 C C . ALA B 1 28 ? -18.266 4.758 8.836 1 91.88 28 ALA B C 1
ATOM 2526 O O . ALA B 1 28 ? -19.5 4.859 8.703 1 91.88 28 ALA B O 1
ATOM 2527 N N . ALA B 1 29 ? -17.391 5.688 8.492 1 89.81 29 ALA B N 1
ATOM 2528 C CA . ALA B 1 29 ? -17.859 6.934 7.891 1 89.81 29 ALA B CA 1
ATOM 2529 C C . ALA B 1 29 ? -18.516 6.68 6.539 1 89.81 29 ALA B C 1
ATOM 2531 O O . ALA B 1 29 ? -19.531 7.301 6.207 1 89.81 29 ALA B O 1
ATOM 2532 N N . PHE B 1 30 ? -17.969 5.766 5.781 1 88.25 30 PHE B N 1
ATOM 2533 C CA . PHE B 1 30 ? -18.469 5.426 4.461 1 88.25 30 PHE B CA 1
ATOM 2534 C C . PHE B 1 30 ? -19.891 4.859 4.555 1 88.25 30 PHE B C 1
ATOM 2536 O O . PHE B 1 30 ? -20.75 5.191 3.74 1 88.25 30 PHE B O 1
ATOM 2543 N N . ILE B 1 31 ? -20.141 4.035 5.473 1 84.25 31 ILE B N 1
ATOM 2544 C CA . ILE B 1 31 ? -21.453 3.449 5.676 1 84.25 31 ILE B CA 1
ATOM 2545 C C . ILE B 1 31 ? -22.484 4.551 5.965 1 84.25 31 ILE B C 1
ATOM 2547 O O . ILE B 1 31 ? -23.594 4.52 5.453 1 84.25 31 ILE B O 1
ATOM 2551 N N . ARG B 1 32 ? -22.078 5.477 6.703 1 78.25 32 ARG B N 1
ATOM 2552 C CA . ARG B 1 32 ? -22.969 6.578 7.062 1 78.25 32 ARG B CA 1
ATOM 2553 C C . ARG B 1 32 ? -23.312 7.422 5.836 1 78.25 32 ARG B C 1
ATOM 2555 O O . ARG B 1 32 ? -24.438 7.914 5.711 1 78.25 32 ARG B O 1
ATOM 2562 N N . LEU B 1 33 ? -22.359 7.625 5.078 1 72.88 33 LEU B N 1
ATOM 2563 C CA . LEU B 1 33 ? -22.562 8.438 3.885 1 72.88 33 LEU B CA 1
ATOM 2564 C C . LEU B 1 33 ? -23.562 7.773 2.943 1 72.88 33 LEU B C 1
ATOM 2566 O O . LEU B 1 33 ? -24.266 8.453 2.193 1 72.88 33 LEU B O 1
ATOM 2570 N N . THR B 1 34 ? -23.594 6.508 3.016 1 66.25 34 THR B N 1
ATOM 2571 C CA . THR B 1 34 ? -24.469 5.777 2.1 1 66.25 34 THR B CA 1
ATOM 2572 C C . THR B 1 34 ? -25.844 5.547 2.723 1 66.25 34 THR B C 1
ATOM 2574 O O . THR B 1 34 ? -26.75 5.059 2.057 1 66.25 34 THR B O 1
ATOM 2577 N N . ARG B 1 35 ? -25.984 5.848 4.012 1 66.19 35 ARG B N 1
ATOM 2578 C CA . ARG B 1 35 ? -27.266 5.734 4.703 1 66.19 35 ARG B CA 1
ATOM 2579 C C . ARG B 1 35 ? -27.672 7.066 5.312 1 66.19 35 ARG B C 1
ATOM 2581 O O . ARG B 1 35 ? -27.469 7.297 6.508 1 66.19 35 ARG B O 1
ATOM 2588 N N . PRO B 1 36 ? -28.25 7.941 4.535 1 56.25 36 PRO B N 1
ATOM 2589 C CA . PRO B 1 36 ? -28.547 9.32 4.934 1 56.25 36 PRO B CA 1
ATOM 2590 C C . PRO B 1 36 ? -29.469 9.391 6.152 1 56.25 36 PRO B C 1
ATOM 2592 O O . PRO B 1 36 ? -29.562 10.438 6.801 1 56.25 36 PRO B O 1
ATOM 2595 N N . GLU B 1 37 ? -30.125 8.281 6.383 1 57.47 37 GLU B N 1
ATOM 2596 C CA . GLU B 1 37 ? -31.109 8.391 7.449 1 57.47 37 GLU B CA 1
ATOM 2597 C C . GLU B 1 37 ? -30.453 8.594 8.805 1 57.47 37 GLU B C 1
ATOM 2599 O O . GLU B 1 37 ? -31.109 8.938 9.789 1 57.47 37 GLU B O 1
ATOM 2604 N N . ARG B 1 38 ? -29.156 8.352 8.719 1 54.09 38 ARG B N 1
ATOM 2605 C CA . ARG B 1 38 ? -28.547 8.516 10.039 1 54.09 38 ARG B CA 1
ATOM 2606 C C . ARG B 1 38 ? -28.172 9.969 10.297 1 54.09 38 ARG B C 1
ATOM 2608 O O . ARG B 1 38 ? -27.672 10.656 9.406 1 54.09 38 ARG B O 1
ATOM 2615 N N . GLY B 1 39 ? -28.938 10.641 11.078 1 53.69 39 GLY B N 1
ATOM 2616 C CA . GLY B 1 39 ? -28.922 12.023 11.523 1 53.69 39 GLY B CA 1
ATOM 2617 C C . GLY B 1 39 ? -27.516 12.594 11.664 1 53.69 39 GLY B C 1
ATOM 2618 O O . GLY B 1 39 ? -26.531 11.852 11.617 1 53.69 39 GLY B O 1
ATOM 2619 N N . PRO B 1 40 ? -27.531 13.891 11.68 1 53.75 40 PRO B N 1
ATOM 2620 C CA . PRO B 1 40 ? -26.328 14.664 12.008 1 53.75 40 PRO B CA 1
ATOM 2621 C C . PRO B 1 40 ? -25.734 14.281 13.359 1 53.75 40 PRO B C 1
ATOM 2623 O O . PRO B 1 40 ? -26.469 13.875 14.266 1 53.75 40 PRO B O 1
ATOM 2626 N N . GLY B 1 41 ? -24.516 13.992 13.531 1 58.03 41 GLY B N 1
ATOM 2627 C CA . GLY B 1 41 ? -23.891 13.742 14.812 1 58.03 41 GLY B CA 1
ATOM 2628 C C . GLY B 1 41 ? -23.406 12.312 14.977 1 58.03 41 GLY B C 1
ATOM 2629 O O . GLY B 1 41 ? -23.203 11.836 16.094 1 58.03 41 GLY B O 1
ATOM 2630 N N . ASP B 1 42 ? -23.594 11.609 13.984 1 66.19 42 ASP B N 1
ATOM 2631 C CA . ASP B 1 42 ? -23.172 10.211 14.062 1 66.19 42 ASP B CA 1
ATOM 2632 C C . ASP B 1 42 ? -21.672 10.109 14.312 1 66.19 42 ASP B C 1
ATOM 2634 O O . ASP B 1 42 ? -20.875 10.578 13.508 1 66.19 42 ASP B O 1
ATOM 2638 N N . ASP B 1 43 ? -21.344 9.695 15.539 1 84.56 43 ASP B N 1
ATOM 2639 C CA . ASP B 1 43 ? -19.984 9.562 16.031 1 84.56 43 ASP B CA 1
ATOM 2640 C C . ASP B 1 43 ? -19.406 8.18 15.711 1 84.56 43 ASP B C 1
ATOM 2642 O O . ASP B 1 43 ? -18.469 7.723 16.359 1 84.56 43 ASP B O 1
ATOM 2646 N N . SER B 1 44 ? -20.047 7.594 14.672 1 88.31 44 SER B N 1
ATOM 2647 C CA . SER B 1 44 ? -19.656 6.215 14.398 1 88.31 44 SER B CA 1
ATOM 2648 C C . SER B 1 44 ? -18.203 6.129 13.984 1 88.31 44 SER B C 1
ATOM 2650 O O . SER B 1 44 ? -17.484 5.203 14.375 1 88.31 44 SER B O 1
ATOM 2652 N N . ALA B 1 45 ? -17.781 7.062 13.18 1 91.62 45 ALA B N 1
ATOM 2653 C CA . ALA B 1 45 ? -16.391 7.062 12.734 1 91.62 45 ALA B CA 1
ATOM 2654 C C . ALA B 1 45 ? -15.438 7.238 13.922 1 91.62 45 ALA B C 1
ATOM 2656 O O . ALA B 1 45 ? -14.453 6.512 14.047 1 91.62 45 ALA B O 1
ATOM 2657 N N . ARG B 1 46 ? -15.75 8.164 14.773 1 91.25 46 ARG B N 1
ATOM 2658 C CA . ARG B 1 46 ? -14.938 8.414 15.953 1 91.25 46 ARG B CA 1
ATOM 2659 C C . ARG B 1 46 ? -14.898 7.188 16.859 1 91.25 46 ARG B C 1
ATOM 2661 O O . ARG B 1 46 ? -13.828 6.789 17.328 1 91.25 46 ARG B O 1
ATOM 2668 N N . LEU B 1 47 ? -16.031 6.629 17.094 1 92 47 LEU B N 1
ATOM 2669 C CA . LEU B 1 47 ? -16.125 5.469 17.969 1 92 47 LEU B CA 1
ATOM 2670 C C . LEU B 1 47 ? -15.352 4.285 17.406 1 92 47 LEU B C 1
ATOM 2672 O O . LEU B 1 47 ? -14.688 3.555 18.141 1 92 47 LEU B O 1
ATOM 2676 N N . ALA B 1 48 ? -15.438 4.109 16.141 1 94.38 48 ALA B N 1
ATOM 2677 C CA . ALA B 1 48 ? -14.719 3.018 15.484 1 94.38 48 ALA B CA 1
ATOM 2678 C C . ALA B 1 48 ? -13.211 3.201 15.625 1 94.38 48 ALA B C 1
ATOM 2680 O O . ALA B 1 48 ? -12.484 2.244 15.891 1 94.38 48 ALA B O 1
ATOM 2681 N N . MET B 1 49 ? -12.75 4.387 15.438 1 95.25 49 MET B N 1
ATOM 2682 C CA . MET B 1 49 ? -11.328 4.688 15.586 1 95.25 49 MET B CA 1
ATOM 2683 C C . MET B 1 49 ? -10.859 4.426 17.016 1 95.25 49 MET B C 1
ATOM 2685 O O . MET B 1 49 ? -9.867 3.736 17.234 1 95.25 49 MET B O 1
ATOM 2689 N N . GLU B 1 50 ? -11.609 4.918 17.953 1 92.19 50 GLU B N 1
ATOM 2690 C CA . GLU B 1 50 ? -11.266 4.75 19.359 1 92.19 50 GLU B CA 1
ATOM 2691 C C . GLU B 1 50 ? -11.281 3.275 19.766 1 92.19 50 GLU B C 1
ATOM 2693 O O . GLU B 1 50 ? -10.398 2.816 20.484 1 92.19 50 GLU B O 1
ATOM 2698 N N . ALA B 1 51 ? -12.258 2.586 19.281 1 93.62 51 ALA B N 1
ATOM 2699 C CA . ALA B 1 51 ? -12.359 1.166 19.609 1 93.62 51 ALA B CA 1
ATOM 2700 C C . ALA B 1 51 ? -11.133 0.404 19.125 1 93.62 51 ALA B C 1
ATOM 2702 O O . ALA B 1 51 ? -10.602 -0.455 19.844 1 93.62 51 ALA B O 1
ATOM 2703 N N . GLU B 1 52 ? -10.711 0.706 17.953 1 94.88 52 GLU B N 1
ATOM 2704 C CA . GLU B 1 52 ? -9.531 0.04 17.406 1 94.88 52 GLU B CA 1
ATOM 2705 C C . GLU B 1 52 ? -8.281 0.413 18.203 1 94.88 52 GLU B C 1
ATOM 2707 O O . GLU B 1 52 ? -7.43 -0.439 18.469 1 94.88 52 GLU B O 1
ATOM 2712 N N . LEU B 1 53 ? -8.133 1.684 18.578 1 92.94 53 LEU B N 1
ATOM 2713 C CA . LEU B 1 53 ? -6.988 2.119 19.375 1 92.94 53 LEU B CA 1
ATOM 2714 C C . LEU B 1 53 ? -6.965 1.407 20.719 1 92.94 53 LEU B C 1
ATOM 2716 O O . LEU B 1 53 ? -5.91 0.952 21.172 1 92.94 53 LEU B O 1
ATOM 2720 N N . ILE B 1 54 ? -8.109 1.282 21.312 1 90 54 ILE B N 1
ATOM 2721 C CA . ILE B 1 54 ? -8.227 0.571 22.578 1 90 54 ILE B CA 1
ATOM 2722 C C . ILE B 1 54 ? -7.84 -0.895 22.391 1 90 54 ILE B C 1
ATOM 2724 O O . ILE B 1 54 ? -7.098 -1.46 23.203 1 90 54 ILE B O 1
ATOM 2728 N N . HIS B 1 55 ? -8.336 -1.459 21.344 1 91.88 55 HIS B N 1
ATOM 2729 C CA . HIS B 1 55 ? -8.031 -2.852 21.031 1 91.88 55 HIS B CA 1
ATOM 2730 C C . HIS B 1 55 ? -6.531 -3.072 20.891 1 91.88 55 HIS B C 1
ATOM 2732 O O . HIS B 1 55 ? -6.012 -4.113 21.312 1 91.88 55 HIS B O 1
ATOM 2738 N N . GLN B 1 56 ? -5.867 -2.072 20.406 1 90.56 56 GLN B N 1
ATOM 2739 C CA . GLN B 1 56 ? -4.426 -2.174 20.188 1 90.56 56 GLN B CA 1
ATOM 2740 C C . GLN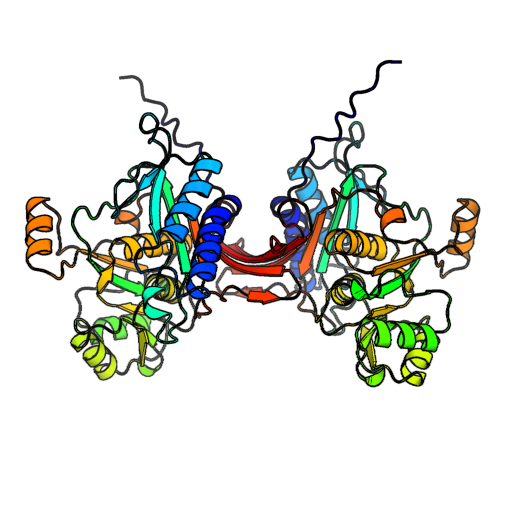 B 1 56 ? -3.658 -1.846 21.469 1 90.56 56 GLN B C 1
ATOM 2742 O O . GLN B 1 56 ? -2.426 -1.868 21.484 1 90.56 56 GLN B O 1
ATOM 2747 N N . GLY B 1 57 ? -4.332 -1.463 22.484 1 86.88 57 GLY B N 1
ATOM 2748 C CA . GLY B 1 57 ? -3.701 -1.18 23.766 1 86.88 57 GLY B CA 1
ATOM 2749 C C . GLY B 1 57 ? -3.094 0.209 23.828 1 86.88 57 GLY B C 1
ATOM 2750 O O . GLY B 1 57 ? -2.174 0.449 24.625 1 86.88 57 GLY B O 1
ATOM 2751 N N . ILE B 1 58 ? -3.555 1.09 23.016 1 88.12 58 ILE B N 1
ATOM 2752 C CA . ILE B 1 58 ? -3.012 2.445 23 1 88.12 58 ILE B CA 1
ATOM 2753 C C . ILE B 1 58 ? -3.621 3.262 24.141 1 88.12 58 ILE B C 1
ATOM 2755 O O . ILE B 1 58 ? -4.844 3.35 24.266 1 88.12 58 ILE B O 1
ATOM 2759 N N . GLN B 1 59 ? -2.822 3.789 24.922 1 85.31 59 GLN B N 1
ATOM 2760 C CA . GLN B 1 59 ? -3.182 4.754 25.969 1 85.31 59 GLN B CA 1
ATOM 2761 C C . GLN B 1 59 ? -2.672 6.148 25.609 1 85.31 59 GLN B C 1
ATOM 2763 O O . GLN B 1 59 ? -1.463 6.383 25.578 1 85.31 59 GLN B O 1
ATOM 2768 N N . ALA B 1 60 ? -3.672 7.02 25.406 1 88.25 60 ALA B N 1
ATOM 2769 C CA . ALA B 1 60 ? -3.223 8.305 24.875 1 88.25 60 ALA B CA 1
ATOM 2770 C C . ALA B 1 60 ? -4.078 9.453 25.406 1 88.25 60 ALA B C 1
ATOM 2772 O O . ALA B 1 60 ? -5.246 9.25 25.75 1 88.25 60 ALA B O 1
ATOM 2773 N N . ARG B 1 61 ? -3.428 10.539 25.5 1 85.5 61 ARG B N 1
ATOM 2774 C CA . ARG B 1 61 ? -4.113 11.812 25.688 1 85.5 61 ARG B CA 1
ATOM 2775 C C . ARG B 1 61 ? -4.516 12.414 24.359 1 85.5 61 ARG B C 1
ATOM 2777 O O . ARG B 1 61 ? -3.678 12.586 23.469 1 85.5 61 ARG B O 1
ATOM 2784 N N . ILE B 1 62 ? -5.785 12.75 24.188 1 87.81 62 ILE B N 1
ATOM 2785 C CA . ILE B 1 62 ? -6.242 13.359 22.953 1 87.81 62 ILE B CA 1
ATOM 2786 C C . ILE B 1 62 ? -6.004 14.867 23 1 87.81 62 ILE B C 1
ATOM 2788 O O . ILE B 1 62 ? -6.453 15.547 23.922 1 87.81 62 ILE B O 1
ATOM 2792 N N . ILE B 1 63 ? -5.281 15.328 21.969 1 86.62 63 ILE B N 1
ATOM 2793 C CA . ILE B 1 63 ? -4.996 16.75 21.859 1 86.62 63 ILE B CA 1
ATOM 2794 C C . ILE B 1 63 ? -6.129 17.453 21.125 1 86.62 63 ILE B C 1
ATOM 2796 O O . ILE B 1 63 ? -6.703 16.906 20.188 1 86.62 63 ILE B O 1
ATOM 2800 N N . ALA B 1 64 ? -6.348 18.859 21.312 1 66.19 64 ALA B N 1
ATOM 2801 C CA . ALA B 1 64 ? -7.238 19.812 20.656 1 66.19 64 ALA B CA 1
ATOM 2802 C C . ALA B 1 64 ? -8.664 19.266 20.578 1 66.19 64 ALA B C 1
ATOM 2804 O O . ALA B 1 64 ? -9.508 19.828 19.891 1 66.19 64 ALA B O 1
ATOM 2805 N N . GLY B 1 65 ? -8.969 18.109 21.203 1 58.31 65 GLY B N 1
ATOM 2806 C CA . GLY B 1 65 ? -10.32 17.562 21.234 1 58.31 65 GLY B CA 1
ATOM 2807 C C . GLY B 1 65 ? -10.828 17.328 22.641 1 58.31 65 GLY B C 1
ATOM 2808 O O . GLY B 1 65 ? -10.211 17.781 23.609 1 58.31 65 GLY B O 1
ATOM 2809 N N . SER B 1 66 ? -12.125 16.797 22.625 1 48.16 66 SER B N 1
ATOM 2810 C CA . SER B 1 66 ? -12.633 16.359 23.922 1 48.16 66 SER B CA 1
ATOM 2811 C C . SER B 1 66 ? -11.703 15.32 24.562 1 48.16 66 SER B C 1
ATOM 2813 O O . SER B 1 66 ? -11.109 14.5 23.859 1 48.16 66 SER B O 1
ATOM 2815 N N . THR B 1 67 ? -10.992 15.789 25.531 1 44.53 67 THR B N 1
ATOM 2816 C CA . THR B 1 67 ? -10.055 14.977 26.297 1 44.53 67 THR B CA 1
ATOM 2817 C C . THR B 1 67 ? -10.602 13.562 26.5 1 44.53 67 THR B C 1
ATOM 2819 O O . THR B 1 67 ? -11.523 13.352 27.281 1 44.53 67 THR B O 1
ATOM 2822 N N . VAL B 1 68 ? -10.953 12.914 25.406 1 48.06 68 VAL B N 1
ATOM 2823 C CA . VAL B 1 68 ? -11.281 11.547 25.766 1 48.06 68 VAL B CA 1
ATOM 2824 C C . VAL B 1 68 ? -10 10.742 25.953 1 48.06 68 VAL B C 1
ATOM 2826 O O . VAL B 1 68 ? -9.055 10.875 25.172 1 48.06 68 VAL B O 1
ATOM 2829 N N . ARG B 1 69 ? -9.805 10.406 27.188 1 56.47 69 ARG B N 1
ATOM 2830 C CA . ARG B 1 69 ? -8.727 9.492 27.547 1 56.47 69 ARG B CA 1
ATOM 2831 C C . ARG B 1 69 ? -9.039 8.07 27.078 1 56.47 69 ARG B C 1
ATOM 2833 O O . ARG B 1 69 ? -10.148 7.578 27.281 1 56.47 69 ARG B O 1
ATOM 2840 N N . LEU B 1 70 ? -8.203 7.781 26.016 1 63.19 70 LEU B N 1
ATOM 2841 C CA . LEU B 1 70 ? -8.352 6.379 25.625 1 63.19 70 LEU B CA 1
ATOM 2842 C C . LEU B 1 70 ? -7.582 5.473 26.578 1 63.19 70 LEU B C 1
ATOM 2844 O O . LEU B 1 70 ? -6.418 5.738 26.891 1 63.19 70 LEU B O 1
ATOM 2848 N N . GLY B 1 71 ? -8.312 4.52 27.062 1 58.88 71 GLY B N 1
ATOM 2849 C CA . GLY B 1 71 ? -7.699 3.514 27.922 1 58.88 71 GLY B CA 1
ATOM 2850 C C . GLY B 1 71 ? -7.812 3.836 29.406 1 58.88 71 GLY B C 1
ATOM 2851 O O . GLY B 1 71 ? -8.727 4.555 29.812 1 58.88 71 GLY B O 1
ATOM 2852 N N . ASP B 1 72 ? -6.93 3.129 30.109 1 56.72 72 ASP B N 1
ATOM 2853 C CA . ASP B 1 72 ? -6.961 3.275 31.562 1 56.72 72 ASP B CA 1
ATOM 2854 C C . ASP B 1 72 ? -6.434 4.645 31.984 1 56.72 72 ASP B C 1
ATOM 2856 O O . ASP B 1 72 ? -5.258 4.953 31.781 1 56.72 72 ASP B O 1
ATOM 2860 N N . PRO B 1 73 ? -7.348 5.547 32.344 1 56.59 73 PRO B N 1
ATOM 2861 C CA . PRO B 1 73 ? -6.949 6.898 32.75 1 56.59 73 PRO B CA 1
ATOM 2862 C C . PRO B 1 73 ? -5.723 6.902 33.656 1 56.59 73 PRO B C 1
ATOM 2864 O O . PRO B 1 73 ? -4.945 7.859 33.656 1 56.59 73 PRO B O 1
ATOM 2867 N N . ALA B 1 74 ? -5.57 5.812 34.438 1 54.38 74 ALA B N 1
ATOM 2868 C CA . ALA B 1 74 ? -4.461 5.742 35.375 1 54.38 74 ALA B CA 1
ATOM 2869 C C . ALA B 1 74 ? -3.139 5.492 34.656 1 54.38 74 ALA B C 1
ATOM 2871 O O . ALA B 1 74 ? -2.066 5.695 35.219 1 54.38 74 ALA B O 1
ATOM 2872 N N . ARG B 1 75 ? -3.244 5.113 33.406 1 55.69 75 ARG B N 1
ATOM 2873 C CA . ARG B 1 75 ? -2.02 4.734 32.719 1 55.69 75 ARG B CA 1
ATOM 2874 C C . ARG B 1 75 ? -1.819 5.586 31.469 1 55.69 75 ARG B C 1
ATOM 2876 O O . ARG B 1 75 ? -1.106 5.188 30.547 1 55.69 75 ARG B O 1
ATOM 2883 N N . LEU B 1 76 ? -2.656 6.707 31.391 1 56.5 76 LEU B N 1
ATOM 2884 C CA . LEU B 1 76 ? -2.506 7.57 30.219 1 56.5 76 LEU B CA 1
ATOM 2885 C C . LEU B 1 76 ? -1.084 8.109 30.125 1 56.5 76 LEU B C 1
ATOM 2887 O O . LEU B 1 76 ? -0.845 9.289 30.406 1 56.5 76 LEU B O 1
ATOM 2891 N N . ASP B 1 77 ? -0.278 7.289 29.969 1 64.19 77 ASP B N 1
ATOM 2892 C CA . ASP B 1 77 ? 1.062 7.848 30.125 1 64.19 77 ASP B CA 1
ATOM 2893 C C . ASP B 1 77 ? 1.951 7.477 28.938 1 64.19 77 ASP B C 1
ATOM 2895 O O . ASP B 1 77 ? 3.16 7.715 28.969 1 64.19 77 ASP B O 1
ATOM 2899 N N . GLN B 1 78 ? 1.149 7.328 27.781 1 82.12 78 GLN B N 1
ATOM 2900 C CA . GLN B 1 78 ? 2.207 6.879 26.875 1 82.12 78 GLN B CA 1
ATOM 2901 C C . GLN B 1 78 ? 2.301 7.781 25.641 1 82.12 78 GLN B C 1
ATOM 2903 O O . GLN B 1 78 ? 3.393 8.195 25.266 1 82.12 78 GLN B O 1
ATOM 2908 N N . TRP B 1 79 ? 1.048 8.227 25.172 1 90.69 79 TRP B N 1
ATOM 2909 C CA . TRP B 1 79 ? 1.103 8.875 23.859 1 90.69 79 TRP B CA 1
ATOM 2910 C C . TRP B 1 79 ? 0.251 10.141 23.844 1 90.69 79 TRP B C 1
ATOM 2912 O O . TRP B 1 79 ? -0.713 10.258 24.609 1 90.69 79 TRP B O 1
ATOM 2922 N N . ASP B 1 80 ? 0.63 11.156 23.141 1 92 80 ASP B N 1
ATOM 2923 C CA . ASP B 1 80 ? -0.269 12.188 22.625 1 92 80 ASP B CA 1
ATOM 2924 C C . ASP B 1 80 ? -0.951 11.734 21.344 1 92 80 ASP B C 1
ATOM 2926 O O . ASP B 1 80 ? -0.311 11.141 20.469 1 92 80 ASP B O 1
ATOM 2930 N N . LEU B 1 81 ? -2.24 11.938 21.312 1 94.12 81 LEU B N 1
ATOM 2931 C CA . LEU B 1 81 ? -3.033 11.555 20.156 1 94.12 81 LEU B CA 1
ATOM 2932 C C . LEU B 1 81 ? -3.77 12.758 19.578 1 94.12 81 LEU B C 1
ATOM 2934 O O . LEU B 1 81 ? -4.387 13.523 20.312 1 94.12 81 LEU B O 1
ATOM 2938 N N . VAL B 1 82 ? -3.617 13.008 18.312 1 95 82 VAL B N 1
ATOM 2939 C CA . VAL B 1 82 ? -4.496 13.898 17.562 1 95 82 VAL B CA 1
ATOM 2940 C C . VAL B 1 82 ? -5.238 13.102 16.5 1 95 82 VAL B C 1
ATOM 2942 O O . VAL B 1 82 ? -4.648 12.25 15.828 1 95 82 VAL B O 1
ATOM 2945 N N . MET B 1 83 ? -6.543 13.297 16.344 1 94.19 83 MET B N 1
ATOM 2946 C CA . MET B 1 83 ? -7.293 12.5 15.383 1 94.19 83 MET B CA 1
ATOM 2947 C C . MET B 1 83 ? -8.414 13.312 14.758 1 94.19 83 MET B C 1
ATOM 2949 O O . MET B 1 83 ? -8.914 14.266 15.367 1 94.19 83 MET B O 1
ATOM 2953 N N . ASP B 1 84 ? -8.742 13.039 13.617 1 93 84 ASP B N 1
ATOM 2954 C CA . ASP B 1 84 ? -9.906 13.5 12.859 1 93 84 ASP B CA 1
ATOM 2955 C C . ASP B 1 84 ? -10.523 12.367 12.055 1 93 84 ASP B C 1
ATOM 2957 O O . ASP B 1 84 ? -10.109 12.102 10.922 1 93 84 ASP B O 1
ATOM 2961 N N . PRO B 1 85 ? -11.539 11.734 12.594 1 92.69 85 PRO B N 1
ATOM 2962 C CA . PRO B 1 85 ? -12.117 10.547 11.961 1 92.69 85 PRO B CA 1
ATOM 2963 C C . PRO B 1 85 ? -12.883 10.875 10.68 1 92.69 85 PRO B C 1
ATOM 2965 O O . PRO B 1 85 ? -13.219 9.977 9.914 1 92.69 85 PRO B O 1
ATOM 2968 N N . THR B 1 86 ? -13.156 12.148 10.438 1 90.44 86 THR B N 1
ATOM 2969 C CA . THR B 1 86 ? -13.953 12.508 9.273 1 90.44 86 THR B CA 1
ATOM 2970 C C . THR B 1 86 ? -13.461 13.812 8.656 1 90.44 86 THR B C 1
ATOM 2972 O O . THR B 1 86 ? -14.258 14.711 8.367 1 90.44 86 THR B O 1
ATOM 2975 N N . GLU B 1 87 ? -12.203 13.922 8.484 1 87.12 87 GLU B N 1
ATOM 2976 C CA . GLU B 1 87 ? -11.586 15.102 7.891 1 87.12 87 GLU B CA 1
ATOM 2977 C C . GLU B 1 87 ? -12.141 15.375 6.496 1 87.12 87 GLU B C 1
ATOM 2979 O O . GLU B 1 87 ? -12.109 14.5 5.629 1 87.12 87 GLU B O 1
ATOM 2984 N N . GLY B 1 88 ? -12.703 16.578 6.332 1 80.44 88 GLY B N 1
ATOM 2985 C CA . GLY B 1 88 ? -13.211 16.984 5.031 1 80.44 88 GLY B CA 1
ATOM 2986 C C . GLY B 1 88 ? -14.562 16.375 4.695 1 80.44 88 GLY B C 1
ATOM 2987 O O . GLY B 1 88 ? -15.078 16.578 3.596 1 80.44 88 GLY B O 1
ATOM 2988 N N . ALA B 1 89 ? -15.195 15.617 5.559 1 73.88 89 ALA B N 1
ATOM 2989 C CA . ALA B 1 89 ? -16.391 14.844 5.23 1 73.88 89 ALA B CA 1
ATOM 2990 C C . ALA B 1 89 ? -17.625 15.734 5.195 1 73.88 89 ALA B C 1
ATOM 2992 O O . ALA B 1 89 ? -18.641 15.375 4.59 1 73.88 89 ALA B O 1
ATOM 2993 N N . ALA B 1 90 ? -17.484 16.828 5.871 1 67.25 90 ALA B N 1
ATOM 2994 C CA . ALA B 1 90 ? -18.656 17.719 5.887 1 67.25 90 ALA B CA 1
ATOM 2995 C C . ALA B 1 90 ? -18.984 18.203 4.48 1 67.25 90 ALA B C 1
ATOM 2997 O O . ALA B 1 90 ? -20.125 18.594 4.211 1 67.25 90 ALA B O 1
ATOM 2998 N N . CYS B 1 91 ? -18.078 18.078 3.633 1 62.56 91 CYS B N 1
ATOM 2999 C CA . CYS B 1 91 ? -18.281 18.641 2.303 1 62.56 91 CYS B CA 1
ATOM 3000 C C . CYS B 1 91 ? -18.578 17.531 1.288 1 62.56 91 CYS B C 1
ATOM 3002 O O . CYS B 1 91 ? -18.531 17.781 0.079 1 62.56 91 CYS B O 1
ATOM 3004 N N . LEU B 1 92 ? -18.719 16.359 1.745 1 64.31 92 LEU B N 1
ATOM 3005 C CA . LEU B 1 92 ? -18.953 15.258 0.821 1 64.31 92 LEU B CA 1
ATOM 3006 C C . LEU B 1 92 ? -20.141 15.547 -0.093 1 64.31 92 LEU B C 1
ATOM 3008 O O . LEU B 1 92 ? -20.141 15.148 -1.261 1 64.31 92 LEU B O 1
ATOM 3012 N N . THR B 1 93 ? -21 16.281 0.477 1 56.22 93 THR B N 1
ATOM 3013 C CA . THR B 1 93 ? -22.203 16.594 -0.3 1 56.22 93 THR B CA 1
ATOM 3014 C C . THR B 1 93 ? -21.859 17.516 -1.462 1 56.22 93 THR B C 1
ATOM 3016 O O . THR B 1 93 ? -22.609 17.609 -2.439 1 56.22 93 THR B O 1
ATOM 3019 N N . LYS B 1 94 ? -20.844 18.219 -1.317 1 56.56 94 LYS B N 1
ATOM 3020 C CA . LYS B 1 94 ? -20.5 19.172 -2.361 1 56.56 94 LYS B CA 1
ATOM 3021 C C . LYS B 1 94 ? -19.594 18.547 -3.41 1 56.56 94 LYS B C 1
ATOM 3023 O O . LYS B 1 94 ? -19.031 19.25 -4.258 1 56.56 94 LYS B O 1
ATOM 3028 N N . GLY B 1 95 ? -19.547 17.297 -3.422 1 55.44 95 GLY B N 1
ATOM 3029 C CA . GLY B 1 95 ? -18.719 16.625 -4.418 1 55.44 95 GLY B CA 1
ATOM 3030 C C . GLY B 1 95 ? -17.234 16.656 -4.086 1 55.44 95 GLY B C 1
ATOM 3031 O O . GLY B 1 95 ? -16.422 16.094 -4.824 1 55.44 95 GLY B O 1
ATOM 3032 N N . LEU B 1 96 ? -16.938 17.672 -3.221 1 56.47 96 LEU B N 1
ATOM 3033 C CA . LEU B 1 96 ? -15.516 17.875 -2.98 1 56.47 96 LEU B CA 1
ATOM 3034 C C . LEU B 1 96 ? -14.969 16.797 -2.049 1 56.47 96 LEU B C 1
ATOM 3036 O O . LEU B 1 96 ? -15.594 16.469 -1.038 1 56.47 96 LEU B O 1
ATOM 3040 N N . THR B 1 97 ? -13.805 15.859 -2.551 1 67.12 97 THR B N 1
ATOM 3041 C CA . THR B 1 97 ? -13.617 14.43 -2.299 1 67.12 97 THR B CA 1
ATOM 3042 C C . THR B 1 97 ? -12.352 14.188 -1.486 1 67.12 97 THR B C 1
ATOM 3044 O O . THR B 1 97 ? -11.812 13.078 -1.485 1 67.12 97 THR B O 1
ATOM 3047 N N . ASN B 1 98 ? -11.891 15.203 -0.595 1 80.5 98 ASN B N 1
ATOM 3048 C CA . ASN B 1 98 ? -10.688 14.891 0.17 1 80.5 98 ASN B CA 1
ATOM 3049 C C . ASN B 1 98 ? -11.023 14.367 1.562 1 80.5 98 ASN B C 1
ATOM 3051 O O . ASN B 1 98 ? -10.266 14.57 2.512 1 80.5 98 ASN B O 1
ATOM 3055 N N . ALA B 1 99 ? -12.188 13.711 1.603 1 90.19 99 ALA B N 1
ATOM 3056 C CA . ALA B 1 99 ? -12.57 13.203 2.918 1 90.19 99 ALA B CA 1
ATOM 3057 C C . ALA B 1 99 ? -11.711 12 3.309 1 90.19 99 ALA B C 1
ATOM 3059 O O . ALA B 1 99 ? -11.562 11.062 2.527 1 90.19 99 ALA B O 1
ATOM 3060 N N . MET B 1 100 ? -11.172 12.125 4.523 1 94.81 100 MET B N 1
ATOM 3061 C CA . MET B 1 100 ? -10.336 11.031 5.016 1 94.81 100 MET B CA 1
ATOM 3062 C C . MET B 1 100 ? -10.414 10.93 6.535 1 94.81 100 MET B C 1
ATOM 3064 O O . MET B 1 100 ? -10.844 11.867 7.207 1 94.81 100 MET B O 1
ATOM 3068 N N . ALA B 1 101 ? -10.117 9.789 7.051 1 95.62 101 ALA B N 1
ATOM 3069 C CA . ALA B 1 101 ? -9.883 9.578 8.477 1 95.62 101 ALA B CA 1
ATOM 3070 C C . ALA B 1 101 ? -8.383 9.594 8.789 1 95.62 101 ALA B C 1
ATOM 3072 O O . ALA B 1 101 ? -7.602 8.898 8.133 1 95.62 101 ALA B O 1
ATOM 3073 N N . CYS B 1 102 ? -7.996 10.383 9.758 1 97.06 102 CYS B N 1
ATOM 3074 C CA . CYS B 1 102 ? -6.562 10.438 10.016 1 97.06 102 CYS B CA 1
ATOM 3075 C C . CYS B 1 102 ? -6.281 10.586 11.508 1 97.06 102 CYS B C 1
ATOM 3077 O O . CYS B 1 102 ? -7.145 11.031 12.266 1 97.06 102 CYS B O 1
ATOM 3079 N N . LEU B 1 103 ? -5.137 10.18 11.922 1 96.69 103 LEU B N 1
ATOM 3080 C CA . LEU B 1 103 ? -4.648 10.281 13.289 1 96.69 103 LEU B CA 1
ATOM 3081 C C . LEU B 1 103 ? -3.125 10.344 13.32 1 96.69 103 LEU B C 1
ATOM 3083 O O . LEU B 1 103 ? -2.463 9.969 12.352 1 96.69 103 LEU B O 1
ATOM 3087 N N . ALA B 1 104 ? -2.633 10.836 14.406 1 96.94 104 ALA B N 1
ATOM 3088 C CA . ALA B 1 104 ? -1.194 10.852 14.656 1 96.94 104 ALA B CA 1
ATOM 3089 C C . ALA B 1 104 ? -0.894 10.609 16.141 1 96.94 104 ALA B C 1
ATOM 3091 O O . ALA B 1 104 ? -1.65 11.039 17.016 1 96.94 104 ALA B O 1
ATOM 3092 N N . LEU B 1 105 ? 0.143 9.891 16.391 1 95.31 105 LEU B N 1
ATOM 3093 C CA . LEU B 1 105 ? 0.624 9.609 17.734 1 95.31 105 LEU B CA 1
ATOM 3094 C C . LEU B 1 105 ? 2.074 10.047 17.891 1 95.31 105 LEU B C 1
ATOM 3096 O O . LEU B 1 105 ? 2.887 9.875 16.984 1 95.31 105 LEU B O 1
ATOM 3100 N N . ALA B 1 106 ? 2.355 10.57 18.969 1 94.88 106 ALA B N 1
ATOM 3101 C CA . ALA B 1 106 ? 3.701 10.906 19.422 1 94.88 106 ALA B CA 1
ATOM 3102 C C . ALA B 1 106 ? 3.836 10.719 20.938 1 94.88 106 ALA B C 1
ATOM 3104 O O . ALA B 1 106 ? 2.834 10.633 21.656 1 94.88 106 ALA B O 1
ATOM 3105 N N . PRO B 1 107 ? 5.082 10.586 21.422 1 92.75 107 PRO B N 1
ATOM 3106 C CA . PRO B 1 107 ? 5.223 10.438 22.875 1 92.75 107 PRO B CA 1
ATOM 3107 C C . PRO B 1 107 ? 4.527 11.555 23.656 1 92.75 107 PRO B C 1
ATOM 3109 O O . PRO B 1 107 ? 4.535 12.711 23.219 1 92.75 107 PRO B O 1
ATOM 3112 N N . ILE B 1 108 ? 3.986 11.203 24.828 1 90.25 108 ILE B N 1
ATOM 3113 C CA . ILE B 1 108 ? 3.221 12.125 25.656 1 90.25 108 ILE B CA 1
ATOM 3114 C C . ILE B 1 108 ? 4.043 13.383 25.922 1 90.25 108 ILE B C 1
ATOM 3116 O O . ILE B 1 108 ? 5.227 13.297 26.25 1 90.25 108 ILE B O 1
ATOM 3120 N N . GLY B 1 109 ? 3.428 14.516 25.672 1 91.56 109 GLY B N 1
ATOM 3121 C CA . GLY B 1 109 ? 4.066 15.797 25.953 1 91.56 109 GLY B CA 1
ATOM 3122 C C . GLY B 1 109 ? 4.855 16.328 24.766 1 91.56 109 GLY B C 1
ATOM 3123 O O . GLY B 1 109 ? 5.395 17.438 24.828 1 91.56 109 GLY B O 1
ATOM 3124 N N . SER B 1 110 ? 4.855 15.617 23.688 1 95 110 SER B N 1
ATOM 3125 C CA . SER B 1 110 ? 5.723 16.016 22.594 1 95 110 SER B CA 1
ATOM 3126 C C . SER B 1 110 ? 4.957 16.844 21.562 1 95 110 SER B C 1
ATOM 3128 O O . SER B 1 110 ? 5.559 17.484 20.703 1 95 110 SER B O 1
ATOM 3130 N N . LEU B 1 111 ? 3.674 16.844 21.578 1 95.38 111 LEU B N 1
ATOM 3131 C CA . LEU B 1 111 ? 2.887 17.656 20.656 1 95.38 111 LEU B CA 1
ATOM 3132 C C . LEU B 1 111 ? 2.504 18.984 21.297 1 95.38 111 LEU B C 1
ATOM 3134 O O . LEU B 1 111 ? 2.174 19.031 22.484 1 95.38 111 LEU B O 1
ATOM 3138 N N . PHE B 1 112 ? 2.613 20 20.5 1 95.88 112 PHE B N 1
ATOM 3139 C CA . PHE B 1 112 ? 2.109 21.281 20.938 1 95.88 112 PHE B CA 1
ATOM 3140 C C . PHE B 1 112 ? 0.645 21.188 21.344 1 95.88 112 PHE B C 1
ATOM 3142 O O . PHE B 1 112 ? -0.148 20.516 20.672 1 95.88 112 PHE B O 1
ATOM 3149 N N . ASP B 1 113 ? 0.311 21.797 22.438 1 92.56 113 ASP B N 1
ATOM 3150 C CA . ASP B 1 113 ? -1.071 21.859 22.906 1 92.56 113 ASP B CA 1
ATOM 3151 C C . ASP B 1 113 ? -1.693 23.219 22.609 1 92.56 113 ASP B C 1
ATOM 3153 O O . ASP B 1 113 ? -1.349 24.219 23.25 1 92.56 113 ASP B O 1
ATOM 3157 N N . PRO B 1 114 ? -2.639 23.25 21.688 1 93.56 114 PRO B N 1
ATOM 3158 C CA . PRO B 1 114 ? -3.238 24.547 21.328 1 93.56 114 PRO B CA 1
ATOM 3159 C C . PRO B 1 114 ? -4.223 25.047 22.375 1 93.56 114 PRO B C 1
ATOM 3161 O O . PRO B 1 114 ? -4.723 26.172 22.266 1 93.56 114 PRO B O 1
ATOM 3164 N N . GLY B 1 115 ? -4.512 24.234 23.375 1 90.19 115 GLY B N 1
ATOM 3165 C CA . GLY B 1 115 ? -5.441 24.656 24.422 1 90.19 115 GLY B CA 1
ATOM 3166 C C . GLY B 1 115 ? -6.812 25.016 23.875 1 90.19 115 GLY B C 1
ATOM 3167 O O . GLY B 1 115 ? -7.438 24.219 23.172 1 90.19 115 GLY B O 1
ATOM 3168 N N . PRO B 1 116 ? -7.234 26.25 24.203 1 90.69 116 PRO B N 1
ATOM 3169 C CA . PRO B 1 116 ? -8.586 26.625 23.781 1 90.69 116 PRO B CA 1
ATOM 3170 C C . PRO B 1 116 ? -8.625 27.141 22.344 1 90.69 116 PRO B C 1
ATOM 3172 O O . PRO B 1 116 ? -9.695 27.484 21.828 1 90.69 116 PRO B O 1
ATOM 3175 N N . ALA B 1 117 ? -7.461 27.234 21.734 1 92.94 117 ALA B N 1
ATOM 3176 C CA . ALA B 1 117 ? -7.434 27.734 20.359 1 92.94 117 ALA B CA 1
ATOM 3177 C C . ALA B 1 117 ? -7.992 26.703 19.375 1 92.94 117 ALA B C 1
ATOM 3179 O O . ALA B 1 117 ? -7.609 25.531 19.422 1 92.94 117 ALA B O 1
ATOM 3180 N N . PHE B 1 118 ? -8.805 27.172 18.469 1 92.19 118 PHE B N 1
ATOM 3181 C CA . PHE B 1 118 ? -9.414 26.281 17.484 1 92.19 118 PHE B CA 1
ATOM 3182 C C . PHE B 1 118 ? -8.719 26.406 16.141 1 92.19 118 PHE B C 1
ATOM 3184 O O . PHE B 1 118 ? -8.727 25.469 15.344 1 92.19 118 PHE B O 1
ATOM 3191 N N . TYR B 1 119 ? -8.094 27.562 15.914 1 95.62 119 TYR B N 1
ATOM 3192 C CA . TYR B 1 119 ? -7.582 27.828 14.57 1 95.62 119 TYR B CA 1
ATOM 3193 C C . TYR B 1 119 ? -6.102 28.172 14.617 1 95.62 119 TYR B C 1
ATOM 3195 O O . TYR B 1 119 ? -5.613 28.719 15.609 1 95.62 119 TYR B O 1
ATOM 3203 N N . MET B 1 120 ? -5.496 27.797 13.562 1 96.38 120 MET B N 1
ATOM 3204 C CA . MET B 1 120 ? -4.102 28.156 13.344 1 96.38 120 MET B CA 1
ATOM 3205 C C . MET B 1 120 ? -3.857 28.547 11.891 1 96.38 120 MET B C 1
ATOM 3207 O O . MET B 1 120 ? -4.426 27.938 10.984 1 96.38 120 MET B O 1
ATOM 3211 N N . GLU B 1 121 ? -3.072 29.578 11.695 1 98.5 121 GLU B N 1
ATOM 3212 C CA . GLU B 1 121 ? -2.592 29.922 10.359 1 98.5 121 GLU B CA 1
ATOM 3213 C C . GLU B 1 121 ? -1.377 29.078 9.977 1 98.5 121 GLU B C 1
ATOM 3215 O O . GLU B 1 121 ? -0.489 28.844 10.805 1 98.5 121 GLU B O 1
ATOM 3220 N N . LYS B 1 122 ? -1.357 28.609 8.766 1 98.62 122 LYS B N 1
ATOM 3221 C CA . LYS B 1 122 ? -0.334 27.656 8.328 1 98.62 122 LYS B CA 1
ATOM 3222 C C . LYS B 1 122 ? 0.349 28.125 7.051 1 98.62 122 LYS B C 1
ATOM 3224 O O . LYS B 1 122 ? -0.292 28.734 6.184 1 98.62 122 LYS B O 1
ATOM 3229 N N . LEU B 1 123 ? 1.558 27.906 6.941 1 98.88 123 LEU B N 1
ATOM 3230 C CA . LEU B 1 123 ? 2.375 28 5.734 1 98.88 123 LEU B CA 1
ATOM 3231 C C . LEU B 1 123 ? 3.201 26.719 5.555 1 98.88 123 LEU B C 1
ATOM 3233 O O . LEU B 1 123 ? 4.113 26.453 6.34 1 98.88 123 LEU B O 1
ATOM 3237 N N . VAL B 1 124 ? 2.857 25.938 4.551 1 98.81 124 VAL B N 1
ATOM 3238 C CA . VAL B 1 124 ? 3.496 24.641 4.309 1 98.81 124 VAL B CA 1
ATOM 3239 C C . VAL B 1 124 ? 4.113 24.625 2.912 1 98.81 124 VAL B C 1
ATOM 3241 O O . VAL B 1 124 ? 3.533 25.156 1.962 1 98.81 124 VAL B O 1
ATOM 3244 N N . ALA B 1 125 ? 5.234 24.078 2.76 1 98.62 125 ALA B N 1
ATOM 3245 C CA . ALA B 1 125 ? 5.969 24 1.499 1 98.62 125 ALA B CA 1
ATOM 3246 C C . ALA B 1 125 ? 6.922 22.812 1.492 1 98.62 125 ALA B C 1
ATOM 3248 O O . ALA B 1 125 ? 7.078 22.125 2.508 1 98.62 125 ALA B O 1
ATOM 3249 N N . PRO B 1 126 ? 7.504 22.5 0.363 1 97.19 126 PRO B N 1
ATOM 3250 C CA . PRO B 1 126 ? 8.445 21.391 0.287 1 97.19 126 PRO B CA 1
ATOM 3251 C C . PRO B 1 126 ? 9.734 21.641 1.068 1 97.19 126 PRO B C 1
ATOM 3253 O O . PRO B 1 126 ? 9.961 22.766 1.531 1 97.19 126 PRO B O 1
ATOM 3256 N N . PRO B 1 127 ? 10.531 20.609 1.234 1 95 127 PRO B N 1
ATOM 3257 C CA . PRO B 1 127 ? 11.75 20.719 2.039 1 95 127 PRO B CA 1
ATOM 3258 C C . PRO B 1 127 ? 12.742 21.734 1.472 1 95 127 PRO B C 1
ATOM 3260 O O . PRO B 1 127 ? 13.508 22.344 2.225 1 95 127 PRO B O 1
ATOM 3263 N N . GLN B 1 128 ? 12.719 22.016 0.265 1 95.25 128 GLN B N 1
ATOM 3264 C CA . GLN B 1 128 ? 13.633 22.953 -0.385 1 95.25 128 GLN B CA 1
ATOM 3265 C C . GLN B 1 128 ? 13.445 24.359 0.158 1 95.25 128 GLN B C 1
ATOM 3267 O O . GLN B 1 128 ? 14.359 25.188 0.066 1 95.25 128 GLN B O 1
ATOM 3272 N N . ALA B 1 129 ? 12.328 24.609 0.724 1 97.31 129 ALA B N 1
ATOM 3273 C CA . ALA B 1 129 ? 11.992 25.953 1.165 1 97.31 129 ALA B CA 1
ATOM 3274 C C . ALA B 1 129 ? 12.375 26.156 2.627 1 97.31 129 ALA B C 1
ATOM 3276 O O . ALA B 1 129 ? 12.227 27.266 3.162 1 97.31 129 ALA B O 1
ATOM 3277 N N . ALA B 1 130 ? 12.922 25.172 3.225 1 95.62 130 ALA B N 1
ATOM 3278 C CA . ALA B 1 130 ? 13.234 25.234 4.648 1 95.62 130 ALA B CA 1
ATOM 3279 C C . ALA B 1 130 ? 14.211 26.375 4.938 1 95.62 130 ALA B C 1
ATOM 3281 O O . ALA B 1 130 ? 15.25 26.484 4.289 1 95.62 130 ALA B O 1
ATOM 3282 N N . GLY B 1 131 ? 13.789 27.203 5.832 1 95.44 131 GLY B N 1
ATOM 3283 C CA . GLY B 1 131 ? 14.672 28.266 6.262 1 95.44 131 GLY B CA 1
ATOM 3284 C C . GLY B 1 131 ? 14.625 29.484 5.344 1 95.44 131 GLY B C 1
ATOM 3285 O O . GLY B 1 131 ? 15.281 30.484 5.613 1 95.44 131 GLY B O 1
ATOM 3286 N N . HIS B 1 132 ? 13.773 29.453 4.375 1 97.06 132 HIS B N 1
ATOM 3287 C CA . HIS B 1 132 ? 13.844 30.516 3.3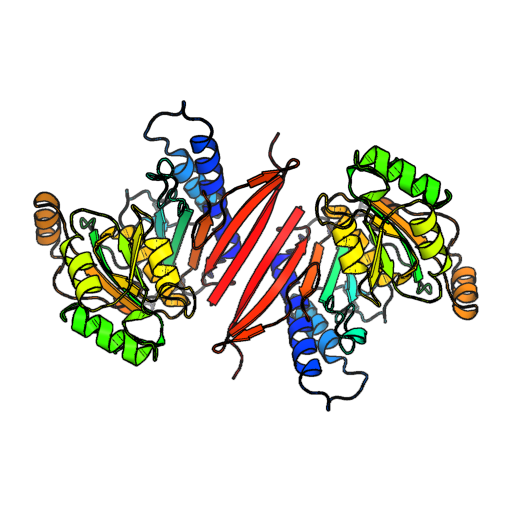79 1 97.06 132 HIS B CA 1
ATOM 3288 C C . HIS B 1 132 ? 12.531 31.281 3.311 1 97.06 132 HIS B C 1
ATOM 3290 O O . HIS B 1 132 ? 12.422 32.281 2.574 1 97.06 132 HIS B O 1
ATOM 3296 N N . LEU B 1 133 ? 11.586 30.828 4.027 1 97.81 133 LEU B N 1
ATOM 3297 C CA . LEU B 1 133 ? 10.281 31.484 3.984 1 97.81 133 LEU B CA 1
ATOM 3298 C C . LEU B 1 133 ? 10.023 32.25 5.273 1 97.81 133 LEU B C 1
ATOM 3300 O O . LEU B 1 133 ? 10.203 31.734 6.371 1 97.81 133 LEU B O 1
ATOM 3304 N N . ASP B 1 134 ? 9.68 33.5 5.094 1 97.88 134 ASP B N 1
ATOM 3305 C CA . ASP B 1 134 ? 9.18 34.312 6.188 1 97.88 134 ASP B CA 1
ATOM 3306 C C . ASP B 1 134 ? 7.656 34.406 6.16 1 97.88 134 ASP B C 1
ATOM 3308 O O . ASP B 1 134 ? 7.078 35.062 5.301 1 97.88 134 ASP B O 1
ATOM 3312 N N . PRO B 1 135 ? 7.07 33.75 7.117 1 97.81 135 PRO B N 1
ATOM 3313 C CA . PRO B 1 135 ? 5.609 33.719 7.062 1 97.81 135 PRO B CA 1
ATOM 3314 C C . PRO B 1 135 ? 4.973 35.094 7.348 1 97.81 135 PRO B C 1
ATOM 3316 O O . PRO B 1 135 ? 3.781 35.281 7.102 1 97.81 135 PRO B O 1
ATOM 3319 N N . THR B 1 136 ? 5.711 36 7.848 1 97.5 136 THR B N 1
ATOM 3320 C CA . THR B 1 136 ? 5.184 37.344 8.172 1 97.5 136 THR B CA 1
ATOM 3321 C C . THR B 1 136 ? 5.301 38.281 6.98 1 97.5 136 THR B C 1
ATOM 3323 O O . THR B 1 136 ? 4.699 39.344 6.969 1 97.5 136 THR B O 1
ATOM 3326 N N . ALA B 1 137 ? 6.043 37.906 5.988 1 98 137 ALA B N 1
ATOM 3327 C CA . ALA B 1 137 ? 6.223 38.75 4.801 1 98 137 ALA B CA 1
ATOM 3328 C C . ALA B 1 137 ? 4.941 38.812 3.977 1 98 137 ALA B C 1
ATOM 3330 O O . ALA B 1 137 ? 4.082 37.938 4.082 1 98 137 ALA B O 1
ATOM 3331 N N . PRO B 1 138 ? 4.82 39.906 3.188 1 98.12 138 PRO B N 1
ATOM 3332 C CA . PRO B 1 138 ? 3.689 39.938 2.256 1 98.12 138 PRO B CA 1
ATOM 3333 C C . PRO B 1 138 ? 3.637 38.719 1.344 1 98.12 138 PRO B C 1
ATOM 3335 O O . PRO B 1 138 ? 4.676 38.125 1.021 1 98.12 138 PRO B O 1
ATOM 3338 N N . VAL B 1 139 ? 2.449 38.375 0.921 1 98.5 139 VAL B N 1
ATOM 3339 C CA . VAL B 1 139 ? 2.207 37.156 0.145 1 98.5 139 VAL B CA 1
ATOM 3340 C C . VAL B 1 139 ? 3.102 37.156 -1.093 1 98.5 139 VAL B C 1
ATOM 3342 O O . VAL B 1 139 ? 3.709 36.125 -1.419 1 98.5 139 VAL B O 1
ATOM 3345 N N . ALA B 1 140 ? 3.207 38.25 -1.769 1 98.38 140 ALA B N 1
ATOM 3346 C CA . ALA B 1 140 ? 4.016 38.344 -2.982 1 98.38 140 ALA B CA 1
ATOM 3347 C C . ALA B 1 140 ? 5.469 38 -2.701 1 98.38 140 ALA B C 1
ATOM 3349 O O . ALA B 1 140 ? 6.113 37.312 -3.5 1 98.38 140 ALA B O 1
ATOM 3350 N N . GLU B 1 141 ? 5.957 38.438 -1.597 1 98.38 141 GLU B N 1
ATOM 3351 C CA . GLU B 1 141 ? 7.336 38.156 -1.215 1 98.38 141 GLU B CA 1
ATOM 3352 C C . GLU B 1 141 ? 7.516 36.688 -0.851 1 98.38 141 GLU B C 1
ATOM 3354 O O . GLU B 1 141 ? 8.523 36.062 -1.198 1 98.38 141 GLU B O 1
ATOM 3359 N N . ARG B 1 142 ? 6.574 36.062 -0.122 1 98.62 142 ARG B N 1
ATOM 3360 C CA . ARG B 1 142 ? 6.598 34.656 0.2 1 98.62 142 ARG B CA 1
ATOM 3361 C C . ARG B 1 142 ? 6.652 33.812 -1.066 1 98.62 142 ARG B C 1
ATOM 3363 O O . ARG B 1 142 ? 7.445 32.844 -1.158 1 98.62 142 ARG B O 1
ATOM 3370 N N . LEU B 1 143 ? 5.863 34.188 -2.025 1 98.69 143 LEU B N 1
ATOM 3371 C CA . LEU B 1 143 ? 5.762 33.406 -3.266 1 98.69 143 LEU B CA 1
ATOM 3372 C C . LEU B 1 143 ? 7.023 33.594 -4.109 1 98.69 143 LEU B C 1
ATOM 3374 O O . LEU B 1 143 ? 7.453 32.625 -4.773 1 98.69 143 LEU B O 1
ATOM 3378 N N . THR B 1 144 ? 7.59 34.781 -4.059 1 98.62 144 THR B N 1
ATOM 3379 C CA . THR B 1 144 ? 8.852 35 -4.754 1 98.62 144 THR B CA 1
ATOM 3380 C C . THR B 1 144 ? 9.953 34.125 -4.164 1 98.62 144 THR B C 1
ATOM 3382 O O . THR B 1 144 ? 10.703 33.5 -4.898 1 98.62 144 THR B O 1
ATOM 3385 N N . ALA B 1 145 ? 10.031 34.125 -2.854 1 98.5 145 ALA B N 1
ATOM 3386 C CA . ALA B 1 145 ? 11.016 33.281 -2.176 1 98.5 145 ALA B CA 1
ATOM 3387 C C . ALA B 1 145 ? 10.797 31.797 -2.508 1 98.5 145 ALA B C 1
ATOM 3389 O O . ALA B 1 145 ? 11.758 31.078 -2.779 1 98.5 145 ALA B O 1
ATOM 3390 N N . LEU B 1 146 ? 9.547 31.375 -2.484 1 98.5 146 LEU B N 1
ATOM 3391 C CA . LEU B 1 146 ? 9.211 29.984 -2.795 1 98.5 146 LEU B CA 1
ATOM 3392 C C . LEU B 1 146 ? 9.602 29.641 -4.227 1 98.5 146 LEU B C 1
ATOM 3394 O O . LEU B 1 146 ? 10.18 28.578 -4.48 1 98.5 146 LEU B O 1
ATOM 3398 N N . ALA B 1 147 ? 9.266 30.484 -5.141 1 98.5 147 ALA B N 1
ATOM 3399 C CA . ALA B 1 147 ? 9.625 30.281 -6.543 1 98.5 147 ALA B CA 1
ATOM 3400 C C . ALA B 1 147 ? 11.125 30.078 -6.707 1 98.5 147 ALA B C 1
ATOM 3402 O O . ALA B 1 147 ? 11.562 29.203 -7.449 1 98.5 147 ALA B O 1
ATOM 3403 N N . HIS B 1 148 ? 11.859 30.891 -5.961 1 98.12 148 HIS B N 1
ATOM 3404 C CA . HIS B 1 148 ? 13.32 30.781 -6.004 1 98.12 148 HIS B CA 1
ATOM 3405 C C . HIS B 1 148 ? 13.789 29.453 -5.438 1 98.12 148 HIS B C 1
ATOM 3407 O O . HIS B 1 148 ? 14.633 28.781 -6.035 1 98.12 148 HIS B O 1
ATOM 3413 N N . CYS B 1 149 ? 13.25 29.078 -4.309 1 97.31 149 CYS B N 1
ATOM 3414 C CA . CYS B 1 149 ? 13.633 27.844 -3.643 1 97.31 149 CYS B CA 1
ATOM 3415 C C . CYS B 1 149 ? 13.336 26.625 -4.527 1 97.31 149 CYS B C 1
ATOM 3417 O O . CYS B 1 149 ? 14.094 25.656 -4.527 1 97.31 149 CYS B O 1
ATOM 3419 N N . LEU B 1 150 ? 12.258 26.656 -5.262 1 97.06 150 LEU B N 1
ATOM 3420 C CA . LEU B 1 150 ? 11.805 25.516 -6.047 1 97.06 150 LEU B CA 1
ATOM 3421 C C . LEU B 1 150 ? 12.305 25.609 -7.484 1 97.06 150 LEU B C 1
ATOM 3423 O O . LEU B 1 150 ? 12.062 24.703 -8.289 1 97.06 150 LEU B O 1
ATOM 3427 N N . ASP B 1 151 ? 12.969 26.656 -7.801 1 96.62 151 ASP B N 1
ATOM 3428 C CA . ASP B 1 151 ? 13.391 26.922 -9.172 1 96.62 151 ASP B CA 1
ATOM 3429 C C . ASP B 1 151 ? 12.219 26.797 -10.141 1 96.62 151 ASP B C 1
ATOM 3431 O O . ASP B 1 151 ? 12.297 26.062 -11.125 1 96.62 151 ASP B O 1
ATOM 3435 N N . LYS B 1 152 ? 11.164 27.422 -9.828 1 96.31 152 LYS B N 1
ATOM 3436 C CA . LYS B 1 152 ? 9.906 27.453 -10.57 1 96.31 152 LYS B CA 1
ATOM 3437 C C . LYS B 1 152 ? 9.383 28.875 -10.711 1 96.31 152 LYS B C 1
ATOM 3439 O O . LYS B 1 152 ? 9.375 29.641 -9.742 1 96.31 152 LYS B O 1
ATOM 3444 N N . PRO B 1 153 ? 8.992 29.234 -11.945 1 97.75 153 PRO B N 1
ATOM 3445 C CA . PRO B 1 153 ? 8.383 30.562 -12.062 1 97.75 153 PRO B CA 1
ATOM 3446 C C . PRO B 1 153 ? 7.109 30.703 -11.234 1 97.75 153 PRO B C 1
ATOM 3448 O O . PRO B 1 153 ? 6.383 29.734 -11.039 1 97.75 153 PRO B O 1
ATOM 3451 N N . ILE B 1 154 ? 6.805 31.875 -10.812 1 98.19 154 ILE B N 1
ATOM 3452 C CA . ILE B 1 154 ? 5.699 32.156 -9.898 1 98.19 154 ILE B CA 1
ATOM 3453 C C . ILE B 1 154 ? 4.383 31.703 -10.523 1 98.19 154 ILE B C 1
ATOM 3455 O O . ILE B 1 154 ? 3.5 31.188 -9.836 1 98.19 154 ILE B O 1
ATOM 3459 N N . ASN B 1 155 ? 4.293 31.812 -11.859 1 98 155 ASN B N 1
ATOM 3460 C CA . ASN B 1 155 ? 3.035 31.5 -12.531 1 98 155 ASN B CA 1
ATOM 3461 C C . ASN B 1 155 ? 2.811 29.984 -12.617 1 98 155 ASN B C 1
ATOM 3463 O O . ASN B 1 155 ? 1.746 29.547 -13.047 1 98 155 ASN B O 1
ATOM 3467 N N . GLN B 1 156 ? 3.789 29.219 -12.188 1 97.88 156 GLN B N 1
ATOM 3468 C CA . GLN B 1 156 ? 3.66 27.766 -12.156 1 97.88 156 GLN B CA 1
ATOM 3469 C C . GLN B 1 156 ? 3.479 27.25 -10.727 1 97.88 156 GLN B C 1
ATOM 3471 O O . GLN B 1 156 ? 3.344 26.047 -10.508 1 97.88 156 GLN B O 1
ATOM 3476 N N . LEU B 1 157 ? 3.498 28.188 -9.82 1 98.44 157 LEU B N 1
ATOM 3477 C CA . LEU B 1 157 ? 3.227 27.812 -8.438 1 98.44 157 LEU B CA 1
ATOM 3478 C C . LEU B 1 157 ? 1.732 27.594 -8.211 1 98.44 157 LEU B C 1
ATOM 3480 O O . LEU B 1 157 ? 0.912 28.375 -8.719 1 98.44 157 LEU B O 1
ATOM 3484 N N . THR B 1 158 ? 1.422 26.562 -7.535 1 98.62 158 THR B N 1
ATOM 3485 C CA . THR B 1 158 ? 0.048 26.297 -7.125 1 98.62 158 THR B CA 1
ATOM 3486 C C . THR B 1 158 ? -0.073 26.312 -5.602 1 98.62 158 THR B C 1
ATOM 3488 O O . THR B 1 158 ? 0.606 25.547 -4.918 1 98.62 158 THR B O 1
ATOM 3491 N N . VAL B 1 159 ? -0.976 27.156 -5.121 1 98.75 159 VAL B N 1
ATOM 3492 C CA . VAL B 1 159 ? -1.15 27.312 -3.68 1 98.75 159 VAL B CA 1
ATOM 3493 C C . VAL B 1 159 ? -2.51 26.75 -3.264 1 98.75 159 VAL B C 1
ATOM 3495 O O . VAL B 1 159 ? -3.541 27.125 -3.828 1 98.75 159 VAL B O 1
ATOM 3498 N N . TYR B 1 160 ? -2.506 25.844 -2.295 1 97.94 160 TYR B N 1
ATOM 3499 C CA . TYR B 1 160 ? -3.723 25.297 -1.697 1 97.94 160 TYR B CA 1
ATOM 3500 C C . TYR B 1 160 ? -4.27 26.25 -0.634 1 97.94 160 TYR B C 1
ATOM 3502 O O . TYR B 1 160 ? -3.559 26.609 0.304 1 97.94 160 TYR B O 1
ATOM 3510 N N . VAL B 1 161 ? -5.547 26.656 -0.758 1 98.06 161 VAL B N 1
ATOM 3511 C CA . VAL B 1 161 ? -6.199 27.547 0.202 1 98.06 161 VAL B CA 1
ATOM 3512 C C . VAL B 1 161 ? -7.605 27.031 0.498 1 98.06 161 VAL B C 1
ATOM 3514 O O . VAL B 1 161 ? -8.32 26.609 -0.411 1 98.06 161 VAL B O 1
ATOM 3517 N N . LEU B 1 162 ? -7.996 27.016 1.773 1 95.12 162 LEU B N 1
ATOM 3518 C CA . LEU B 1 162 ? -9.383 26.703 2.109 1 95.12 162 LEU B CA 1
ATOM 3519 C C . LEU B 1 162 ? -10.32 27.797 1.6 1 95.12 162 LEU B C 1
ATOM 3521 O O . LEU B 1 162 ? -10.062 28.984 1.799 1 95.12 162 LEU B O 1
ATOM 3525 N N . GLU B 1 163 ? -11.336 27.359 0.97 1 94.44 163 GLU B N 1
ATOM 3526 C CA . GLU B 1 163 ? -12.344 28.281 0.477 1 94.44 163 GLU B CA 1
ATOM 3527 C C . GLU B 1 163 ? -13.242 28.781 1.608 1 94.44 163 GLU B C 1
ATOM 3529 O O . GLU B 1 163 ? -14.32 28.219 1.836 1 94.44 163 GLU B O 1
ATOM 3534 N N . LYS B 1 164 ? -12.859 29.797 2.271 1 94.94 164 LYS B N 1
ATOM 3535 C CA . LYS B 1 164 ? -13.547 30.438 3.381 1 94.94 164 LYS B CA 1
ATOM 3536 C C . LYS B 1 164 ? -13.555 31.953 3.217 1 94.94 164 LYS B C 1
ATOM 3538 O O . LYS B 1 164 ? -12.633 32.531 2.629 1 94.94 164 LYS B O 1
ATOM 3543 N N . PRO B 1 165 ? -14.539 32.625 3.75 1 96.25 165 PRO B N 1
ATOM 3544 C CA . PRO B 1 165 ? -14.555 34.094 3.662 1 96.25 165 PRO B CA 1
ATOM 3545 C C . PRO B 1 165 ? -13.289 34.719 4.227 1 96.25 165 PRO B C 1
ATOM 3547 O O . PRO B 1 165 ? -12.805 35.719 3.684 1 96.25 165 PRO B O 1
ATOM 3550 N N . ARG B 1 166 ? -12.742 34.156 5.211 1 96.69 166 ARG B N 1
ATOM 3551 C CA . ARG B 1 166 ? -11.57 34.719 5.871 1 96.69 166 ARG B CA 1
ATOM 3552 C C . ARG B 1 166 ? -10.359 34.688 4.949 1 96.69 166 ARG B C 1
ATOM 3554 O O . ARG B 1 166 ? -9.344 35.344 5.223 1 96.69 166 ARG B O 1
ATOM 3561 N N . HIS B 1 167 ? -10.43 33.969 3.814 1 98.19 167 HIS B N 1
ATOM 3562 C CA . HIS B 1 167 ? -9.266 33.812 2.959 1 98.19 167 HIS B CA 1
ATOM 3563 C C . HIS B 1 167 ? -9.398 34.625 1.676 1 98.19 167 HIS B C 1
ATOM 3565 O O . HIS B 1 167 ? -8.586 34.469 0.756 1 98.19 167 HIS B O 1
ATOM 3571 N N . ARG B 1 168 ? -10.344 35.5 1.564 1 98.06 168 ARG B N 1
ATOM 3572 C CA . ARG B 1 168 ? -10.578 36.25 0.346 1 98.06 168 ARG B CA 1
ATOM 3573 C C . ARG B 1 168 ? -9.367 37.125 -0.008 1 98.06 168 ARG B C 1
ATOM 3575 O O . ARG B 1 168 ? -8.891 37.094 -1.146 1 98.06 168 ARG B O 1
ATOM 3582 N N . ASN B 1 169 ? -8.898 37.875 0.956 1 98.19 169 ASN B N 1
ATOM 3583 C CA . ASN B 1 169 ? -7.75 38.719 0.714 1 98.19 169 ASN B CA 1
ATOM 3584 C C . ASN B 1 169 ? -6.508 37.906 0.357 1 98.19 169 ASN B C 1
ATOM 3586 O O . ASN B 1 169 ? -5.703 38.344 -0.476 1 98.19 169 ASN B O 1
ATOM 3590 N N . LEU B 1 170 ? -6.332 36.781 1.042 1 98.56 170 LEU B N 1
ATOM 3591 C CA . LEU B 1 170 ? -5.207 35.906 0.748 1 98.56 170 LEU B CA 1
ATOM 3592 C C . LEU B 1 170 ? -5.254 35.438 -0.7 1 98.56 170 LEU B C 1
ATOM 3594 O O . LEU B 1 170 ? -4.25 35.5 -1.412 1 98.56 170 LEU B O 1
ATOM 3598 N N . VAL B 1 171 ? -6.406 35 -1.145 1 98.75 171 VAL B N 1
ATOM 3599 C CA . VAL B 1 171 ? -6.609 34.5 -2.506 1 98.75 171 VAL B CA 1
ATOM 3600 C C . VAL B 1 171 ? -6.285 35.594 -3.504 1 98.75 171 VAL B C 1
ATOM 3602 O O . VAL B 1 171 ? -5.559 35.375 -4.477 1 98.75 171 VAL B O 1
ATOM 3605 N N . GLU B 1 172 ? -6.793 36.781 -3.26 1 98.56 172 GLU B N 1
ATOM 3606 C CA . GLU B 1 172 ? -6.543 37.938 -4.137 1 98.56 172 GLU B CA 1
ATOM 3607 C C . GLU B 1 172 ? -5.055 38.25 -4.219 1 98.56 172 GLU B C 1
ATOM 3609 O O . GLU B 1 172 ? -4.535 38.531 -5.297 1 98.56 172 GLU B O 1
ATOM 3614 N N . ALA B 1 173 ? -4.418 38.25 -3.119 1 98.69 173 ALA B N 1
ATOM 3615 C CA . ALA B 1 173 ? -2.99 38.562 -3.066 1 98.69 173 ALA B CA 1
ATOM 3616 C C . ALA B 1 173 ? -2.182 37.531 -3.852 1 98.69 173 ALA B C 1
ATOM 3618 O O . ALA B 1 173 ? -1.219 37.875 -4.535 1 98.69 173 ALA B O 1
ATOM 3619 N N . ILE B 1 174 ? -2.49 36.219 -3.732 1 98.81 174 ILE B N 1
ATOM 3620 C CA . ILE B 1 174 ? -1.808 35.156 -4.457 1 98.81 174 ILE B CA 1
ATOM 3621 C C . ILE B 1 174 ? -1.978 35.375 -5.961 1 98.81 174 ILE B C 1
ATOM 3623 O O . ILE B 1 174 ? -1.004 35.312 -6.715 1 98.81 174 ILE B O 1
ATOM 3627 N N . GLN B 1 175 ? -3.203 35.625 -6.328 1 98.44 175 GLN B N 1
ATOM 3628 C CA . GLN B 1 175 ? -3.504 35.844 -7.738 1 98.44 175 GLN B CA 1
ATOM 3629 C C . GLN B 1 175 ? -2.791 37.094 -8.273 1 98.44 175 GLN B C 1
ATOM 3631 O O . GLN B 1 175 ? -2.266 37.062 -9.383 1 98.44 175 GLN B O 1
ATOM 3636 N N . ALA B 1 176 ? -2.799 38.094 -7.492 1 98.44 176 ALA B N 1
ATOM 3637 C CA . ALA B 1 176 ? -2.127 39.344 -7.879 1 98.44 176 ALA B CA 1
ATOM 3638 C C . ALA B 1 176 ? -0.631 39.094 -8.078 1 98.44 176 ALA B C 1
ATOM 3640 O O . ALA B 1 176 ? -0.008 39.75 -8.93 1 98.44 176 ALA B O 1
ATOM 3641 N N . ALA B 1 177 ? -0.075 38.25 -7.301 1 98.44 177 ALA B N 1
ATOM 3642 C CA . ALA B 1 177 ? 1.344 37.906 -7.414 1 98.44 177 ALA B CA 1
ATOM 3643 C C . ALA B 1 177 ? 1.611 37.062 -8.648 1 98.44 177 ALA B C 1
ATOM 3645 O O . ALA B 1 177 ? 2.764 36.875 -9.055 1 98.44 177 ALA B O 1
ATOM 3646 N N . GLY B 1 178 ? 0.557 36.469 -9.203 1 98.44 178 GLY B N 1
ATOM 3647 C CA . GLY B 1 178 ? 0.676 35.719 -10.445 1 98.44 178 GLY B CA 1
ATOM 3648 C C . GLY B 1 178 ? 0.639 34.219 -10.242 1 98.44 178 GLY B C 1
ATOM 3649 O O . GLY B 1 178 ? 0.781 33.438 -11.195 1 98.44 178 GLY B O 1
ATOM 3650 N N . ALA B 1 179 ? 0.504 33.781 -9.008 1 98.69 179 ALA B N 1
ATOM 3651 C CA . ALA B 1 179 ? 0.482 32.344 -8.734 1 98.69 179 ALA B CA 1
ATOM 3652 C C . ALA B 1 179 ? -0.927 31.781 -8.883 1 98.69 179 ALA B C 1
ATOM 3654 O O . ALA B 1 179 ? -1.906 32.531 -8.898 1 98.69 179 ALA B O 1
ATOM 3655 N N . ARG B 1 180 ? -1.002 30.453 -9.062 1 98.38 180 ARG B N 1
ATOM 3656 C CA . ARG B 1 180 ? -2.277 29.75 -9.141 1 98.38 180 ARG B CA 1
ATOM 3657 C C . ARG B 1 180 ? -2.797 29.406 -7.754 1 98.38 180 ARG B C 1
ATOM 3659 O O . ARG B 1 180 ? -2.01 29.141 -6.836 1 98.38 180 ARG B O 1
ATOM 3666 N N . VAL B 1 181 ? -4.129 29.406 -7.629 1 98.06 181 VAL B N 1
ATOM 3667 C CA . VAL B 1 181 ? -4.762 29.031 -6.371 1 98.06 181 VAL B CA 1
ATOM 3668 C C . VAL B 1 181 ? -5.707 27.844 -6.605 1 98.06 181 VAL B C 1
ATOM 3670 O O . VAL B 1 181 ? -6.438 27.828 -7.598 1 98.06 181 VAL B O 1
ATOM 3673 N N . THR B 1 182 ? -5.59 26.828 -5.844 1 95.56 182 THR B N 1
ATOM 3674 C CA . THR B 1 182 ? -6.602 25.766 -5.785 1 95.56 182 THR B CA 1
ATOM 3675 C C . THR B 1 182 ? -7.406 25.875 -4.492 1 95.56 182 THR B C 1
ATOM 3677 O O . THR B 1 182 ? -6.84 25.828 -3.398 1 95.56 182 THR B O 1
ATOM 3680 N N . LEU B 1 183 ? -8.719 25.984 -4.648 1 93.69 183 LEU B N 1
ATOM 3681 C CA . LEU B 1 183 ? -9.617 26.203 -3.521 1 93.69 183 LEU B CA 1
ATOM 3682 C C . LEU B 1 183 ? -10.375 24.938 -3.164 1 93.69 183 LEU B C 1
ATOM 3684 O O . LEU B 1 183 ? -10.891 24.25 -4.047 1 93.69 183 LEU B O 1
ATOM 3688 N N . TYR B 1 184 ? -10.336 24.641 -1.915 1 90.81 184 TYR B N 1
ATOM 3689 C CA . TYR B 1 184 ? -11.133 23.531 -1.405 1 90.81 184 TYR B CA 1
ATOM 3690 C C . TYR B 1 184 ? -11.938 23.953 -0.182 1 90.81 184 TYR B C 1
ATOM 3692 O O . TYR B 1 184 ? -11.445 24.688 0.667 1 90.81 184 TYR B O 1
ATOM 3700 N N . PRO B 1 185 ? -13.117 23.484 -0.022 1 88.38 185 PRO B N 1
ATOM 3701 C CA . PRO B 1 185 ? -13.953 23.891 1.112 1 88.38 185 PRO B CA 1
ATOM 3702 C C . PRO B 1 185 ? -13.445 23.344 2.443 1 88.38 185 PRO B C 1
ATOM 3704 O O . PRO B 1 185 ? -13.727 23.922 3.498 1 88.38 185 PRO B O 1
ATOM 3707 N N . ALA B 1 186 ? -12.812 22.188 2.453 1 87.38 186 ALA B N 1
ATOM 3708 C CA . ALA B 1 186 ? -12.234 21.547 3.623 1 87.38 186 ALA B CA 1
ATOM 3709 C C . ALA B 1 186 ? -11.062 20.656 3.225 1 87.38 186 ALA B C 1
ATOM 3711 O O . ALA B 1 186 ? -10.68 20.594 2.051 1 87.38 186 ALA B O 1
ATOM 3712 N N . GLY B 1 187 ? -10.375 20.094 4.238 1 89.38 187 GLY B N 1
ATOM 3713 C CA . GLY B 1 187 ? -9.367 19.094 3.928 1 89.38 187 GLY B CA 1
ATOM 3714 C C . GLY B 1 187 ? -7.961 19.656 3.857 1 89.38 187 GLY B C 1
ATOM 3715 O O . GLY B 1 187 ? -7.184 19.281 2.975 1 89.38 187 GLY B O 1
ATOM 3716 N N . ASP B 1 188 ? -7.656 20.547 4.723 1 92.75 188 ASP B N 1
ATOM 3717 C CA . ASP B 1 188 ? -6.344 21.172 4.594 1 92.75 188 ASP B CA 1
ATOM 3718 C C . ASP B 1 188 ? -5.242 20.25 5.117 1 92.75 188 ASP B C 1
ATOM 3720 O O . ASP B 1 188 ? -4.055 20.531 4.934 1 92.75 188 ASP B O 1
ATOM 3724 N N . VAL B 1 189 ? -5.637 19.078 5.758 1 96.25 189 VAL B N 1
ATOM 3725 C CA . VAL B 1 189 ? -4.609 18.094 6.09 1 96.25 189 VAL B CA 1
ATOM 3726 C C . VAL B 1 189 ? -4 17.531 4.809 1 96.25 189 VAL B C 1
ATOM 3728 O O . VAL B 1 189 ? -2.777 17.531 4.641 1 96.25 189 VAL B O 1
ATOM 3731 N N . ALA B 1 190 ? -4.871 17.094 3.898 1 95.62 190 ALA B N 1
ATOM 3732 C CA . ALA B 1 190 ? -4.391 16.578 2.615 1 95.62 190 ALA B CA 1
ATOM 3733 C C . ALA B 1 190 ? -3.596 17.656 1.867 1 95.62 190 ALA B C 1
ATOM 3735 O O . ALA B 1 190 ? -2.535 17.359 1.308 1 95.62 190 ALA B O 1
ATOM 3736 N N . GLY B 1 191 ? -4.113 18.844 1.853 1 95.88 191 GLY B N 1
ATOM 3737 C CA . GLY B 1 191 ? -3.412 19.953 1.203 1 95.88 191 GLY B CA 1
ATOM 3738 C C . GLY B 1 191 ? -2.018 20.172 1.755 1 95.88 191 GLY B C 1
ATOM 3739 O O . GLY B 1 191 ? -1.07 20.391 0.995 1 95.88 191 GLY B O 1
ATOM 3740 N N . ALA B 1 192 ? -1.939 20.156 3.062 1 97.81 192 ALA B N 1
ATOM 3741 C CA . ALA B 1 192 ? -0.653 20.375 3.719 1 97.81 192 ALA B CA 1
ATOM 3742 C C . ALA B 1 192 ? 0.331 19.266 3.387 1 97.81 192 ALA B C 1
ATOM 3744 O O . ALA B 1 192 ? 1.507 19.516 3.119 1 97.81 192 ALA B O 1
ATOM 3745 N N . ILE B 1 193 ? -0.142 18.047 3.389 1 97.44 193 ILE B N 1
ATOM 3746 C CA . ILE B 1 193 ? 0.712 16.906 3.08 1 97.44 193 ILE B CA 1
ATOM 3747 C C . ILE B 1 193 ? 1.212 17.016 1.641 1 97.44 193 ILE B C 1
ATOM 3749 O O . ILE B 1 193 ? 2.402 16.828 1.375 1 97.44 193 ILE B O 1
ATOM 3753 N N . LEU B 1 194 ? 0.356 17.312 0.745 1 97.12 194 LEU B N 1
ATOM 3754 C CA . LEU B 1 194 ? 0.733 17.453 -0.657 1 97.12 194 LEU B CA 1
ATOM 3755 C C . LEU B 1 194 ? 1.733 18.594 -0.841 1 97.12 194 LEU B C 1
ATOM 3757 O O . LEU B 1 194 ? 2.689 18.469 -1.61 1 97.12 194 LEU B O 1
ATOM 3761 N N . ALA B 1 195 ? 1.535 19.688 -0.105 1 97.88 195 ALA B N 1
ATOM 3762 C CA . ALA B 1 195 ? 2.439 20.844 -0.189 1 97.88 195 ALA B CA 1
ATOM 3763 C C . ALA B 1 195 ? 3.832 20.469 0.313 1 97.88 195 ALA B C 1
ATOM 3765 O O . ALA B 1 195 ? 4.832 21.016 -0.159 1 97.88 195 ALA B O 1
ATOM 3766 N N . ALA B 1 196 ? 3.861 19.547 1.255 1 96.69 196 ALA B N 1
ATOM 3767 C CA . ALA B 1 196 ? 5.137 19.141 1.848 1 96.69 196 ALA B CA 1
ATOM 3768 C C . ALA B 1 196 ? 5.879 18.172 0.941 1 96.69 196 ALA B C 1
ATOM 3770 O O . ALA B 1 196 ? 7.074 17.922 1.127 1 96.69 196 ALA B O 1
ATOM 3771 N N . LEU B 1 197 ? 5.207 17.609 -0.01 1 92.81 197 LEU B N 1
ATOM 3772 C CA . LEU B 1 197 ? 5.785 16.594 -0.883 1 92.81 197 LEU B CA 1
ATOM 3773 C C . LEU B 1 197 ? 6.227 17.203 -2.209 1 92.81 197 LEU B C 1
ATOM 3775 O O . LEU B 1 197 ? 5.398 17.688 -2.988 1 92.81 197 LEU B O 1
ATOM 3779 N N . PRO B 1 198 ? 7.492 17.031 -2.5 1 87.5 198 PRO B N 1
ATOM 3780 C CA . PRO B 1 198 ? 7.945 17.562 -3.793 1 87.5 198 PRO B CA 1
ATOM 3781 C C . PRO B 1 198 ? 7.262 16.875 -4.977 1 87.5 198 PRO B C 1
ATOM 3783 O O . PRO B 1 198 ? 7.098 15.648 -4.977 1 87.5 198 PRO B O 1
ATOM 3786 N N . GLY B 1 199 ? 6.789 17.688 -5.918 1 87.25 199 GLY B N 1
ATOM 3787 C CA . GLY B 1 199 ? 6.242 17.141 -7.152 1 87.25 199 GLY B CA 1
ATOM 3788 C C . GLY B 1 199 ? 4.797 16.703 -7.023 1 87.25 199 GLY B C 1
ATOM 3789 O O . GLY B 1 199 ? 4.273 16.016 -7.898 1 87.25 199 GLY B O 1
ATOM 3790 N N . SER B 1 200 ? 4.125 16.953 -5.996 1 92.38 200 SER B N 1
ATOM 3791 C CA . SER B 1 200 ? 2.75 16.531 -5.754 1 92.38 200 SER B CA 1
ATOM 3792 C C . SER B 1 200 ? 1.769 17.328 -6.613 1 92.38 200 SER B C 1
ATOM 3794 O O . SER B 1 200 ? 0.605 16.953 -6.75 1 92.38 200 SER B O 1
ATOM 3796 N N . GLY B 1 201 ? 2.193 18.453 -7.137 1 94.5 201 GLY B N 1
ATOM 3797 C CA . GLY B 1 201 ? 1.32 19.359 -7.852 1 94.5 201 GLY B CA 1
ATOM 3798 C C . GLY B 1 201 ? 0.866 20.547 -7.004 1 94.5 201 GLY B C 1
ATOM 3799 O O . GLY B 1 201 ? 0.331 21.516 -7.527 1 94.5 201 GLY B O 1
ATOM 3800 N N . ILE B 1 202 ? 1.025 20.484 -5.684 1 97.44 202 ILE B N 1
ATOM 3801 C CA . ILE B 1 202 ? 0.784 21.578 -4.754 1 97.44 202 ILE B CA 1
ATOM 3802 C C . ILE B 1 202 ? 2.113 22.094 -4.207 1 97.44 202 ILE B C 1
ATOM 3804 O O . ILE B 1 202 ? 2.893 21.328 -3.629 1 97.44 202 ILE B O 1
ATOM 3808 N N . ASP B 1 203 ? 2.322 23.391 -4.344 1 98.25 203 ASP B N 1
ATOM 3809 C CA . ASP B 1 203 ? 3.641 23.922 -4.008 1 98.25 203 ASP B CA 1
ATOM 3810 C C . ASP B 1 203 ? 3.641 24.562 -2.621 1 98.25 203 ASP B C 1
ATOM 3812 O O . ASP B 1 203 ? 4.699 24.766 -2.029 1 98.25 203 ASP B O 1
ATOM 3816 N N . ALA B 1 204 ? 2.432 24.875 -2.193 1 98.75 204 ALA B N 1
ATOM 3817 C CA . ALA B 1 204 ? 2.307 25.438 -0.851 1 98.75 204 ALA B CA 1
ATOM 3818 C C . ALA B 1 204 ? 0.866 25.375 -0.357 1 98.75 204 ALA B C 1
ATOM 3820 O O . ALA B 1 204 ? -0.067 25.266 -1.156 1 98.75 204 ALA B O 1
ATOM 3821 N N . LEU B 1 205 ? 0.735 25.359 0.909 1 98.75 205 LEU B N 1
ATOM 3822 C CA . LEU B 1 205 ? -0.528 25.656 1.58 1 98.75 205 LEU B CA 1
ATOM 3823 C C . LEU B 1 205 ? -0.418 26.906 2.438 1 98.75 205 LEU B C 1
ATOM 3825 O O . LEU B 1 205 ? 0.572 27.094 3.146 1 98.75 205 LEU B O 1
ATOM 3829 N N . MET B 1 206 ? -1.37 27.797 2.303 1 98.81 206 MET B N 1
ATOM 3830 C CA . MET B 1 206 ? -1.416 29.016 3.104 1 98.81 206 MET B CA 1
ATOM 3831 C C . MET B 1 206 ? -2.82 29.266 3.645 1 98.81 206 MET B C 1
ATOM 3833 O O . MET B 1 206 ? -3.809 28.953 2.977 1 98.81 206 MET B O 1
ATOM 3837 N N . GLY B 1 207 ? -2.84 29.797 4.812 1 98.56 207 GLY B N 1
ATOM 3838 C CA . GLY B 1 207 ? -4.113 30.25 5.352 1 98.56 207 GLY B CA 1
ATOM 3839 C C . GLY B 1 207 ? -4.426 29.656 6.711 1 98.56 207 GLY B C 1
ATOM 3840 O O . GLY B 1 207 ? -3.574 29 7.32 1 98.56 207 GLY B O 1
ATOM 3841 N N . THR B 1 208 ? -5.609 29.969 7.18 1 98.19 208 THR B N 1
ATOM 3842 C CA . THR B 1 208 ? -6.031 29.578 8.523 1 98.19 208 THR B CA 1
ATOM 3843 C C . THR B 1 208 ? -7.004 28.406 8.469 1 98.19 208 THR B C 1
ATOM 3845 O O . THR B 1 208 ? -7.953 28.422 7.684 1 98.19 208 THR B O 1
ATOM 3848 N N . GLY B 1 209 ? -6.688 27.359 9.203 1 95.5 209 GLY B N 1
ATOM 3849 C CA . GLY B 1 209 ? -7.559 26.203 9.398 1 95.5 209 GLY B CA 1
ATOM 3850 C C . GLY B 1 209 ? -7.531 25.672 10.812 1 95.5 209 GLY B C 1
ATOM 3851 O O . GLY B 1 209 ? -7.094 26.359 11.734 1 95.5 209 GLY B O 1
ATOM 3852 N N . GLY B 1 210 ? -8.086 24.516 11.016 1 93.81 210 GLY B N 1
ATOM 3853 C CA . GLY B 1 210 ? -8.148 23.938 12.344 1 93.81 210 GLY B CA 1
ATOM 3854 C C . GLY B 1 210 ? -6.781 23.641 12.93 1 93.81 210 GLY B C 1
ATOM 3855 O O . GLY B 1 210 ? -5.871 23.203 12.219 1 93.81 210 GLY B O 1
ATOM 3856 N N . ALA B 1 211 ? -6.691 23.891 14.281 1 94.62 211 ALA B N 1
ATOM 3857 C CA . ALA B 1 211 ? -5.43 23.641 14.977 1 94.62 211 ALA B CA 1
ATOM 3858 C C . ALA B 1 211 ? -5.113 22.156 15.047 1 94.62 211 ALA B C 1
ATOM 3860 O O . ALA B 1 211 ? -3.965 21.75 14.867 1 94.62 211 ALA B O 1
ATOM 3861 N N . ALA B 1 212 ? -6.133 21.344 15.281 1 92.88 212 ALA B N 1
ATOM 3862 C CA . ALA B 1 212 ? -5.938 19.891 15.32 1 92.88 212 ALA B CA 1
ATOM 3863 C C . ALA B 1 212 ? -5.441 19.375 13.969 1 92.88 212 ALA B C 1
ATOM 3865 O O . ALA B 1 212 ? -4.492 18.594 13.906 1 92.88 212 ALA B O 1
ATOM 3866 N N . GLU B 1 213 ? -6.09 19.844 12.953 1 94.06 213 GLU B N 1
ATOM 3867 C CA . GLU B 1 213 ? -5.699 19.484 11.594 1 94.06 213 GLU B CA 1
ATOM 3868 C C . GLU B 1 213 ? -4.277 19.938 11.289 1 94.06 213 GLU B C 1
ATOM 3870 O O . GLU B 1 213 ? -3.531 19.234 10.602 1 94.06 213 GLU B O 1
ATOM 3875 N N . GLY B 1 214 ? -3.98 21.094 11.789 1 96.31 214 GLY B N 1
ATOM 3876 C CA . GLY B 1 214 ? -2.613 21.562 11.656 1 96.31 214 GLY B CA 1
ATOM 3877 C C . GLY B 1 214 ? -1.596 20.656 12.305 1 96.31 214 GLY B C 1
ATOM 3878 O O . GLY B 1 214 ? -0.541 20.375 11.734 1 96.31 214 GLY B O 1
ATOM 3879 N N . LEU B 1 215 ? -1.894 20.188 13.484 1 96.62 215 LEU B N 1
ATOM 3880 C CA . LEU B 1 215 ? -0.989 19.297 14.203 1 96.62 215 LEU B CA 1
ATOM 3881 C C . LEU B 1 215 ? -0.858 17.969 13.484 1 96.62 215 LEU B C 1
ATOM 3883 O O . LEU B 1 215 ? 0.232 17.391 13.422 1 96.62 215 LEU B O 1
ATOM 3887 N N . LEU B 1 216 ? -1.976 17.453 12.945 1 96.75 216 LEU B N 1
ATOM 3888 C CA . LEU B 1 216 ? -1.932 16.234 12.141 1 96.75 216 LEU B CA 1
ATOM 3889 C C . LEU B 1 216 ? -0.956 16.375 10.977 1 96.75 216 LEU B C 1
ATOM 3891 O O . LEU B 1 216 ? -0.06 15.555 10.805 1 96.75 216 LEU B O 1
ATOM 3895 N N . ALA B 1 217 ? -1.139 17.422 10.273 1 97.62 217 ALA B N 1
ATOM 3896 C CA . ALA B 1 217 ? -0.289 17.672 9.109 1 97.62 217 ALA B CA 1
ATOM 3897 C C . ALA B 1 217 ? 1.165 17.875 9.531 1 97.62 217 ALA B C 1
ATOM 3899 O O . ALA B 1 217 ? 2.084 17.438 8.836 1 97.62 217 ALA B O 1
ATOM 3900 N N . ALA B 1 218 ? 1.369 18.578 10.641 1 98.25 218 ALA B N 1
ATOM 3901 C CA . ALA B 1 218 ? 2.721 18.828 11.141 1 98.25 218 ALA B CA 1
ATOM 3902 C C . ALA B 1 218 ? 3.42 17.5 11.469 1 98.25 218 ALA B C 1
ATOM 3904 O O . ALA B 1 218 ? 4.617 17.359 11.219 1 98.25 218 ALA B O 1
ATOM 3905 N N . CYS B 1 219 ? 2.711 16.562 12.062 1 97.88 219 CYS B N 1
ATOM 3906 C CA . CYS B 1 219 ? 3.273 15.258 12.367 1 97.88 219 CYS B CA 1
ATOM 3907 C C . CYS B 1 219 ? 3.754 14.562 11.094 1 97.88 219 CYS B C 1
ATOM 3909 O O . CYS B 1 219 ? 4.867 14.039 11.055 1 97.88 219 CYS B O 1
ATOM 3911 N N . ALA B 1 220 ? 2.922 14.57 10.086 1 98 220 ALA B N 1
ATOM 3912 C CA . ALA B 1 220 ? 3.309 13.969 8.812 1 98 220 ALA B CA 1
ATOM 3913 C C . ALA B 1 220 ? 4.512 14.688 8.203 1 98 220 ALA B C 1
ATOM 3915 O O . ALA B 1 220 ? 5.473 14.047 7.773 1 98 220 ALA B O 1
ATOM 3916 N N . ALA B 1 221 ? 4.445 15.992 8.227 1 97.44 221 ALA B N 1
ATOM 3917 C CA . ALA B 1 221 ? 5.516 16.797 7.645 1 97.44 221 ALA B CA 1
ATOM 3918 C C . ALA B 1 221 ? 6.832 16.578 8.375 1 97.44 221 ALA B C 1
ATOM 3920 O O . ALA B 1 221 ? 7.902 16.578 7.758 1 97.44 221 ALA B O 1
ATOM 3921 N N . LYS B 1 222 ? 6.766 16.438 9.68 1 96.62 222 LYS B N 1
ATOM 3922 C CA . LYS B 1 222 ? 7.957 16.203 10.484 1 96.62 222 LYS B CA 1
ATOM 3923 C C . LYS B 1 222 ? 8.727 14.984 9.984 1 96.62 222 LYS B C 1
ATOM 3925 O O . LYS B 1 222 ? 9.953 15.031 9.859 1 96.62 222 LYS B O 1
ATOM 3930 N N . VAL B 1 223 ? 8.047 13.984 9.68 1 95.62 223 VAL B N 1
ATOM 3931 C CA . VAL B 1 223 ? 8.656 12.727 9.266 1 95.62 223 VAL B CA 1
ATOM 3932 C C . VAL B 1 223 ? 9.125 12.828 7.816 1 95.62 223 VAL B C 1
ATOM 3934 O O . VAL B 1 223 ? 10.242 12.43 7.484 1 95.62 223 VAL B O 1
ATOM 3937 N N . MET B 1 224 ? 8.328 13.367 6.953 1 93.44 224 MET B N 1
ATOM 3938 C CA . MET B 1 224 ? 8.594 13.398 5.52 1 93.44 224 MET B CA 1
ATOM 3939 C C . MET B 1 224 ? 9.609 14.484 5.176 1 93.44 224 MET B C 1
ATOM 3941 O O . MET B 1 224 ? 10.195 14.469 4.09 1 93.44 224 MET B O 1
ATOM 3945 N N . GLY B 1 225 ? 9.781 15.461 6.043 1 90.31 225 GLY B N 1
ATOM 3946 C CA . GLY B 1 225 ? 10.766 16.516 5.84 1 90.31 225 GLY B CA 1
ATOM 3947 C C . GLY B 1 225 ? 10.195 17.734 5.141 1 90.31 225 GLY B C 1
ATOM 3948 O O . GLY B 1 225 ? 10.898 18.422 4.398 1 90.31 225 GLY B O 1
ATOM 3949 N N . GLY B 1 226 ? 9.062 18.094 5.305 1 94.62 226 GLY B N 1
ATOM 3950 C CA . GLY B 1 226 ? 8.461 19.281 4.715 1 94.62 226 GLY B CA 1
ATOM 3951 C C . GLY B 1 226 ? 8.711 20.547 5.527 1 94.62 226 GLY B C 1
ATOM 3952 O O . GLY B 1 226 ? 9.266 20.484 6.621 1 94.62 226 GLY B O 1
ATOM 3953 N N . THR B 1 227 ? 8.469 21.703 4.93 1 97.5 227 THR B N 1
ATOM 3954 C CA . THR B 1 227 ? 8.453 22.984 5.629 1 97.5 227 THR B CA 1
ATOM 3955 C C . THR B 1 227 ? 7.062 23.281 6.188 1 97.5 227 THR B C 1
ATOM 3957 O O . THR B 1 227 ? 6.066 23.172 5.473 1 97.5 227 THR B O 1
ATOM 3960 N N . PHE B 1 228 ? 7.074 23.578 7.473 1 98.62 228 PHE B N 1
ATOM 3961 C CA . PHE B 1 228 ? 5.793 23.812 8.133 1 98.62 228 PHE B CA 1
ATOM 3962 C C . PHE B 1 228 ? 5.922 24.906 9.188 1 98.62 228 PHE B C 1
ATOM 3964 O O . PHE B 1 228 ? 6.668 24.766 10.156 1 98.62 228 PHE B O 1
ATOM 3971 N N . LEU B 1 229 ? 5.23 25.969 8.969 1 98.75 229 LEU B N 1
ATOM 3972 C CA . LEU B 1 229 ? 5.145 27.094 9.898 1 98.75 229 LEU B CA 1
ATOM 3973 C C . LEU B 1 229 ? 3.697 27.375 10.273 1 98.75 229 LEU B C 1
ATOM 3975 O O . LEU B 1 229 ? 2.805 27.312 9.422 1 98.75 229 LEU B O 1
ATOM 3979 N N . ALA B 1 230 ? 3.508 27.609 11.57 1 98.56 230 ALA B N 1
ATOM 3980 C CA . ALA B 1 230 ? 2.135 27.859 12 1 98.56 230 ALA B CA 1
ATOM 3981 C C . ALA B 1 230 ? 2.098 28.797 13.203 1 98.56 230 ALA B C 1
ATOM 3983 O O . ALA B 1 230 ? 3.08 28.906 13.945 1 98.56 230 ALA B O 1
ATOM 3984 N N . ARG B 1 231 ? 1.038 29.469 13.391 1 98.44 231 ARG B N 1
ATOM 3985 C CA . ARG B 1 231 ? 0.729 30.25 14.578 1 98.44 231 ARG B CA 1
ATOM 3986 C C . ARG B 1 231 ? -0.754 30.172 14.922 1 98.44 231 ARG B C 1
ATOM 3988 O O . ARG B 1 231 ? -1.593 30 14.031 1 98.44 231 ARG B O 1
ATOM 3995 N N . LEU B 1 232 ? -1.027 30.266 16.234 1 97.31 232 LEU B N 1
ATOM 3996 C CA . LEU B 1 232 ? -2.43 30.297 16.625 1 97.31 232 LEU B CA 1
ATOM 3997 C C . LEU B 1 232 ? -3.123 31.531 16.047 1 97.31 232 LEU B C 1
ATOM 3999 O O . LEU B 1 232 ? -2.543 32.625 16.016 1 97.31 232 LEU B O 1
ATOM 4003 N N . ASP B 1 233 ? -4.273 31.328 15.453 1 97.81 233 ASP B N 1
ATOM 4004 C CA . ASP B 1 233 ? -5.027 32.406 14.812 1 97.81 233 ASP B CA 1
ATOM 4005 C C . ASP B 1 233 ? -6.512 32.312 15.156 1 97.81 233 ASP B C 1
ATOM 4007 O O . ASP B 1 233 ? -7.34 32.031 14.297 1 97.81 233 ASP B O 1
ATOM 4011 N N . PRO B 1 234 ? -6.852 32.719 16.453 1 96.69 234 PRO B N 1
ATOM 4012 C CA . PRO B 1 234 ? -8.266 32.688 16.812 1 96.69 234 PRO B CA 1
ATOM 4013 C C . PRO B 1 234 ? -9.133 33.531 15.883 1 96.69 234 PRO B C 1
ATOM 4015 O O . PRO B 1 234 ? -8.734 34.625 15.477 1 96.69 234 PRO B O 1
ATOM 4018 N N . GLN B 1 235 ? -10.281 33.031 15.531 1 95.19 235 GLN B N 1
ATOM 4019 C CA . GLN B 1 235 ? -11.133 33.656 14.523 1 95.19 235 GLN B CA 1
ATOM 4020 C C . GLN B 1 235 ? -12.312 34.375 15.164 1 95.19 235 GLN B C 1
ATOM 4022 O O . GLN B 1 235 ? -12.836 35.344 14.594 1 95.19 235 GLN B O 1
ATOM 4027 N N . LEU B 1 236 ? -12.719 33.969 16.328 1 94.69 236 LEU B N 1
ATOM 4028 C CA . LEU B 1 236 ? -13.836 34.594 17.031 1 94.69 236 LEU B CA 1
ATOM 4029 C C . LEU B 1 236 ? -13.344 35.344 18.266 1 94.69 236 LEU B C 1
ATOM 4031 O O . LEU B 1 236 ? -12.297 35.031 18.828 1 94.69 236 LEU B O 1
ATOM 4035 N N . THR B 1 237 ? -14.164 36.281 18.641 1 95.62 237 THR B N 1
ATOM 4036 C CA . THR B 1 237 ? -13.82 37.094 19.828 1 95.62 237 THR B CA 1
ATOM 4037 C C . THR B 1 237 ? -13.758 36.219 21.062 1 95.62 237 THR B C 1
ATOM 4039 O O . THR B 1 237 ? -12.875 36.375 21.906 1 95.62 237 THR B O 1
ATOM 4042 N N . THR B 1 238 ? -14.727 35.281 21.188 1 96.19 238 THR B N 1
ATOM 4043 C CA . THR B 1 238 ? -14.75 34.406 22.328 1 96.19 238 THR B CA 1
ATOM 4044 C C . THR B 1 238 ? -13.508 33.5 22.359 1 96.19 238 THR B C 1
ATOM 4046 O O . THR B 1 238 ? -12.922 33.281 23.422 1 96.19 238 THR B O 1
ATOM 4049 N N . GLU B 1 239 ? -13.102 33.062 21.234 1 93.75 239 GLU B N 1
ATOM 4050 C CA . GLU B 1 239 ? -11.883 32.281 21.125 1 93.75 239 GLU B CA 1
ATOM 4051 C C . GLU B 1 239 ? -10.648 33.094 21.484 1 93.75 239 GLU B C 1
ATOM 4053 O O . GLU B 1 239 ? -9.773 32.594 22.219 1 93.75 239 GLU B O 1
ATOM 4058 N N . ARG B 1 240 ? -10.578 34.281 21.062 1 96.06 240 ARG B N 1
ATOM 4059 C CA . ARG B 1 240 ? -9.445 35.156 21.344 1 96.06 240 ARG B CA 1
ATOM 4060 C C . ARG B 1 240 ? -9.289 35.375 22.828 1 96.06 240 ARG B C 1
ATOM 4062 O O . ARG B 1 240 ? -8.172 35.344 23.359 1 96.06 240 ARG B O 1
ATOM 4069 N N . ARG B 1 241 ? -10.328 35.656 23.484 1 96.62 241 ARG B N 1
ATOM 4070 C CA . ARG B 1 241 ? -10.305 35.875 24.922 1 96.62 241 ARG B CA 1
ATOM 4071 C C . ARG B 1 241 ? -9.805 34.656 25.656 1 96.62 241 ARG B C 1
ATOM 4073 O O . ARG B 1 241 ? -8.969 34.75 26.562 1 96.62 241 ARG B O 1
ATOM 4080 N N . ALA B 1 242 ? -10.328 33.5 25.266 1 95.12 242 ALA B N 1
ATOM 4081 C CA . ALA B 1 242 ? -9.938 32.25 25.906 1 95.12 242 ALA B CA 1
ATOM 4082 C C . ALA B 1 242 ? -8.453 31.969 25.719 1 95.12 242 ALA B C 1
ATOM 4084 O O . ALA B 1 242 ? -7.773 31.516 26.641 1 95.12 242 ALA B O 1
ATOM 4085 N N . VAL B 1 243 ? -7.957 32.25 24.531 1 95.19 243 VAL B N 1
ATOM 4086 C CA . VAL B 1 243 ? -6.551 32.031 24.203 1 95.19 243 VAL B CA 1
ATOM 4087 C C . VAL B 1 243 ? -5.676 32.969 25.031 1 95.19 243 VAL B C 1
ATOM 4089 O O . VAL B 1 243 ? -4.656 32.562 25.578 1 95.19 243 VAL B O 1
ATOM 4092 N N . ASP B 1 244 ? -6.102 34.188 25.141 1 95.81 244 ASP B N 1
ATOM 4093 C CA . ASP B 1 244 ? -5.391 35.188 25.953 1 95.81 244 ASP B CA 1
ATOM 4094 C C . ASP B 1 244 ? -5.352 34.75 27.422 1 95.81 244 ASP B C 1
ATOM 4096 O O . ASP B 1 244 ? -4.309 34.844 28.062 1 95.81 244 ASP B O 1
ATOM 4100 N N . GLU B 1 245 ? -6.461 34.375 27.891 1 96.62 245 GLU B N 1
ATOM 4101 C CA . GLU B 1 245 ? -6.57 33.969 29.297 1 96.62 245 GLU B CA 1
ATOM 4102 C C . GLU B 1 245 ? -5.68 32.781 29.594 1 96.62 245 GLU B C 1
ATOM 4104 O O . GLU B 1 245 ? -5.168 32.625 30.703 1 96.62 245 GLU B O 1
ATOM 4109 N N . ALA B 1 246 ? -5.492 31.906 28.641 1 94.5 246 ALA B N 1
ATOM 4110 C CA . ALA B 1 246 ? -4.656 30.719 28.797 1 94.5 246 ALA B CA 1
ATOM 4111 C C . ALA B 1 246 ? -3.176 31.062 28.672 1 94.5 246 ALA B C 1
ATOM 4113 O O . ALA B 1 246 ? -2.312 30.203 28.875 1 94.5 246 ALA B O 1
ATOM 4114 N N . GLY B 1 247 ? -2.85 32.344 28.25 1 95.12 247 GLY B N 1
ATOM 4115 C CA . GLY B 1 247 ? -1.473 32.812 28.156 1 95.12 247 GLY B CA 1
ATOM 4116 C C . GLY B 1 247 ? -0.77 32.312 26.906 1 95.12 247 GLY B C 1
ATOM 4117 O O . GLY B 1 247 ? 0.456 32.188 26.875 1 95.12 247 GLY B O 1
ATOM 4118 N N . LEU B 1 248 ? -1.539 31.969 25.922 1 94.38 248 LEU B N 1
ATOM 4119 C CA . LEU B 1 248 ? -0.957 31.469 24.688 1 94.38 248 LEU B CA 1
ATOM 4120 C C . LEU B 1 248 ? -0.604 32.594 23.734 1 94.38 248 LEU B C 1
ATOM 4122 O O . LEU B 1 248 ? -1.351 33.594 23.625 1 94.38 248 LEU B O 1
ATOM 4126 N N . ASP B 1 249 ? 0.489 32.469 23.109 1 94.12 249 ASP B N 1
ATOM 4127 C CA . ASP B 1 249 ? 1.012 33.438 22.172 1 94.12 249 ASP B CA 1
ATOM 4128 C C . ASP B 1 249 ? 0.42 33.25 20.781 1 94.12 249 ASP B C 1
ATOM 4130 O O . ASP B 1 249 ? 0.424 32.125 20.25 1 94.12 249 ASP B O 1
ATOM 4134 N N . THR B 1 250 ? -0.104 34.312 20.156 1 96.31 250 THR B N 1
ATOM 4135 C CA . THR B 1 250 ? -0.718 34.219 18.828 1 96.31 250 THR B CA 1
ATOM 4136 C C . THR B 1 250 ? 0.152 34.906 17.781 1 96.31 250 THR B C 1
ATOM 4138 O O . THR B 1 250 ? -0.188 34.938 16.594 1 96.31 250 THR B O 1
ATOM 4141 N N . SER B 1 251 ? 1.274 35.531 18.156 1 95.31 251 SER B N 1
ATOM 4142 C CA . SER B 1 251 ? 2.09 36.312 17.234 1 95.31 251 SER B CA 1
ATOM 4143 C C . SER B 1 251 ? 3.299 35.531 16.75 1 95.31 251 SER B C 1
ATOM 4145 O O . SER B 1 251 ? 3.836 35.812 15.68 1 95.31 251 SER B O 1
ATOM 4147 N N . THR B 1 252 ? 3.703 34.594 17.484 1 95.56 252 THR B N 1
ATOM 4148 C CA . THR B 1 252 ? 4.93 33.875 17.172 1 95.56 252 THR B CA 1
ATOM 4149 C C . THR B 1 252 ? 4.641 32.688 16.266 1 95.56 252 THR B C 1
ATOM 4151 O O . THR B 1 252 ? 3.756 31.891 16.562 1 95.56 252 THR B O 1
ATOM 4154 N N . TRP B 1 253 ? 5.348 32.594 15.18 1 98.19 253 TRP B N 1
ATOM 4155 C CA . TRP B 1 253 ? 5.277 31.453 14.273 1 98.19 253 TRP B CA 1
ATOM 4156 C C . TRP B 1 253 ? 6.145 30.297 14.781 1 98.19 253 TRP B C 1
ATOM 4158 O O . TRP B 1 253 ? 7.293 30.516 15.18 1 98.19 253 TRP B O 1
ATOM 4168 N N . MET B 1 254 ? 5.578 29.156 14.82 1 98.19 254 MET B N 1
ATOM 4169 C CA . MET B 1 254 ? 6.266 27.938 15.258 1 98.19 254 MET B CA 1
ATOM 4170 C C . MET B 1 254 ? 6.652 27.078 14.055 1 98.19 254 MET B C 1
ATOM 4172 O O . MET B 1 254 ? 5.895 26.969 13.094 1 98.19 254 MET B O 1
ATOM 4176 N N . GLY B 1 255 ? 7.809 26.484 14.125 1 97.88 255 GLY B N 1
ATOM 4177 C CA . GLY B 1 255 ? 8.219 25.469 13.172 1 97.88 255 GLY B CA 1
ATOM 4178 C C . GLY B 1 255 ? 7.926 24.062 13.648 1 97.88 255 GLY B C 1
ATOM 4179 O O . GLY B 1 255 ? 7.262 23.859 14.664 1 97.88 255 GLY B O 1
ATOM 4180 N N . LEU B 1 256 ? 8.398 23.125 12.914 1 97.5 256 LEU B N 1
ATOM 4181 C CA . LEU B 1 256 ? 8.102 21.719 13.164 1 97.5 256 LEU B CA 1
ATOM 4182 C C . LEU B 1 256 ? 8.648 21.266 14.516 1 97.5 256 LEU B C 1
ATOM 4184 O O . LEU B 1 256 ? 7.996 20.5 15.227 1 97.5 256 LEU B O 1
ATOM 4188 N N . ASP B 1 257 ? 9.781 21.781 14.891 1 96.5 257 ASP B N 1
ATOM 4189 C CA . ASP B 1 257 ? 10.422 21.328 16.125 1 96.5 257 ASP B CA 1
ATOM 4190 C C . ASP B 1 257 ? 9.688 21.844 17.344 1 96.5 257 ASP B C 1
ATOM 4192 O O . ASP B 1 257 ? 9.836 21.297 18.453 1 96.5 257 ASP B O 1
ATOM 4196 N N . GLN B 1 258 ? 8.977 22.906 17.172 1 97.06 258 GLN B N 1
ATOM 4197 C CA . GLN B 1 258 ? 8.164 23.422 18.266 1 97.06 258 GLN B CA 1
ATOM 4198 C C . GLN B 1 258 ? 6.801 22.75 18.312 1 97.06 258 GLN B C 1
ATOM 4200 O O . GLN B 1 258 ? 6.258 22.484 19.391 1 97.06 258 GLN B O 1
ATOM 4205 N N . LEU B 1 259 ? 6.25 22.359 17.188 1 97.81 259 LEU B N 1
ATOM 4206 C CA . LEU B 1 259 ? 4.922 21.766 17.094 1 97.81 259 LEU B CA 1
ATOM 4207 C C . LEU B 1 259 ? 4.965 20.281 17.469 1 97.81 259 LEU B C 1
ATOM 4209 O O . LEU B 1 259 ? 4.039 19.781 18.109 1 97.81 259 LEU B O 1
ATOM 4213 N N . VAL B 1 260 ? 5.977 19.641 17.031 1 97.81 260 VAL B N 1
ATOM 4214 C CA . VAL B 1 260 ? 6.207 18.219 17.266 1 97.81 260 VAL B CA 1
ATOM 4215 C C . VAL B 1 260 ? 7.621 18 17.781 1 97.81 260 VAL B C 1
ATOM 4217 O O . VAL B 1 260 ? 8.578 17.906 17 1 97.81 260 VAL B O 1
ATOM 4220 N N . ARG B 1 261 ? 7.785 17.75 19 1 97.19 261 ARG B N 1
ATOM 4221 C CA . ARG B 1 261 ? 9.094 17.797 19.641 1 97.19 261 ARG B CA 1
ATOM 4222 C C . ARG B 1 261 ? 9.734 16.422 19.688 1 97.19 261 ARG B C 1
ATOM 4224 O O . ARG B 1 261 ? 10.727 16.219 20.391 1 97.19 261 ARG B O 1
ATOM 4231 N N . SER B 1 262 ? 9.203 15.438 19.016 1 95 262 SER B N 1
ATOM 4232 C CA . SER B 1 262 ? 9.781 14.102 18.938 1 95 262 SER B CA 1
ATOM 4233 C C . SER B 1 262 ? 9.867 13.625 17.484 1 95 262 SER B C 1
ATOM 4235 O O . SER B 1 262 ? 9.062 14.023 16.656 1 95 262 SER B O 1
ATOM 4237 N N . ASP B 1 263 ? 10.836 12.789 17.266 1 93.06 263 ASP B N 1
ATOM 4238 C CA . ASP B 1 263 ? 10.953 12.164 15.961 1 93.06 263 ASP B CA 1
ATOM 4239 C C . ASP B 1 263 ? 10.227 10.82 15.93 1 93.06 263 ASP B C 1
ATOM 4241 O O . ASP B 1 263 ? 10.062 10.219 14.859 1 93.06 263 ASP B O 1
ATOM 4245 N N . ASN B 1 264 ? 9.891 10.344 17.078 1 94.12 264 ASN B N 1
ATOM 4246 C CA . ASN B 1 264 ? 9.086 9.125 17.172 1 94.12 264 ASN B CA 1
ATOM 4247 C C . ASN B 1 264 ? 7.602 9.422 16.969 1 94.12 264 ASN B C 1
ATOM 4249 O O . ASN B 1 264 ? 6.832 9.438 17.938 1 94.12 264 ASN B O 1
ATOM 4253 N N . VAL B 1 265 ? 7.23 9.68 15.75 1 96.12 265 VAL B N 1
ATOM 4254 C CA . VAL B 1 265 ? 5.883 10.102 15.375 1 96.12 265 VAL B CA 1
ATOM 4255 C C . VAL B 1 265 ? 5.344 9.195 14.273 1 96.12 265 VAL B C 1
ATOM 4257 O O . VAL B 1 265 ? 6.082 8.789 13.375 1 96.12 265 VAL B O 1
ATOM 4260 N N . VAL B 1 266 ? 4.086 8.828 14.391 1 97.5 266 VAL B N 1
ATOM 4261 C CA . VAL B 1 266 ? 3.393 8.094 13.336 1 97.5 266 VAL B CA 1
ATOM 4262 C C . VAL B 1 266 ? 2.123 8.836 12.93 1 97.5 266 VAL B C 1
ATOM 4264 O O . VAL B 1 266 ? 1.408 9.367 13.781 1 97.5 266 VAL B O 1
ATOM 4267 N N . PHE B 1 267 ? 1.904 8.945 11.695 1 98.31 267 PHE B N 1
ATOM 4268 C CA . PHE B 1 267 ? 0.687 9.492 11.109 1 98.31 267 PHE B CA 1
ATOM 4269 C C . PHE B 1 267 ? 0.045 8.484 10.156 1 98.31 267 PHE B C 1
ATOM 4271 O O . PHE B 1 267 ? 0.73 7.875 9.336 1 98.31 267 PHE B O 1
ATOM 4278 N N . CYS B 1 268 ? -1.255 8.258 10.266 1 98.69 268 CYS B N 1
ATOM 4279 C CA . CYS B 1 268 ? -2.02 7.402 9.367 1 98.69 268 CYS B CA 1
ATOM 4280 C C . CYS B 1 268 ? -3.244 8.133 8.828 1 98.69 268 CYS B C 1
ATOM 4282 O O . CYS B 1 268 ? -3.904 8.875 9.562 1 98.69 268 CYS B O 1
ATOM 4284 N N . ALA B 1 269 ? -3.529 7.902 7.609 1 98.5 269 ALA B N 1
ATOM 4285 C CA . ALA B 1 269 ? -4.738 8.438 6.984 1 98.5 269 ALA B CA 1
ATOM 4286 C C . ALA B 1 269 ? -5.352 7.418 6.027 1 98.5 269 ALA B C 1
ATOM 4288 O O . ALA B 1 269 ? -4.633 6.711 5.316 1 98.5 269 ALA B O 1
ATOM 4289 N N . THR B 1 270 ? -6.652 7.297 6 1 98.25 270 THR B N 1
ATOM 4290 C CA . THR B 1 270 ? -7.395 6.441 5.074 1 98.25 270 THR B CA 1
ATOM 4291 C C . THR B 1 270 ? -8.484 7.234 4.367 1 98.25 270 THR B C 1
ATOM 4293 O O . THR B 1 270 ? -9.25 7.961 5.008 1 98.25 270 THR B O 1
ATOM 4296 N N . GLY B 1 271 ? -8.562 7.145 3.029 1 96.19 271 GLY B N 1
ATOM 4297 C CA . GLY B 1 271 ? -9.555 7.867 2.25 1 96.19 271 GLY B CA 1
ATOM 4298 C C . GLY B 1 271 ? -10.969 7.383 2.488 1 96.19 271 GLY B C 1
ATOM 4299 O O . GLY B 1 271 ? -11.211 6.176 2.568 1 96.19 271 GLY B O 1
ATOM 4300 N N . ILE B 1 272 ? -11.859 8.305 2.689 1 93.25 272 ILE B N 1
ATOM 4301 C CA . ILE B 1 272 ? -13.289 8.016 2.756 1 93.25 272 ILE B CA 1
ATOM 4302 C C . ILE B 1 272 ? -13.922 8.227 1.382 1 93.25 272 ILE B C 1
ATOM 4304 O O . ILE B 1 272 ? -14.625 7.344 0.876 1 93.25 272 ILE B O 1
ATOM 4308 N N . ALA B 1 273 ? -13.656 9.344 0.794 1 91 273 ALA B N 1
ATOM 4309 C CA . ALA B 1 273 ? -14 9.688 -0.583 1 91 273 ALA B CA 1
ATOM 4310 C C . ALA B 1 273 ? -12.758 10.102 -1.369 1 91 273 ALA B C 1
ATOM 4312 O O . ALA B 1 273 ? -11.82 10.672 -0.807 1 91 273 ALA B O 1
ATOM 4313 N N . SER B 1 274 ? -12.82 9.805 -2.672 1 91.25 274 SER B N 1
ATOM 4314 C CA . SER B 1 274 ? -11.633 10.031 -3.488 1 91.25 274 SER B CA 1
ATOM 4315 C C . SER B 1 274 ? -11.25 11.508 -3.514 1 91.25 274 SER B C 1
ATOM 4317 O O . SER B 1 274 ? -12.109 12.375 -3.633 1 91.25 274 SER B O 1
ATOM 4319 N N . GLY B 1 275 ? -9.961 11.742 -3.307 1 90.06 275 GLY B N 1
ATOM 4320 C CA . GLY B 1 275 ? -9.414 13.094 -3.357 1 90.06 275 GLY B CA 1
ATOM 4321 C C . GLY B 1 275 ? -8.039 13.156 -3.998 1 90.06 275 GLY B C 1
ATOM 4322 O O . GLY B 1 275 ? -7.672 12.273 -4.777 1 90.06 275 GLY B O 1
ATOM 4323 N N . LEU B 1 276 ? -7.371 14.242 -3.711 1 88 276 LEU B N 1
ATOM 4324 C CA . LEU B 1 276 ? -6.074 14.469 -4.336 1 88 276 LEU B CA 1
ATOM 4325 C C . LEU B 1 276 ? -5.027 13.508 -3.785 1 88 276 LEU B C 1
ATOM 4327 O O . LEU B 1 276 ? -4.098 13.117 -4.5 1 88 276 LEU B O 1
ATOM 4331 N N . LEU B 1 277 ? -5.25 13.141 -2.539 1 94.31 277 LEU B N 1
ATOM 4332 C CA . LEU B 1 277 ? -4.199 12.398 -1.852 1 94.31 277 LEU B CA 1
ATOM 4333 C C . LEU B 1 277 ? -4.531 10.906 -1.791 1 94.31 277 LEU B C 1
ATOM 4335 O O . LEU B 1 277 ? -3.672 10.062 -2.059 1 94.31 277 LEU B O 1
ATOM 4339 N N . LEU B 1 278 ? -5.754 10.594 -1.526 1 96.44 278 LEU B N 1
ATOM 4340 C CA . LEU B 1 278 ? -6.148 9.203 -1.312 1 96.44 278 LEU B CA 1
ATOM 4341 C C . LEU B 1 278 ? -7.398 8.867 -2.111 1 96.44 278 LEU B C 1
ATOM 4343 O O . LEU B 1 278 ? -8.281 9.711 -2.289 1 96.44 278 LEU B O 1
ATOM 4347 N N . ASP B 1 279 ? -7.5 7.609 -2.559 1 95.62 279 ASP B N 1
ATOM 4348 C CA . ASP B 1 279 ? -8.727 7.094 -3.156 1 95.62 279 ASP B CA 1
ATOM 4349 C C . ASP B 1 279 ? -9.781 6.812 -2.088 1 95.62 279 ASP B C 1
ATOM 4351 O O . ASP B 1 279 ? -9.445 6.48 -0.95 1 95.62 279 ASP B O 1
ATOM 4355 N N . GLY B 1 280 ? -11.023 6.977 -2.49 1 93.31 280 GLY B N 1
ATOM 4356 C CA . GLY B 1 280 ? -12.117 6.648 -1.592 1 93.31 280 GLY B CA 1
ATOM 4357 C C . GLY B 1 280 ? -12.398 5.156 -1.514 1 93.31 280 GLY B C 1
ATOM 4358 O O . GLY B 1 280 ? -11.867 4.379 -2.311 1 93.31 280 GLY B O 1
ATOM 4359 N N . ILE B 1 281 ? -13.211 4.812 -0.548 1 93.69 281 ILE B N 1
ATOM 4360 C CA . ILE B 1 281 ? -13.609 3.426 -0.336 1 93.69 281 ILE B CA 1
ATOM 4361 C C . ILE B 1 281 ? -14.422 2.936 -1.531 1 93.69 281 ILE B C 1
ATOM 4363 O O . ILE B 1 281 ? -15.273 3.66 -2.049 1 93.69 281 ILE B O 1
ATOM 4367 N N . GLU B 1 282 ? -14.133 1.77 -1.978 1 93.06 282 GLU B N 1
ATOM 4368 C CA . GLU B 1 282 ? -14.859 1.112 -3.061 1 93.06 282 GLU B CA 1
ATOM 4369 C C . GLU B 1 282 ? -15.297 -0.294 -2.66 1 93.06 282 GLU B C 1
ATOM 4371 O O . GLU B 1 282 ? -14.539 -1.025 -2.02 1 93.06 282 GLU B O 1
ATOM 4376 N N . ARG B 1 283 ? -16.484 -0.625 -3.031 1 91.06 283 ARG B N 1
ATOM 4377 C CA . ARG B 1 283 ? -16.984 -1.978 -2.822 1 91.06 283 ARG B CA 1
ATOM 4378 C C . ARG B 1 283 ? -17.297 -2.652 -4.152 1 91.06 283 ARG B C 1
ATOM 4380 O O . ARG B 1 283 ? -18.047 -2.107 -4.969 1 91.06 283 ARG B O 1
ATOM 4387 N N . ARG B 1 284 ? -16.609 -3.73 -4.344 1 87.06 284 ARG B N 1
ATOM 4388 C CA . ARG B 1 284 ? -16.812 -4.5 -5.562 1 87.06 284 ARG B CA 1
ATOM 4389 C C . ARG B 1 284 ? -16.609 -5.992 -5.312 1 87.06 284 ARG B C 1
ATOM 4391 O O . ARG B 1 284 ? -15.625 -6.383 -4.68 1 87.06 284 ARG B O 1
ATOM 4398 N N . ASP B 1 285 ? -17.5 -6.828 -5.863 1 81.88 285 ASP B N 1
ATOM 4399 C CA . ASP B 1 285 ? -17.344 -8.281 -5.891 1 81.88 285 ASP B CA 1
ATOM 4400 C C . ASP B 1 285 ? -17.078 -8.828 -4.492 1 81.88 285 ASP B C 1
ATOM 4402 O O . ASP B 1 285 ? -16.141 -9.617 -4.301 1 81.88 285 ASP B O 1
ATOM 4406 N N . GLY B 1 286 ? -17.75 -8.258 -3.504 1 87 286 GLY B N 1
ATOM 4407 C CA . GLY B 1 286 ? -17.656 -8.781 -2.15 1 87 286 GLY B CA 1
ATOM 4408 C C . GLY B 1 286 ? -16.438 -8.289 -1.401 1 87 286 GLY B C 1
ATOM 4409 O O . GLY B 1 286 ? -16.125 -8.781 -0.311 1 87 286 GLY B O 1
ATOM 4410 N N . LEU B 1 287 ? -15.727 -7.367 -2.053 1 92.19 287 LEU B N 1
ATOM 4411 C CA . LEU B 1 287 ? -14.547 -6.805 -1.403 1 92.19 287 LEU B CA 1
ATOM 4412 C C . LEU B 1 287 ? -14.703 -5.301 -1.193 1 92.19 287 LEU B C 1
ATOM 4414 O O . LEU B 1 287 ? -15.391 -4.633 -1.968 1 92.19 287 LEU B O 1
ATOM 4418 N N . GLU B 1 288 ? -14.203 -4.84 -0.109 1 95.25 288 GLU B N 1
ATOM 4419 C CA . GLU B 1 288 ? -14.078 -3.418 0.188 1 95.25 288 GLU B CA 1
ATOM 4420 C C . GLU B 1 288 ? -12.617 -2.967 0.132 1 95.25 288 GLU B C 1
ATOM 4422 O O . GLU B 1 288 ? -11.766 -3.535 0.812 1 95.25 288 GLU B O 1
ATOM 4427 N N . ARG B 1 289 ? -12.398 -1.994 -0.68 1 96.81 289 ARG B N 1
ATOM 4428 C CA . ARG B 1 289 ? -11.031 -1.521 -0.874 1 96.81 289 ARG B CA 1
ATOM 4429 C C . ARG B 1 289 ? -10.789 -0.214 -0.126 1 96.81 289 ARG B C 1
ATOM 4431 O O . ARG B 1 289 ? -11.57 0.733 -0.258 1 96.81 289 ARG B O 1
ATOM 4438 N N . THR B 1 290 ? -9.758 -0.12 0.668 1 98 290 THR B N 1
ATOM 4439 C CA . THR B 1 290 ? -9.336 1.107 1.333 1 98 290 THR B CA 1
ATOM 4440 C C . THR B 1 290 ? -7.953 1.533 0.853 1 98 290 THR B C 1
ATOM 4442 O O . THR B 1 290 ? -7.172 0.704 0.384 1 98 290 THR B O 1
ATOM 4445 N N . HIS B 1 291 ? -7.711 2.764 0.876 1 98.56 291 HIS B N 1
ATOM 4446 C CA . HIS B 1 291 ? -6.43 3.367 0.527 1 98.56 291 HIS B CA 1
ATOM 4447 C C . HIS B 1 291 ? -5.895 4.23 1.667 1 98.56 291 HIS B C 1
ATOM 4449 O O . HIS B 1 291 ? -6.578 5.148 2.127 1 98.56 291 HIS B O 1
ATOM 4455 N N . SER B 1 292 ? -4.664 3.914 2.117 1 98.75 292 SER B N 1
ATOM 4456 C CA . SER B 1 292 ? -4.152 4.531 3.336 1 98.75 292 SER B CA 1
ATOM 4457 C C . SER B 1 292 ? -2.734 5.059 3.135 1 98.75 292 SER B C 1
ATOM 4459 O O . SER B 1 292 ? -1.945 4.469 2.396 1 98.75 292 SER B O 1
ATOM 4461 N N . LEU B 1 293 ? -2.463 6.16 3.762 1 98.69 293 LEU B N 1
ATOM 4462 C CA . LEU B 1 293 ? -1.119 6.711 3.889 1 98.69 293 LEU B CA 1
ATOM 4463 C C . LEU B 1 293 ? -0.544 6.426 5.273 1 98.69 293 LEU B C 1
ATOM 4465 O O . LEU B 1 293 ? -1.19 6.707 6.285 1 98.69 293 LEU B O 1
ATOM 4469 N N . LEU B 1 294 ? 0.609 5.781 5.34 1 98.69 294 LEU B N 1
ATOM 4470 C CA . LEU B 1 294 ? 1.365 5.523 6.562 1 98.69 294 LEU B CA 1
ATOM 4471 C C . LEU B 1 294 ? 2.658 6.332 6.582 1 98.69 294 LEU B C 1
ATOM 4473 O O . LEU B 1 294 ? 3.453 6.266 5.641 1 98.69 294 LEU B O 1
ATOM 4477 N N . VAL B 1 295 ? 2.834 7.082 7.664 1 98.06 295 VAL B N 1
ATOM 4478 C CA . VAL B 1 295 ? 4.016 7.926 7.777 1 98.06 295 VAL B CA 1
ATOM 4479 C C . VAL B 1 295 ? 4.703 7.68 9.117 1 98.06 295 VAL B C 1
ATOM 4481 O O . VAL B 1 295 ? 4.055 7.688 10.164 1 98.06 295 VAL B O 1
ATOM 4484 N N . GLY B 1 296 ? 6.016 7.434 9.07 1 97.06 296 GLY B N 1
ATOM 4485 C CA . GLY B 1 296 ? 6.781 7.246 10.297 1 97.06 296 GLY B CA 1
ATOM 4486 C C . GLY B 1 296 ? 6.801 5.809 10.773 1 97.06 296 GLY B C 1
ATOM 4487 O O . GLY B 1 296 ? 6.254 4.922 10.117 1 97.06 296 GLY B O 1
ATOM 4488 N N . GLY B 1 297 ? 7.539 5.555 11.93 1 95.06 297 GLY B N 1
ATOM 4489 C CA . GLY B 1 297 ? 7.637 4.203 12.461 1 95.06 297 GLY B CA 1
ATOM 4490 C C . GLY B 1 297 ? 8.219 3.217 11.461 1 95.06 297 GLY B C 1
ATOM 4491 O O . GLY B 1 297 ? 9.273 3.465 10.883 1 95.06 297 GLY B O 1
ATOM 4492 N N . ASP B 1 298 ? 7.531 2.125 11.305 1 94.31 298 ASP B N 1
ATOM 4493 C CA . ASP B 1 298 ? 7.961 1.079 10.383 1 94.31 298 ASP B CA 1
ATOM 4494 C C . ASP B 1 298 ? 7.723 1.492 8.93 1 94.31 298 ASP B C 1
ATOM 4496 O O . ASP B 1 298 ? 8.242 0.86 8.008 1 94.31 298 ASP B O 1
ATOM 4500 N N . ALA B 1 299 ? 7.043 2.533 8.695 1 96.25 299 ALA B N 1
ATOM 4501 C CA . ALA B 1 299 ? 6.742 3.025 7.352 1 96.25 299 ALA B CA 1
ATOM 4502 C C . ALA B 1 299 ? 7.652 4.191 6.977 1 96.25 299 ALA B C 1
ATOM 4504 O O . ALA B 1 299 ? 7.465 4.824 5.938 1 96.25 299 ALA B O 1
ATOM 4505 N N . ASN B 1 300 ? 8.648 4.492 7.727 1 93.75 300 ASN B N 1
ATOM 4506 C CA . ASN B 1 300 ? 9.508 5.66 7.551 1 93.75 300 ASN B CA 1
ATOM 4507 C C . ASN B 1 300 ? 10.219 5.633 6.203 1 93.75 300 ASN B C 1
ATOM 4509 O O . ASN B 1 300 ? 10.898 4.656 5.879 1 93.75 300 ASN B O 1
ATOM 4513 N N . PRO B 1 301 ? 10.148 6.707 5.387 1 94.94 301 PRO B N 1
ATOM 4514 C CA . PRO B 1 301 ? 9.422 7.926 5.75 1 94.94 301 PRO B CA 1
ATOM 4515 C C . PRO B 1 301 ? 7.926 7.824 5.473 1 94.94 301 PRO B C 1
ATOM 4517 O O . PRO B 1 301 ? 7.133 8.531 6.094 1 94.94 301 PRO B O 1
ATOM 4520 N N . ARG B 1 302 ? 7.602 6.992 4.441 1 96.81 302 ARG B N 1
ATOM 4521 C CA . ARG B 1 302 ? 6.172 6.871 4.176 1 96.81 302 ARG B CA 1
ATOM 4522 C C . ARG B 1 302 ? 5.875 5.637 3.332 1 96.81 302 ARG B C 1
ATOM 4524 O O . ARG B 1 302 ? 6.742 5.148 2.609 1 96.81 302 ARG B O 1
ATOM 4531 N N . GLN B 1 303 ? 4.652 5.176 3.391 1 98.38 303 GLN B N 1
ATOM 4532 C CA . GLN B 1 303 ? 4.074 4.098 2.592 1 98.38 303 GLN B CA 1
ATOM 4533 C C . GLN B 1 303 ? 2.637 4.414 2.195 1 98.38 303 GLN B C 1
ATOM 4535 O O . GLN B 1 303 ? 1.942 5.152 2.898 1 98.38 303 GLN B O 1
ATOM 4540 N N . MET B 1 304 ? 2.256 3.977 1.064 1 98.56 304 MET B N 1
ATOM 4541 C CA . MET B 1 304 ? 0.855 3.953 0.649 1 98.56 304 MET B CA 1
ATOM 4542 C C . MET B 1 304 ? 0.342 2.521 0.549 1 98.56 304 MET B C 1
ATOM 4544 O O . MET B 1 304 ? 0.986 1.667 -0.064 1 98.56 304 MET B O 1
ATOM 4548 N N . LEU B 1 305 ? -0.782 2.291 1.119 1 98.81 305 LEU B N 1
ATOM 4549 C CA . LEU B 1 305 ? -1.29 0.929 1.243 1 98.81 305 LEU B CA 1
ATOM 4550 C C . LEU B 1 305 ? -2.707 0.825 0.692 1 98.81 305 LEU B C 1
ATOM 4552 O O . LEU B 1 305 ? -3.598 1.571 1.109 1 98.81 305 LEU B O 1
ATOM 4556 N N . THR B 1 306 ? -2.877 -0.029 -0.287 1 98.62 306 THR B N 1
ATOM 4557 C CA . THR B 1 306 ? -4.215 -0.447 -0.697 1 98.62 306 THR B CA 1
ATOM 4558 C C . THR B 1 306 ? -4.574 -1.794 -0.077 1 98.62 306 THR B C 1
ATOM 4560 O O . THR B 1 306 ? -3.814 -2.76 -0.194 1 98.62 306 THR B O 1
ATOM 4563 N N . THR B 1 307 ? -5.688 -1.857 0.579 1 98.19 307 THR B N 1
ATOM 4564 C CA . THR B 1 307 ? -6.125 -3.078 1.247 1 98.19 307 THR B CA 1
ATOM 4565 C C . THR B 1 307 ? -7.48 -3.531 0.711 1 98.19 307 THR B C 1
ATOM 4567 O O . THR B 1 307 ? -8.406 -2.725 0.582 1 98.19 307 THR B O 1
ATOM 4570 N N . TRP B 1 308 ? -7.598 -4.797 0.329 1 96.44 308 TRP B N 1
ATOM 4571 C CA . TRP B 1 308 ? -8.883 -5.422 0.035 1 96.44 308 TRP B CA 1
ATOM 4572 C C . TRP B 1 308 ? -9.383 -6.227 1.23 1 96.44 308 TRP B C 1
ATOM 4574 O O . TRP B 1 308 ? -8.719 -7.164 1.679 1 96.44 308 TRP B O 1
ATOM 4584 N N . HIS B 1 309 ? -10.508 -5.77 1.766 1 94.19 309 HIS B N 1
ATOM 4585 C CA . HIS B 1 309 ? -11.164 -6.43 2.887 1 94.19 309 HIS B CA 1
ATOM 4586 C C . HIS B 1 309 ? -12.336 -7.289 2.41 1 94.19 309 HIS B C 1
ATOM 4588 O O . HIS B 1 309 ? -13.062 -6.898 1.496 1 94.19 309 HIS B O 1
ATOM 4594 N N . ARG B 1 310 ? -12.445 -8.5 2.994 1 89.12 310 ARG B N 1
ATOM 4595 C CA . ARG B 1 310 ? -13.664 -9.242 2.727 1 89.12 310 ARG B CA 1
ATOM 4596 C C . ARG B 1 310 ? -14.875 -8.555 3.344 1 89.12 310 ARG B C 1
ATOM 4598 O O . ARG B 1 310 ? -14.859 -8.188 4.52 1 89.12 310 ARG B O 1
ATOM 4605 N N . ALA B 1 311 ? -15.781 -8.188 2.49 1 77.25 311 ALA B N 1
ATOM 4606 C CA . ALA B 1 311 ? -16.953 -7.445 2.945 1 77.25 311 ALA B CA 1
ATOM 4607 C C . ALA B 1 311 ? -17.812 -8.297 3.881 1 77.25 311 ALA B C 1
ATOM 4609 O O . ALA B 1 311 ? -17.938 -9.508 3.684 1 77.25 311 ALA B O 1
ATOM 4610 N N . GLU B 1 312 ? -18.016 -7.914 5.199 1 61.12 312 GLU B N 1
ATOM 4611 C CA . GLU B 1 312 ? -18.938 -8.617 6.082 1 61.12 312 GLU B CA 1
ATOM 4612 C C . GLU B 1 312 ? -20.344 -8.664 5.488 1 61.12 312 GLU B C 1
ATOM 4614 O O . GLU B 1 312 ? -20.797 -7.688 4.887 1 61.12 312 GLU B O 1
ATOM 4619 N N . GLY B 1 313 ? -20.766 -9.883 4.941 1 47.41 313 GLY B N 1
ATOM 4620 C CA . GLY B 1 313 ? -22.172 -10.047 4.617 1 47.41 313 GLY B CA 1
ATOM 4621 C C . GLY B 1 313 ? -23.094 -9.43 5.652 1 47.41 313 GLY B C 1
ATOM 4622 O O . GLY B 1 313 ? -22.688 -9.18 6.789 1 47.41 313 GLY B O 1
#

Foldseek 3Di:
DPPPPPPLVPDFDDLVLLQVLQVQLLVQLLVCVVPVVPDPPPCRSVVRSLVSCVVVVDFAAEAPDDRPTRDDPVPSFHKYKFWDSWFLVVCVVVVAFLTKTKMKIDGPPQADHLPLFWKKWKKWFELLCPPQADPVDQPLVRLVSLCVSLVHDSLQAEEEEEPDPVCVVVCVSSVVSNYHYDYDNTNVLQVRQLRHDPPLSHGIYTDMDTPSSLLLSLLLSLQSNIWMKMFGDHDDPVSVVSSVVVVHDRPDIDTSCNRGVDLSMKMKMKGNPDHSRFHHWDDDPQWIKIWMKIDHRVQGHIDIDIDIDRHDD/DPPPPPPLVPDFDDLVLLQQLQVQLLVQLLVCVVPVPPDPPPCRSVVRSLVSCVVVVDFAAEAPDDRPTRDDPVPSFHKYKFWDSWFQVVCVVVVAFLTKTKMKIDGPPQADHLPLFWKKWKKWFELLCPPQADPPDQPLVRLVSLCVSLVHDSLQAEEEEEPDPVCVVVCVSSVVSNYHYDYDNTNVLQVRQLRHDPPLSHGIYTDMDTPSSLLLSLLLSLQSNIWMKMFGDHDDPVSVVSSVVVVHDRPDIDTSCNRGVDLSMKMKMKTNGDHSRFHHWDDDPQWIKIWMKIDHRVQGHIDIDIDIDRHDD

Secondary structure (DSSP, 8-state):
------GGGG----HHHHHHHHHHHHHHHHHHHH-TTS-TT--HHHHHHHHHHHHTT--EEESSS---EES-GGG--SEEEEEEEEETGGGGGGT----EEEEEEEETT-B---TT--EEEEEEE-GGGTTT--TTS-HHHHHHHHHHHHT--GGG-EEEEE--GGGHHHHHHHHHHT-EEEEESS-HHHHHHHHHSTTSS--EEEEEEEHHHHHHHHHHHHHHT-EEEEEE---SHHHHHHHHHTT--SSSPB-HHHHB--S--EEEEEESS--SSSPPPEEETTEEEEEEEEEEGGG-SEEEEEEEEEP--/------GGGG----HHHHHHHHHHHHHHHHHHHH-TTS-TT--HHHHHHHHHHHHTT--EEESSS---EES-GGG--SEEEEEEEEETGGGGGGT----EEEEEEEETT-B---TT--EEEEEEE-GGGTTT--TTS-HHHHHHHHHHHHT--GGG-EEEEE--GGGHHHHHHHHHHT-EEEEESS-HHHHHHHHHSTTSS--EEEEEEEHHHHHHHHHHHHHHT-EEEEEE---SHHHHHHHHHTT--SSSPB-HHHHB--S--EEEEEESS--SSSPPPEEETTEEEEEEEEEEGGG-SEEEEEEEEEP--

Nearest PDB structures (foldseek):
  6ayv-assembly1_A  TM=9.112E-01  e=3.045E-31  Mycobacterium tuberculosis CDC1551
  6ayu-assembly1_A  TM=9.048E-01  e=6.476E-31  Mycobacterium tuberculosis H37Ra
  7txb-assembly2_A  TM=8.847E-01  e=2.322E-30  Mycobacterium tuberculosis
  5a5l-assembly1_A  TM=8.757E-01  e=9.910E-30  Thermosynechococcus vestitus
  8g5x-assembly1_D  TM=8.486E-01  e=4.065E-25  Francisella cf. tularensis subsp. novicida 3523

Sequence (626 aa):
MTQLRDVRQGLSLCAYELRKASEAAARAAFIRLTRPERGPGDDSARLAMEAELIHQGIQARIIAGSTVRLGDPARLDQWDLVMDPTEGAACLTKGLTNAMACLALAPIGSLFDPGPAFYMEKLVAPPQAAGHLDPTAPVAERLTALAHCLDKPINQLTVYVLEKPRHRNLVEAIQAAGARVTLYPAGDVAGAILAALPGSGIDALMGTGGAAEGLLAACAAKVMGGTFLARLDPQLTTERRAVDEAGLDTSTWMGLDQLVRSDNVVFCATGIASGLLLDGIERRDGLERTHSLLVGGDANPRQMLTTWHRAEGMTQLRDVRQGLSLCAYELRKASEAAARAAFIRLTRPERGPGDDSARLAMEAELIHQGIQARIIAGSTVRLGDPARLDQWDLVMDPTEGAACLTKGLTNAMACLALAPIGSLFDPGPAFYMEKLVAPPQAAGHLDPTAPVAERLTALAHCLDKPINQLTVYVLEKPRHRNLVEAIQAAGARVTLYPAGDVAGAILAALPGSGIDALMGTGGAAEGLLAACAAKVMGGTFLARLDPQLTTERRAVDEAGLDTSTWMGLDQLVRSDNVVFCATGIASGLLLDGIERRDGLERTHSLLVGGDANPRQMLTTWHRAEG

Organism: Magnetospirillum gryphiswaldense (strain DSM 6361 / JCM 21280 / NBRC 15271 / MSR-1) (NCBI:txid431944)

Solvent-accessible surface area (backbone atoms only — not comparable to full-atom values): 31398 Å² total; per-residue (Å²): 133,79,74,72,70,70,74,78,76,74,74,79,62,48,24,79,66,53,35,51,20,20,43,39,3,13,54,41,41,43,54,46,70,74,38,72,82,60,59,92,80,71,52,52,15,50,50,37,24,51,51,42,36,45,72,72,65,45,27,22,42,37,49,72,50,76,72,50,60,37,54,58,72,91,56,49,68,50,24,30,28,38,74,38,37,55,36,24,44,88,37,50,85,70,70,53,24,50,12,22,4,31,37,29,41,30,47,54,84,26,56,59,78,62,64,70,37,59,24,20,33,37,44,23,20,23,46,69,38,55,93,60,67,52,88,84,48,56,60,50,55,36,47,51,43,45,21,61,49,66,73,40,60,43,67,73,36,27,33,34,31,59,58,46,82,90,35,51,69,57,53,50,42,40,46,72,57,44,29,43,75,47,73,33,78,56,31,64,38,56,40,32,47,34,2,23,32,82,88,62,73,32,53,21,20,48,51,72,42,48,34,53,45,46,51,47,30,42,52,40,28,61,54,66,45,28,25,48,37,33,25,46,42,56,87,44,72,71,38,41,51,49,25,52,73,71,68,56,70,56,81,57,73,36,43,48,67,63,44,40,60,56,86,68,33,31,26,27,32,12,17,33,29,47,38,94,80,32,48,29,54,45,76,56,95,65,27,34,33,42,25,32,43,28,21,12,54,80,27,49,40,29,29,40,37,38,38,41,36,74,49,81,126,137,78,73,73,70,72,76,77,77,72,75,77,62,49,24,77,66,53,33,52,20,20,44,40,3,13,55,41,41,44,53,46,70,75,38,70,84,60,59,90,79,71,54,52,14,51,50,36,23,50,51,42,37,46,72,71,66,46,27,23,42,38,49,74,50,78,70,49,62,39,57,58,72,90,56,49,67,50,24,30,28,38,73,38,38,55,35,23,45,88,37,48,84,71,68,48,28,49,12,23,4,32,37,29,42,31,48,55,83,28,55,58,76,60,65,70,36,58,24,20,32,38,42,22,20,23,46,68,38,55,92,60,67,53,88,84,49,58,62,51,56,36,46,50,43,45,20,59,49,66,73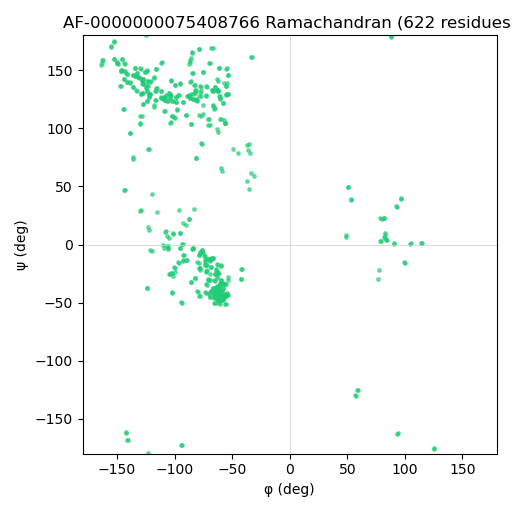,40,61,44,67,74,36,28,33,35,31,58,58,48,83,92,36,49,66,58,52,50,42,40,47,72,56,44,27,40,76,47,75,34,78,56,29,63,37,57,41,31,47,34,3,23,33,81,88,62,74,31,52,21,21,48,51,72,44,49,34,50,46,47,50,46,28,44,51,40,27,61,54,64,45,28,24,48,37,33,26,46,42,55,85,44,71,72,37,40,52,49,25,52,73,72,68,55,71,55,81,59,72,36,44,47,68,63,43,40,60,56,86,70,34,32,27,28,33,13,16,33,31,45,38,92,82,31,46,29,55,43,76,56,97,64,27,33,34,41,25,31,43,26,20,12,53,80,27,49,41,30,29,40,38,37,38,40,36,74,49,80,127

Radius of gyration: 27.49 Å; Cα contacts (8 Å, |Δi|>4): 1514; chains: 2; bounding box: 61×83×77 Å

pLDDT: mean 88.77, std 15.92, range [21.81, 98.88]